Protein AF-0000000080700180 (afdb_homodimer)

InterPro domains:
  IPR001387 Cro/C1-type, helix-turn-helix domain [PF01381] (8-61)
  IPR001387 Cro/C1-type, helix-turn-helix domain [PS50943] (8-61)
  IPR001387 Cro/C1-type, helix-turn-helix domain [SM00530] (6-61)
  IPR001387 Cro/C1-type, helix-turn-helix domain [cd00093] (8-61)
  IPR010057 HTH-type transcriptional regulator Rgg, C-terminal domain [PF21259] (109-266)
  IPR010057 HTH-type transcriptional regulator Rgg, C-terminal domain [TIGR01716] (71-282)
  IPR010982 Lambda repressor-like, DNA-binding domain superfamily [G3DSA:1.10.260.40] (1-70)
  IPR010982 Lambda repressor-like, DNA-binding domain superfamily [SSF47413] (1-62)
  IPR053163 HTH-type transcriptional regulator Rgg-like [PTHR37038] (2-281)

Foldseek 3Di:
DQLLLLLVVLCVVLVHDLCRQCVVVPADSVRSVCSNVSNDDDDPVSVQSSVVVSVDGVVVSCVVPDDDDDPVVVLVVQLVVCLVVVPLVSLVVSLVVLVVVCVVPVDCVSVLVNLLSVLSSCVRPVDDDDLVSLVVLLVVLVPDPDDDPSSLSSCLSRLVSHDPVSNVVVLVVLLVCLVVDDPPPVSNVSSLVSLLVVLVVCVVVPNLVVSVVSLVSVVVSDDPPNVVSVLSSQLSVLSSCLSVPVPVSSLVSNVVSLVVCVVPPVVVSVVSVVVSVVSVVVRD/DQLLLLLVVLCVVLVHDLCRQCVVVPADSVRSVCSNVSNDDDDPVSVQSSVVVSVDGVVVSCVVPDDDDDPVVVLVVQLVVCLVVVPLVSLVVSLVVLVVVCVVPVDCVSVLVNLLSVLSSCVRPVDDDDLVSLVVLLVVLVPDPDDDPSSLSSCLSRLVSHDPVSNVVVLVVLLVCLVVDDPPDVSNVSSLVSLLVVLVVCVVVPNLVVSVVSLVSVVVSDDPPNVVSVLSSQLSVLSSCLSVPVNVSSLVSNVVSLVVCVVPPVVVSVVSVVVSVVSVVVRD

Radius of gyration: 26.49 Å; Cα contacts (8 Å, |Δi|>4): 625; chains: 2; bounding box: 71×75×51 Å

Secondary structure (DSSP, 8-state):
--HHHHHHHHHHHTT--HHHHSTTSSS-HHHHHHHHTTSS--BHHHHHHHHHTTTS-HHHHHHHH-----HHHHHHHHHHHHHHTT-HHHHHHHHHHHHHHHHHH--HHHHHHHHHHHHHHHHHH-----HHHHHHHHHHHHH-SS--HHHHHHHHHHGGGS-HHHHHHHHHHHHHHGGGSPTT-HHHHHHHHHHHHHHHHHHHTT-HHHHHHHHHHHGGG--TT-HHHHHHHHHHHHHHHHHTT-HHHHHHHHHHHHHHHHHH-HHHHHHHHHHHHHHHHHH-/--HHHHHHHHHHHTT--HHHHSTTSSS-HHHHHHHHTTSS--BHHHHHHHHHTTTS-HHHHHHHH-----HHHHHHHHHHHHHHTT-HHHHHHHHHHHHHHHHHH--HHHHHHHHHHHHHHHHHH-----HHHHHHHHHHHHH-SS--HHHHHHHHHHGGGS-HHHHHHHHHHHHHHGGGSPTT-HHHHHHHHHHHHHHHHHHHTT-HHHHHHHHHHHGGG--TT-HHHHHHHHHHHHHHHHHTT-HHHHHHHHHHHHHHHHHH-HHHHHHHHHHHHHHHHHH-

Solvent-accessible surface area (backbone atoms only — not comparable to full-atom values): 30725 Å² total; per-residue (Å²): 130,60,66,28,43,53,49,43,52,55,39,49,68,52,65,46,51,69,69,71,70,32,69,83,60,84,45,51,64,67,57,48,54,36,18,33,70,64,74,46,79,49,40,40,70,58,48,45,51,53,38,42,73,72,65,42,47,57,26,59,52,34,58,68,60,59,83,71,81,49,69,62,54,58,54,49,50,51,50,51,52,25,58,78,67,62,34,59,66,56,43,51,51,51,23,48,50,24,44,49,48,17,71,75,67,65,41,51,59,29,43,48,50,17,52,33,38,46,34,49,45,21,75,75,74,66,57,85,73,60,66,66,58,50,48,49,51,51,49,49,57,70,66,44,88,70,76,54,70,64,54,52,50,49,44,67,52,30,47,84,66,42,55,68,70,57,38,52,54,51,51,52,50,51,61,68,45,52,82,74,49,57,87,59,41,58,64,53,56,53,51,52,50,44,54,52,52,48,34,56,57,35,48,76,72,66,38,49,67,61,35,50,52,51,49,64,63,47,57,81,72,54,57,89,64,40,44,43,60,52,36,53,47,39,26,50,52,8,51,44,28,35,78,72,66,41,44,70,64,8,51,51,34,29,50,56,30,33,54,52,26,50,75,74,34,51,71,60,17,52,55,50,48,53,55,50,50,54,50,47,67,71,68,102,128,60,67,30,42,52,48,41,51,53,38,46,66,51,61,45,51,69,69,70,69,31,69,84,60,85,45,50,66,66,57,49,52,35,18,33,70,64,72,46,81,49,40,40,70,58,48,45,52,53,39,42,72,71,63,41,46,57,28,58,53,35,58,69,62,60,84,70,81,48,70,64,54,57,55,50,51,52,50,51,53,25,58,78,68,62,36,60,66,57,42,52,50,51,22,49,51,24,42,49,48,17,72,74,67,66,41,52,60,29,44,50,50,17,50,34,40,46,34,49,46,23,75,75,74,66,56,84,72,60,66,68,58,49,48,49,52,52,49,49,56,70,66,43,91,69,76,53,70,63,55,51,51,50,44,64,53,29,47,85,65,39,55,68,70,57,38,51,53,51,50,52,49,50,62,67,46,52,80,75,50,59,87,60,41,54,64,52,55,52,50,53,51,45,53,51,51,48,36,56,57,35,48,77,72,65,38,50,69,62,34,52,53,52,48,64,64,48,56,81,73,54,58,90,63,40,44,42,60,53,37,52,47,39,28,50,53,8,52,46,29,35,77,72,67,40,45,71,64,7,53,49,35,30,50,55,30,34,54,53,27,50,74,73,35,50,71,60,17,52,54,51,48,54,53,48,50,54,50,47,67,72,68,103

Structure (mmCIF, N/CA/C/O backbone):
data_AF-0000000080700180-model_v1
#
loop_
_entity.id
_entity.type
_entity.pdbx_description
1 polymer 'DNA-binding helix-turn-helix protein'
#
loop_
_atom_site.group_PDB
_atom_site.id
_atom_site.type_symbol
_atom_site.label_atom_id
_atom_site.label_alt_id
_atom_site.label_comp_id
_atom_site.label_asym_id
_atom_site.label_entity_id
_atom_site.label_seq_id
_atom_site.pdbx_PDB_ins_code
_atom_site.Cartn_x
_atom_site.Cartn_y
_atom_site.Cartn_z
_atom_site.occupancy
_atom_site.B_iso_or_equiv
_atom_site.auth_seq_id
_atom_site.auth_comp_id
_atom_site.auth_asym_id
_atom_site.auth_atom_id
_atom_site.pdbx_PDB_model_num
ATOM 1 N N . MET A 1 1 ? 12.891 -19.922 3.186 1 69.81 1 MET A N 1
ATOM 2 C CA . MET A 1 1 ? 11.711 -19.859 2.322 1 69.81 1 MET A CA 1
ATOM 3 C C . MET A 1 1 ? 11.758 -20.938 1.244 1 69.81 1 MET A C 1
ATOM 5 O O . MET A 1 1 ? 12.789 -21.109 0.588 1 69.81 1 MET A O 1
ATOM 9 N N . ASN A 1 2 ? 10.695 -21.766 1.225 1 87.31 2 ASN A N 1
ATOM 10 C CA . ASN A 1 2 ? 10.633 -22.719 0.119 1 87.31 2 ASN A CA 1
ATOM 11 C C . ASN A 1 2 ? 9.539 -22.344 -0.875 1 87.31 2 ASN A C 1
ATOM 13 O O . ASN A 1 2 ? 8.352 -22.578 -0.613 1 87.31 2 ASN A O 1
ATOM 17 N N . ILE A 1 3 ? 9.961 -21.859 -2.025 1 92.56 3 ILE A N 1
ATOM 18 C CA . ILE A 1 3 ? 9.062 -21.297 -3.033 1 92.56 3 ILE A CA 1
ATOM 19 C C . ILE A 1 3 ? 8.188 -22.406 -3.613 1 92.56 3 ILE A C 1
ATOM 21 O O . ILE A 1 3 ? 6.992 -22.219 -3.836 1 92.56 3 ILE A O 1
ATOM 25 N N . GLY A 1 4 ? 8.789 -23.547 -3.736 1 94.25 4 GLY A N 1
ATOM 26 C CA . GLY A 1 4 ? 8.047 -24.672 -4.27 1 94.25 4 GLY A CA 1
ATOM 27 C C . GLY A 1 4 ? 6.922 -25.141 -3.355 1 94.25 4 GLY A C 1
ATOM 28 O O . GLY A 1 4 ? 5.805 -25.391 -3.816 1 94.25 4 GLY A O 1
ATOM 29 N N . ILE A 1 5 ? 7.195 -25.172 -2.154 1 92.94 5 ILE A N 1
ATOM 30 C CA . ILE A 1 5 ? 6.203 -25.594 -1.168 1 92.94 5 ILE A CA 1
ATOM 31 C C . ILE A 1 5 ? 5.074 -24.562 -1.099 1 92.94 5 ILE A C 1
ATOM 33 O O . ILE A 1 5 ? 3.898 -24.922 -1.043 1 92.94 5 ILE A O 1
ATOM 37 N N . SER A 1 6 ? 5.445 -23.344 -1.168 1 91.62 6 SER A N 1
ATOM 38 C CA . SER A 1 6 ? 4.438 -22.297 -1.134 1 91.62 6 SER A CA 1
ATOM 39 C C . SER A 1 6 ? 3.545 -22.344 -2.369 1 91.62 6 SER A C 1
ATOM 41 O O . SER A 1 6 ? 2.33 -22.156 -2.271 1 91.62 6 SER A O 1
ATOM 43 N N . TYR A 1 7 ? 4.148 -22.578 -3.457 1 94 7 TYR A N 1
ATOM 44 C CA . TYR A 1 7 ? 3.359 -22.719 -4.676 1 94 7 TYR A CA 1
ATOM 45 C C . TYR A 1 7 ? 2.396 -23.891 -4.574 1 94 7 TYR A C 1
ATOM 47 O O . TYR A 1 7 ? 1.223 -23.781 -4.934 1 94 7 TYR A O 1
ATOM 55 N N . ARG A 1 8 ? 2.926 -24.969 -4.105 1 94.06 8 ARG A N 1
ATOM 56 C CA . ARG A 1 8 ? 2.104 -26.156 -3.926 1 94.06 8 ARG A CA 1
ATOM 57 C C . ARG A 1 8 ? 0.886 -25.859 -3.057 1 94.06 8 ARG A C 1
ATOM 59 O O . ARG A 1 8 ? -0.239 -26.219 -3.41 1 94.06 8 ARG A O 1
ATOM 66 N N . ASP A 1 9 ? 1.157 -25.266 -1.974 1 91.19 9 ASP A N 1
ATOM 67 C CA . ASP A 1 9 ? 0.079 -24.969 -1.034 1 91.19 9 ASP A CA 1
ATOM 68 C C . ASP A 1 9 ? -0.994 -24.094 -1.684 1 91.19 9 ASP A C 1
ATOM 70 O O . ASP A 1 9 ? -2.188 -24.391 -1.573 1 91.19 9 ASP A O 1
ATOM 74 N N . LEU A 1 10 ? -0.593 -23.125 -2.381 1 89.56 10 LEU A N 1
ATOM 75 C CA . LEU A 1 10 ? -1.541 -22.234 -3.057 1 89.56 10 LEU A CA 1
ATOM 76 C C . LEU A 1 10 ? -2.311 -22.984 -4.137 1 89.56 10 LEU A C 1
ATOM 78 O O . LEU A 1 10 ? -3.525 -22.828 -4.27 1 89.56 10 LEU A O 1
ATOM 82 N N . ARG A 1 11 ? -1.55 -23.75 -4.852 1 91.06 11 ARG A N 1
ATOM 83 C CA . ARG A 1 11 ? -2.191 -24.531 -5.902 1 91.06 11 ARG A CA 1
ATOM 84 C C . ARG A 1 11 ? -3.254 -25.469 -5.324 1 91.06 11 ARG A C 1
ATOM 86 O O . ARG A 1 11 ? -4.387 -25.5 -5.812 1 91.06 11 ARG A O 1
ATOM 93 N N . ARG A 1 12 ? -2.904 -26.125 -4.25 1 91.69 12 ARG A N 1
ATOM 94 C CA . ARG A 1 12 ? -3.793 -27.109 -3.625 1 91.69 12 ARG A CA 1
ATOM 95 C C . ARG A 1 12 ? -5.004 -26.422 -2.996 1 91.69 12 ARG A C 1
ATOM 97 O O . ARG A 1 12 ? -6.121 -26.922 -3.076 1 91.69 12 ARG A O 1
ATOM 104 N N . GLU A 1 13 ? -4.77 -25.391 -2.406 1 87.06 13 GLU A N 1
ATOM 105 C CA . GLU A 1 13 ? -5.848 -24.625 -1.778 1 87.06 13 GLU A CA 1
ATOM 106 C C . GLU A 1 13 ? -6.859 -24.156 -2.814 1 87.06 13 GLU A C 1
ATOM 108 O O . GLU A 1 13 ? -8.039 -23.984 -2.504 1 87.06 13 GLU A O 1
ATOM 113 N N . ARG A 1 14 ? -6.402 -24.047 -4.012 1 85.31 14 ARG A N 1
ATOM 114 C CA . ARG A 1 14 ? -7.273 -23.594 -5.098 1 85.31 14 ARG A CA 1
ATOM 115 C C . ARG A 1 14 ? -7.871 -24.781 -5.844 1 85.31 14 ARG A C 1
ATOM 117 O O . ARG A 1 14 ? -8.492 -24.625 -6.895 1 85.31 14 ARG A O 1
ATOM 124 N N . GLY A 1 15 ? -7.543 -25.906 -5.273 1 85.38 15 GLY A N 1
ATOM 125 C CA . GLY A 1 15 ? -8.156 -27.125 -5.781 1 85.38 15 GLY A CA 1
ATOM 126 C C . GLY A 1 15 ? -7.539 -27.609 -7.086 1 85.38 15 GLY A C 1
ATOM 127 O O . GLY A 1 15 ? -8.141 -28.406 -7.805 1 85.38 15 GLY A O 1
ATOM 128 N N . LEU A 1 16 ? -6.43 -27.125 -7.391 1 88.12 16 LEU A N 1
ATOM 129 C CA . LEU A 1 16 ? -5.797 -27.5 -8.648 1 88.12 16 LEU A CA 1
ATOM 130 C C . LEU A 1 16 ? -4.816 -28.656 -8.445 1 88.12 16 LEU A C 1
ATOM 132 O O . LEU A 1 16 ? -4.062 -28.672 -7.469 1 88.12 16 LEU A O 1
ATOM 136 N N . THR A 1 17 ? -4.895 -29.547 -9.359 1 89.56 17 THR A N 1
ATOM 137 C CA . THR A 1 17 ? -3.949 -30.656 -9.352 1 89.56 17 THR A CA 1
ATOM 138 C C . THR A 1 17 ? -2.701 -30.312 -10.156 1 89.56 17 THR A C 1
ATOM 140 O O . THR A 1 17 ? -2.66 -29.281 -10.836 1 89.56 17 THR A O 1
ATOM 143 N N . LEU A 1 18 ? -1.76 -31.156 -10.047 1 92.69 18 LEU A N 1
ATOM 144 C CA . LEU A 1 18 ? -0.563 -30.969 -10.859 1 92.69 18 LEU A CA 1
ATOM 145 C C . LEU A 1 18 ? -0.902 -31.031 -12.352 1 92.69 18 LEU A C 1
ATOM 147 O O . LEU A 1 18 ? -0.356 -30.266 -13.148 1 92.69 18 LEU A O 1
ATOM 151 N N . MET A 1 19 ? -1.814 -31.875 -12.656 1 87.56 19 M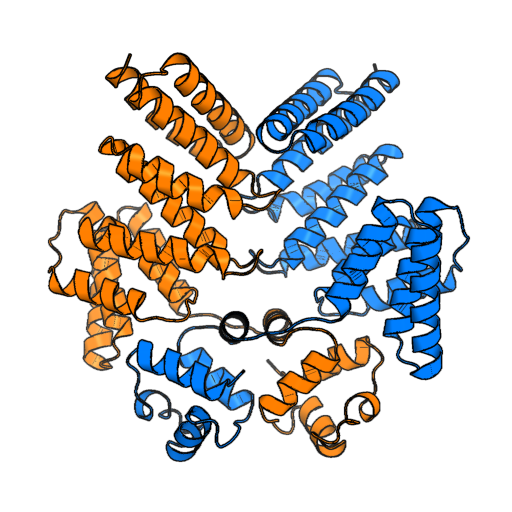ET A N 1
ATOM 152 C CA . MET A 1 19 ? -2.219 -32.062 -14.047 1 87.56 19 MET A CA 1
ATOM 153 C C . MET A 1 19 ? -2.934 -30.812 -14.578 1 87.56 19 MET A C 1
ATOM 155 O O . MET A 1 19 ? -2.764 -30.453 -15.742 1 87.56 19 MET A O 1
ATOM 159 N N . ASP A 1 20 ? -3.57 -30.172 -13.727 1 86.31 20 ASP A N 1
ATOM 160 C CA . ASP A 1 20 ? -4.332 -28.984 -14.117 1 86.31 20 ASP A CA 1
ATOM 161 C C . ASP A 1 20 ? -3.4 -27.844 -14.531 1 86.31 20 ASP A C 1
ATOM 163 O O . ASP A 1 20 ? -3.766 -27 -15.352 1 86.31 20 ASP A O 1
ATOM 167 N N . VAL A 1 21 ? -2.234 -27.828 -13.984 1 87.94 21 VAL A N 1
ATOM 168 C CA . VAL A 1 21 ? -1.404 -26.641 -14.188 1 87.94 21 VAL A CA 1
ATOM 169 C C . VAL A 1 21 ? -0.274 -26.969 -15.164 1 87.94 21 VAL A C 1
ATOM 171 O O . VAL A 1 21 ? 0.457 -26.062 -15.586 1 87.94 21 VAL A O 1
ATOM 174 N N . THR A 1 22 ? -0.042 -28.172 -15.555 1 86.38 22 THR A N 1
ATOM 175 C CA . THR A 1 22 ? 1.031 -28.547 -16.469 1 86.38 22 THR A CA 1
ATOM 176 C C . THR A 1 22 ? 0.491 -28.734 -17.891 1 86.38 22 THR A C 1
ATOM 178 O O . THR A 1 22 ? 1.201 -29.234 -18.766 1 86.38 22 THR A O 1
ATOM 181 N N . THR A 1 23 ? -0.595 -28.297 -18.094 1 74.5 23 THR A N 1
ATOM 182 C CA . THR A 1 23 ? -1.28 -28.578 -19.344 1 74.5 23 THR A CA 1
ATOM 183 C C . THR A 1 23 ? -0.613 -27.828 -20.5 1 74.5 23 THR A C 1
ATOM 185 O O . THR A 1 23 ? -0.704 -28.234 -21.656 1 74.5 23 THR A O 1
ATOM 188 N N . THR A 1 24 ? -0.007 -26.734 -20.156 1 69.31 24 THR A N 1
ATOM 189 C CA . THR A 1 24 ? 0.601 -25.922 -21.203 1 69.31 24 THR A CA 1
ATOM 190 C C . THR A 1 24 ? 1.871 -26.578 -21.734 1 69.31 24 THR A C 1
ATOM 192 O O . THR A 1 24 ? 2.369 -26.219 -22.797 1 69.31 24 THR A O 1
ATOM 195 N N . GLY A 1 25 ? 2.381 -27.578 -20.984 1 76.19 25 GLY A N 1
ATOM 196 C CA . GLY A 1 25 ? 3.545 -28.328 -21.438 1 76.19 25 GLY A CA 1
ATOM 197 C C . GLY A 1 25 ? 4.855 -27.641 -21.125 1 76.19 25 GLY A C 1
ATOM 198 O O . GLY A 1 25 ? 5.93 -28.172 -21.406 1 76.19 25 GLY A O 1
ATOM 199 N N . GLU A 1 26 ? 4.816 -26.516 -20.578 1 81.75 26 GLU A N 1
ATOM 200 C CA . GLU A 1 26 ? 6.051 -25.797 -20.281 1 81.75 26 GLU A CA 1
ATOM 201 C C . GLU A 1 26 ? 6.852 -26.484 -19.188 1 81.75 26 GLU A C 1
ATOM 203 O O . GLU A 1 26 ? 8.086 -26.469 -19.203 1 81.75 26 GLU A O 1
ATOM 208 N N . VAL A 1 27 ? 6.191 -27.031 -18.281 1 90.88 27 VAL A N 1
ATOM 209 C CA . VAL A 1 27 ? 6.797 -27.781 -17.188 1 90.88 27 VAL A CA 1
ATOM 210 C C . VAL A 1 27 ? 6.156 -29.172 -17.094 1 90.88 27 VAL A C 1
ATOM 212 O O . VAL A 1 27 ? 4.934 -29.297 -17.172 1 90.88 27 VAL A O 1
ATOM 215 N N . SER A 1 28 ? 6.984 -30.125 -17 1 92.12 28 SER A N 1
ATOM 216 C CA . SER A 1 28 ? 6.453 -31.484 -16.906 1 92.12 28 SER A CA 1
ATOM 217 C C . SER A 1 28 ? 5.898 -31.766 -15.516 1 92.12 28 SER A C 1
ATOM 219 O O . SER A 1 28 ? 6.238 -31.062 -14.555 1 92.12 28 SER A O 1
ATOM 221 N N . TYR A 1 29 ? 5.059 -32.781 -15.516 1 92.69 29 TYR A N 1
ATOM 222 C CA . TYR A 1 29 ? 4.504 -33.25 -14.25 1 92.69 29 TYR A CA 1
ATOM 223 C C . TYR A 1 29 ? 5.613 -33.562 -13.258 1 92.69 29 TYR A C 1
ATOM 225 O O . TYR A 1 29 ? 5.574 -33.094 -12.109 1 92.69 29 TYR A O 1
ATOM 233 N N . SER A 1 30 ? 6.543 -34.219 -13.703 1 94.31 30 SER A N 1
ATOM 234 C CA . SER A 1 30 ? 7.633 -34.656 -12.844 1 94.31 30 SER A CA 1
ATOM 235 C C . SER A 1 30 ? 8.453 -33.469 -12.336 1 94.31 30 SER A C 1
ATOM 237 O O . SER A 1 30 ? 8.789 -33.406 -11.148 1 94.31 30 SER A O 1
ATOM 239 N N . GLN A 1 31 ? 8.727 -32.625 -13.164 1 94.38 31 GLN A N 1
ATOM 240 C CA . GLN A 1 31 ? 9.5 -31.438 -12.789 1 94.38 31 GLN A CA 1
ATOM 241 C C . GLN A 1 31 ? 8.766 -30.594 -11.75 1 94.38 31 GLN A C 1
ATOM 243 O O . GLN A 1 31 ? 9.352 -30.172 -10.758 1 94.38 31 GLN A O 1
ATOM 248 N N . LEU A 1 32 ? 7.566 -30.406 -11.977 1 95.44 32 LEU A N 1
ATOM 249 C CA . LEU A 1 32 ? 6.77 -29.594 -11.07 1 95.44 32 LEU A CA 1
ATOM 250 C C . LEU A 1 32 ? 6.625 -30.281 -9.711 1 95.44 32 LEU A C 1
ATOM 252 O O . LEU A 1 32 ? 6.715 -29.641 -8.672 1 95.44 32 LEU A O 1
ATOM 256 N N . SER A 1 33 ? 6.359 -31.531 -9.781 1 95.94 33 SER A N 1
ATOM 257 C CA . SER A 1 33 ? 6.234 -32.281 -8.547 1 95.94 33 SER A CA 1
ATOM 258 C C . SER A 1 33 ? 7.504 -32.219 -7.707 1 95.94 33 SER A C 1
ATOM 260 O O . SER A 1 33 ? 7.441 -31.938 -6.504 1 95.94 33 SER A O 1
ATOM 262 N N . LYS A 1 34 ? 8.625 -32.344 -8.336 1 96 34 LYS A N 1
ATOM 263 C CA . LYS A 1 34 ? 9.898 -32.25 -7.633 1 96 34 LYS A CA 1
ATOM 264 C C . LYS A 1 34 ? 10.133 -30.828 -7.098 1 96 34 LYS A C 1
ATOM 266 O O . LYS A 1 34 ? 10.625 -30.656 -5.98 1 96 34 LYS A O 1
ATOM 271 N N . PHE A 1 35 ? 9.758 -29.891 -7.879 1 95.69 35 PHE A N 1
ATOM 272 C CA . PHE A 1 35 ? 9.875 -28.5 -7.457 1 95.69 35 PHE A CA 1
ATOM 273 C C . PHE A 1 35 ? 9.016 -28.234 -6.227 1 95.69 35 PHE A C 1
ATOM 275 O O . PHE A 1 35 ? 9.484 -27.641 -5.25 1 95.69 35 PHE A O 1
ATOM 282 N N . GLU A 1 36 ? 7.828 -28.75 -6.242 1 96.25 36 GLU A N 1
ATOM 283 C CA . GLU A 1 36 ? 6.879 -28.5 -5.16 1 96.25 36 GLU A CA 1
ATOM 284 C C . GLU A 1 36 ? 7.316 -29.188 -3.875 1 96.25 36 GLU A C 1
ATOM 286 O O . GLU A 1 36 ? 6.875 -28.812 -2.783 1 96.25 36 GLU A O 1
ATOM 291 N N . ARG A 1 37 ? 8.156 -30.141 -4.027 1 94.94 37 ARG A N 1
ATOM 292 C CA . ARG A 1 37 ? 8.664 -30.859 -2.855 1 94.94 37 ARG A CA 1
ATOM 293 C C . ARG A 1 37 ? 9.984 -30.266 -2.381 1 94.94 37 ARG A C 1
ATOM 295 O O . ARG A 1 37 ? 10.57 -30.75 -1.412 1 94.94 37 ARG A O 1
ATOM 302 N N . GLY A 1 38 ? 10.43 -29.297 -3.043 1 92.06 38 GLY A N 1
ATOM 303 C CA . GLY A 1 38 ? 11.656 -28.625 -2.66 1 92.06 38 GLY A CA 1
ATOM 304 C C . GLY A 1 38 ? 12.906 -29.359 -3.107 1 92.06 38 GLY A C 1
ATOM 305 O O . GLY A 1 38 ? 14.008 -29.078 -2.637 1 92.06 38 GLY A O 1
ATOM 306 N N . GLU A 1 39 ? 12.836 -30.25 -4.113 1 92.38 39 GLU A N 1
ATOM 307 C CA . GLU A 1 39 ? 13.961 -31.078 -4.523 1 92.38 39 GLU A CA 1
ATOM 308 C C . GLU A 1 39 ? 14.75 -30.422 -5.652 1 92.38 39 GLU A C 1
ATOM 310 O O . GLU A 1 39 ? 15.961 -30.625 -5.758 1 92.38 39 GLU A O 1
ATOM 315 N N . THR A 1 40 ? 14.039 -29.781 -6.504 1 91.69 40 THR A N 1
ATOM 316 C CA . THR A 1 40 ? 14.695 -29.109 -7.629 1 91.69 40 THR A CA 1
ATOM 317 C C . THR A 1 40 ? 14.211 -27.672 -7.758 1 91.69 40 THR A C 1
ATOM 319 O O . THR A 1 40 ? 13.297 -27.25 -7.047 1 91.69 40 THR A O 1
ATOM 322 N N . SER A 1 41 ? 14.922 -27 -8.562 1 91.5 41 SER A N 1
ATOM 323 C CA . SER A 1 41 ? 14.5 -25.641 -8.875 1 91.5 41 SER A CA 1
ATOM 324 C C . SER A 1 41 ? 13.875 -25.562 -10.266 1 91.5 41 SER A C 1
ATOM 326 O O . SER A 1 41 ? 13.828 -26.562 -10.984 1 91.5 41 SER A O 1
ATOM 328 N N . ILE A 1 42 ? 13.227 -24.484 -10.492 1 93.5 42 ILE A N 1
ATOM 329 C CA . ILE A 1 42 ? 12.57 -24.234 -11.766 1 93.5 42 ILE A CA 1
ATOM 330 C C . ILE A 1 42 ? 13 -22.891 -12.32 1 93.5 42 ILE A C 1
ATOM 332 O O . ILE A 1 42 ? 13.469 -22.016 -11.578 1 93.5 42 ILE A O 1
ATOM 336 N N . THR A 1 43 ? 12.93 -22.797 -13.57 1 93.06 43 THR A N 1
ATOM 337 C CA . THR A 1 43 ? 13.312 -21.516 -14.164 1 93.06 43 THR A CA 1
ATOM 338 C C . THR A 1 43 ? 12.289 -20.438 -13.828 1 93.06 43 THR A C 1
ATOM 340 O O . THR A 1 43 ? 11.109 -20.734 -13.609 1 93.06 43 THR A O 1
ATOM 343 N N . ILE A 1 44 ? 12.727 -19.266 -13.852 1 93.88 44 ILE A N 1
ATOM 344 C CA . ILE A 1 44 ? 11.883 -18.141 -13.461 1 93.88 44 ILE A CA 1
ATOM 345 C C . ILE A 1 44 ? 10.734 -17.984 -14.461 1 93.88 44 ILE A C 1
ATOM 347 O O . ILE A 1 44 ? 9.594 -17.719 -14.062 1 93.88 44 ILE A O 1
ATOM 351 N N . HIS A 1 45 ? 10.961 -18.172 -15.656 1 90.69 45 HIS A N 1
ATOM 352 C CA . HIS A 1 45 ? 9.922 -18.016 -16.656 1 90.69 45 HIS A CA 1
ATOM 353 C C . HIS A 1 45 ? 8.789 -19 -16.438 1 90.69 45 HIS A C 1
ATOM 355 O O . HIS A 1 45 ? 7.609 -18.641 -16.516 1 90.69 45 HIS A O 1
ATOM 361 N N . HIS A 1 46 ? 9.172 -20.172 -16.109 1 92.25 46 HIS A N 1
ATOM 362 C CA . HIS A 1 46 ? 8.18 -21.203 -15.891 1 92.25 46 HIS A CA 1
ATOM 363 C C . HIS A 1 46 ? 7.363 -20.922 -14.633 1 92.25 46 HIS A C 1
ATOM 365 O O . HIS A 1 46 ? 6.137 -21.062 -14.641 1 92.25 46 HIS A O 1
ATOM 371 N N . LEU A 1 47 ? 8.023 -20.469 -13.664 1 93.56 47 LEU A N 1
ATOM 372 C CA . LEU A 1 47 ? 7.32 -20.25 -12.406 1 93.56 47 LEU A CA 1
ATOM 373 C C . LEU A 1 47 ? 6.371 -19.062 -12.516 1 93.56 47 LEU A C 1
ATOM 375 O O . LEU A 1 47 ? 5.262 -19.094 -11.969 1 93.56 47 LEU A O 1
ATOM 379 N N . VAL A 1 48 ? 6.809 -18.062 -13.18 1 92.62 48 VAL A N 1
ATOM 380 C CA . VAL A 1 48 ? 5.953 -16.906 -13.375 1 92.62 48 VAL A CA 1
ATOM 381 C C . VAL A 1 48 ? 4.664 -17.328 -14.078 1 92.62 48 VAL A C 1
ATOM 383 O O . VAL A 1 48 ? 3.566 -16.953 -13.656 1 92.62 48 VAL A O 1
ATOM 386 N N . ASN A 1 49 ? 4.781 -18.156 -15.023 1 90 49 ASN A N 1
ATOM 387 C CA . ASN A 1 49 ? 3.609 -18.625 -15.75 1 90 49 ASN A CA 1
ATOM 388 C C . ASN A 1 49 ? 2.701 -19.469 -14.867 1 90 49 ASN A C 1
ATOM 390 O O . ASN A 1 49 ? 1.478 -19.344 -14.914 1 90 49 ASN A O 1
ATOM 394 N N . LEU A 1 50 ? 3.344 -20.281 -14.133 1 92.19 50 LEU A N 1
ATOM 395 C CA . LEU A 1 50 ? 2.584 -21.141 -13.227 1 92.19 50 LEU A CA 1
ATOM 396 C C . LEU A 1 50 ? 1.792 -20.312 -12.227 1 92.19 50 LEU A C 1
ATOM 398 O O . LEU A 1 50 ? 0.622 -20.594 -11.961 1 92.19 50 LEU A O 1
ATOM 402 N N . VAL A 1 51 ? 2.416 -19.297 -11.727 1 91.69 51 VAL A N 1
ATOM 403 C CA . VAL A 1 51 ? 1.782 -18.438 -10.734 1 91.69 51 VAL A CA 1
ATOM 404 C C . VAL A 1 51 ? 0.667 -17.625 -11.391 1 91.69 51 VAL A C 1
ATOM 406 O O . VAL A 1 51 ? -0.421 -17.484 -10.828 1 91.69 51 VAL A O 1
ATOM 409 N N . HIS A 1 52 ? 0.959 -17.156 -12.562 1 87.81 52 HIS A N 1
ATOM 410 C CA . HIS A 1 52 ? -0.059 -16.438 -13.312 1 87.81 52 HIS A CA 1
ATOM 411 C C . HIS A 1 52 ? -1.292 -17.297 -13.547 1 87.81 52 HIS A C 1
ATOM 413 O O . HIS A 1 52 ? -2.42 -16.797 -13.508 1 87.81 52 HIS A O 1
ATOM 419 N N . ASN A 1 53 ? -1.083 -18.531 -13.68 1 84.31 53 ASN A N 1
ATOM 420 C CA . ASN A 1 53 ? -2.18 -19.469 -13.922 1 84.31 53 ASN A CA 1
ATOM 421 C C . ASN A 1 53 ? -3.045 -19.641 -12.68 1 84.31 53 ASN A C 1
ATOM 423 O O . ASN A 1 53 ? -4.16 -20.172 -12.758 1 84.31 53 ASN A O 1
ATOM 427 N N . LEU A 1 54 ? -2.502 -19.25 -11.586 1 85.75 54 LEU A N 1
ATOM 428 C CA . LEU A 1 54 ? -3.289 -19.266 -10.359 1 85.75 54 LEU A CA 1
ATOM 429 C C . LEU A 1 54 ? -4.125 -18 -10.227 1 85.75 54 LEU A C 1
ATOM 431 O O . LEU A 1 54 ? -4.879 -17.844 -9.266 1 85.75 54 LEU A O 1
ATOM 435 N N . GLY A 1 55 ? -3.914 -17.109 -11.078 1 81.69 55 GLY A N 1
ATOM 436 C CA . GLY A 1 55 ? -4.723 -15.906 -11.109 1 81.69 55 GLY A CA 1
ATOM 437 C C . GLY A 1 55 ? -4.137 -14.773 -10.289 1 81.69 55 GLY A C 1
ATOM 438 O O . GLY A 1 55 ? -4.844 -13.844 -9.914 1 81.69 55 GLY A O 1
ATOM 439 N N . ILE A 1 56 ? -2.865 -14.844 -9.969 1 86.5 56 ILE A N 1
ATOM 440 C CA . ILE A 1 56 ? -2.225 -13.789 -9.188 1 86.5 56 ILE A CA 1
ATOM 441 C C . ILE A 1 56 ? -0.916 -13.375 -9.859 1 86.5 56 ILE A C 1
ATOM 443 O O . ILE A 1 56 ? -0.365 -14.125 -10.672 1 86.5 56 ILE A O 1
ATOM 447 N N . SER A 1 57 ? -0.502 -12.203 -9.539 1 89.88 57 SER A N 1
ATOM 448 C CA . SER A 1 57 ? 0.787 -11.758 -10.062 1 89.88 57 SER A CA 1
ATOM 449 C C . SER A 1 57 ? 1.941 -12.406 -9.305 1 89.88 57 SER A C 1
ATOM 451 O O . SER A 1 57 ? 1.764 -12.891 -8.188 1 89.88 57 SER A O 1
ATOM 453 N N . PHE A 1 58 ? 3.016 -12.484 -9.961 1 92.5 58 PHE A N 1
ATOM 454 C CA . PHE A 1 58 ? 4.184 -13.031 -9.273 1 92.5 58 PHE A CA 1
ATOM 455 C C . PHE A 1 58 ? 4.609 -12.117 -8.125 1 92.5 58 PHE A C 1
ATOM 457 O O . PHE A 1 58 ? 5.062 -12.594 -7.082 1 92.5 58 PHE A O 1
ATOM 464 N N . ALA A 1 59 ? 4.43 -10.844 -8.258 1 91.31 59 ALA A N 1
ATOM 465 C CA . ALA A 1 59 ? 4.711 -9.898 -7.184 1 91.31 59 ALA A CA 1
ATOM 466 C C . ALA A 1 59 ? 3.85 -10.188 -5.957 1 91.31 59 ALA A C 1
ATOM 468 O O . ALA A 1 59 ? 4.348 -10.211 -4.832 1 91.31 59 ALA A O 1
ATOM 469 N N . GLU A 1 60 ? 2.686 -10.422 -6.25 1 89.44 60 GLU A N 1
ATOM 470 C CA . GLU A 1 60 ? 1.77 -10.75 -5.164 1 89.44 60 GLU A CA 1
ATOM 471 C C . GLU A 1 60 ? 2.17 -12.055 -4.477 1 89.44 60 GLU A C 1
ATOM 473 O O . GLU A 1 60 ? 2.121 -12.156 -3.25 1 89.44 60 GLU A O 1
ATOM 478 N N . PHE A 1 61 ? 2.506 -12.969 -5.266 1 91.44 61 PHE A N 1
ATOM 479 C CA . PHE A 1 61 ? 2.953 -14.258 -4.746 1 91.44 61 PHE A CA 1
ATOM 480 C C . PHE A 1 61 ? 4.176 -14.086 -3.854 1 91.44 61 PHE A C 1
ATOM 482 O O . PHE A 1 61 ? 4.195 -14.578 -2.721 1 91.44 61 PHE A O 1
ATOM 489 N N . MET A 1 62 ? 5.105 -13.359 -4.316 1 92.31 62 MET A N 1
ATOM 490 C CA . MET A 1 62 ? 6.352 -13.195 -3.572 1 92.31 62 MET A CA 1
ATOM 491 C C . MET A 1 62 ? 6.129 -12.336 -2.332 1 92.31 62 MET A C 1
ATOM 493 O O . MET A 1 62 ? 6.77 -12.547 -1.301 1 92.31 62 MET A O 1
ATOM 497 N N . THR A 1 63 ? 5.289 -11.43 -2.424 1 88.62 63 THR A N 1
ATOM 498 C CA . THR A 1 63 ? 4.961 -10.617 -1.256 1 88.62 63 THR A CA 1
ATOM 499 C C . THR A 1 63 ? 4.414 -11.492 -0.129 1 88.62 63 THR A C 1
ATOM 501 O O . THR A 1 63 ? 4.699 -11.25 1.046 1 88.62 63 THR A O 1
ATOM 504 N N . ALA A 1 64 ? 3.773 -12.477 -0.497 1 84.81 64 ALA A N 1
ATOM 505 C CA . ALA A 1 64 ? 3.094 -13.336 0.473 1 84.81 64 ALA A CA 1
ATOM 506 C C . ALA A 1 64 ? 4.078 -14.281 1.148 1 84.81 64 ALA A C 1
ATOM 508 O O . ALA A 1 64 ? 3.877 -14.688 2.299 1 84.81 64 ALA A O 1
ATOM 509 N N . ILE A 1 65 ? 5.16 -14.531 0.498 1 86.94 65 ILE A N 1
ATOM 510 C CA . ILE A 1 65 ? 5.906 -15.664 1.035 1 86.94 65 ILE A CA 1
ATOM 511 C C . ILE A 1 65 ? 7.328 -15.227 1.377 1 86.94 65 ILE A C 1
ATOM 513 O O . ILE A 1 65 ? 8.039 -15.922 2.111 1 86.94 65 ILE A O 1
ATOM 517 N N . GLU A 1 66 ? 7.762 -14.102 0.755 1 88.25 66 GLU A N 1
ATOM 518 C CA . GLU A 1 66 ? 9.164 -13.727 0.894 1 88.25 66 GLU A CA 1
ATOM 519 C C . GLU A 1 66 ? 9.453 -13.156 2.279 1 88.25 66 GLU A C 1
ATOM 521 O O . GLU A 1 66 ? 8.656 -12.375 2.812 1 88.25 66 GLU A O 1
ATOM 526 N N . GLU A 1 67 ? 10.445 -13.688 2.762 1 79.06 67 GLU A N 1
ATOM 527 C CA . GLU A 1 67 ? 11.023 -13.094 3.965 1 79.06 67 GLU A CA 1
ATOM 528 C C . GLU A 1 67 ? 12.336 -12.383 3.654 1 79.06 67 GLU A C 1
ATOM 530 O O . GLU A 1 67 ? 13.383 -13.031 3.523 1 79.06 67 GLU A O 1
ATOM 535 N N . PHE A 1 68 ? 12.203 -11.203 3.395 1 80.56 68 PHE A N 1
ATOM 536 C CA . PHE A 1 68 ? 13.398 -10.438 3.057 1 80.56 68 PHE A CA 1
ATOM 537 C C . PHE A 1 68 ? 13.633 -9.328 4.074 1 80.56 68 PHE A C 1
ATOM 539 O O . PHE A 1 68 ? 12.773 -8.469 4.277 1 80.56 68 PHE A O 1
ATOM 546 N N . ASN A 1 69 ? 14.695 -9.539 4.758 1 77.25 69 ASN A N 1
ATOM 547 C CA . ASN A 1 69 ? 15.172 -8.461 5.621 1 77.25 69 ASN A CA 1
ATOM 548 C C . ASN A 1 69 ? 16.25 -7.637 4.941 1 77.25 69 ASN A C 1
ATOM 550 O O . ASN A 1 69 ? 17.406 -8.086 4.828 1 77.25 69 ASN A O 1
ATOM 554 N N . ASN A 1 70 ? 15.859 -6.512 4.469 1 77.62 70 ASN A N 1
ATOM 555 C CA . ASN A 1 70 ? 16.797 -5.629 3.773 1 77.62 70 ASN A CA 1
ATOM 556 C C . ASN A 1 70 ? 17.797 -5.012 4.738 1 77.62 70 ASN A C 1
ATOM 558 O O . ASN A 1 70 ? 17.438 -4.215 5.602 1 77.62 70 ASN A O 1
ATOM 562 N N . PRO A 1 71 ? 19 -5.387 4.648 1 75.81 71 PRO A N 1
ATOM 563 C CA . PRO A 1 71 ? 20 -4.762 5.523 1 75.81 71 PRO A CA 1
ATOM 564 C C . PRO A 1 71 ? 19.969 -3.234 5.457 1 75.81 71 PRO A C 1
ATOM 566 O O . PRO A 1 71 ? 20.359 -2.564 6.418 1 75.81 71 PRO A O 1
ATOM 569 N N . TYR A 1 72 ? 19.531 -2.762 4.414 1 81.88 72 TYR A N 1
ATOM 570 C CA . TYR A 1 72 ? 19.438 -1.317 4.234 1 81.88 72 TYR A CA 1
ATOM 571 C C . TYR A 1 72 ? 18.438 -0.711 5.203 1 81.88 72 TYR A C 1
ATOM 573 O O . TYR A 1 72 ? 18.562 0.448 5.605 1 81.88 72 TYR A O 1
ATOM 581 N N . THR A 1 73 ? 17.516 -1.601 5.586 1 82.56 73 THR A N 1
ATOM 582 C CA . THR A 1 73 ? 16.484 -1.122 6.504 1 82.56 73 THR A CA 1
ATOM 583 C C . THR A 1 73 ? 17.109 -0.709 7.836 1 82.56 73 THR A C 1
ATOM 585 O O . THR A 1 73 ? 16.766 0.34 8.383 1 82.56 73 THR A O 1
ATOM 588 N N . PHE A 1 74 ? 18.031 -1.467 8.273 1 81.81 74 PHE A N 1
ATOM 589 C CA . PHE A 1 74 ? 18.688 -1.167 9.531 1 81.81 74 PHE A CA 1
ATOM 590 C C . PHE A 1 74 ? 19.516 0.111 9.422 1 81.81 74 PHE A C 1
ATOM 592 O O . PHE A 1 74 ? 19.516 0.936 10.336 1 81.81 74 PHE A O 1
ATOM 599 N N . TYR A 1 75 ? 20.125 0.254 8.344 1 87.5 75 TYR A N 1
ATOM 600 C CA . TYR A 1 75 ? 20.922 1.448 8.078 1 87.5 75 TYR A CA 1
ATOM 601 C C . TYR A 1 75 ? 20.047 2.699 8.102 1 87.5 75 TYR A C 1
ATOM 603 O O . TYR A 1 75 ? 20.391 3.68 8.773 1 87.5 75 TYR A O 1
ATOM 611 N N . ILE A 1 76 ? 18.922 2.604 7.559 1 90.25 76 ILE A N 1
ATOM 612 C CA . ILE A 1 76 ? 18.031 3.754 7.465 1 90.25 76 ILE A CA 1
ATOM 613 C C . ILE A 1 76 ? 17.438 4.059 8.836 1 90.25 76 ILE A C 1
ATOM 615 O O . ILE A 1 76 ? 17.297 5.223 9.219 1 90.25 76 ILE A O 1
ATOM 619 N N . GLU A 1 77 ? 17.172 3.012 9.492 1 89.81 77 GLU A N 1
ATOM 620 C CA . GLU A 1 77 ? 16.641 3.205 10.844 1 89.81 77 GLU A CA 1
ATOM 621 C C . GLU A 1 77 ? 17.656 3.908 11.734 1 89.81 77 GLU A C 1
ATOM 623 O O . GLU A 1 77 ? 17.297 4.773 12.531 1 89.81 77 GLU A O 1
ATOM 628 N N . GLU A 1 78 ? 18.828 3.539 11.602 1 91.94 78 GLU A N 1
ATOM 629 C CA . GLU A 1 78 ? 19.891 4.168 12.375 1 91.94 78 GLU A CA 1
ATOM 630 C C . GLU A 1 78 ? 20.047 5.645 12.008 1 91.94 78 GLU A C 1
ATOM 632 O O . GLU A 1 78 ? 20.203 6.492 12.891 1 91.94 78 GLU A O 1
ATOM 637 N N . ILE A 1 79 ? 20 5.922 10.789 1 94.44 79 ILE A N 1
ATOM 638 C CA . ILE A 1 79 ? 20.094 7.293 10.305 1 94.44 79 ILE A CA 1
ATOM 639 C C . ILE A 1 79 ? 18.938 8.125 10.836 1 94.44 79 ILE A C 1
ATOM 641 O O . ILE A 1 79 ? 19.125 9.219 11.359 1 94.44 79 ILE A O 1
ATOM 645 N N . ASP A 1 80 ? 17.766 7.516 10.734 1 92.69 80 ASP A N 1
ATOM 646 C CA . ASP A 1 80 ? 16.562 8.203 11.195 1 92.69 80 ASP A CA 1
ATOM 647 C C . ASP A 1 80 ? 16.656 8.531 12.68 1 92.69 80 ASP A C 1
ATOM 649 O O . ASP A 1 80 ? 16.375 9.664 13.094 1 92.69 80 ASP A O 1
ATOM 653 N N . ARG A 1 81 ? 17.078 7.578 13.359 1 94.12 81 ARG A N 1
ATOM 654 C CA . ARG A 1 81 ? 17.203 7.754 14.805 1 94.12 81 ARG A CA 1
ATOM 655 C C . ARG A 1 81 ? 18.234 8.836 15.133 1 94.12 81 ARG A C 1
ATOM 657 O O . ARG A 1 81 ? 17.969 9.727 15.945 1 94.12 81 ARG A O 1
ATOM 664 N N . ALA A 1 82 ? 19.328 8.766 14.602 1 95.06 82 ALA A N 1
ATOM 665 C CA . ALA A 1 82 ? 20.406 9.727 14.844 1 95.06 82 ALA A CA 1
ATOM 666 C C . ALA A 1 82 ? 19.984 11.133 14.43 1 95.06 82 ALA A C 1
ATOM 668 O O . ALA A 1 82 ? 20.234 12.102 15.156 1 95.06 82 ALA A O 1
ATOM 669 N N . TYR A 1 83 ? 19.328 11.266 13.328 1 94.5 83 TYR A N 1
ATOM 670 C CA . TYR A 1 83 ? 18.922 12.57 12.805 1 94.5 83 TYR A CA 1
ATOM 671 C C . TYR A 1 83 ? 17.875 13.211 13.711 1 94.5 83 TYR A C 1
ATOM 673 O O . TYR A 1 83 ? 18 14.391 14.055 1 94.5 83 TYR A O 1
ATOM 681 N N . LYS A 1 84 ? 16.922 12.453 14.141 1 91.62 84 LYS A N 1
ATOM 682 C CA . LYS A 1 84 ? 15.844 12.953 14.992 1 91.62 84 LYS A CA 1
ATOM 683 C C . LYS A 1 84 ? 16.391 13.43 16.344 1 91.62 84 LYS A C 1
ATOM 685 O O . LYS A 1 84 ? 15.875 14.383 16.922 1 91.62 84 LYS A O 1
ATOM 690 N N . LYS A 1 85 ? 17.453 12.836 16.75 1 94.62 85 LYS A N 1
ATOM 691 C CA . LYS A 1 85 ? 18.062 13.18 18.047 1 94.62 85 LYS A CA 1
ATOM 692 C C . LYS A 1 85 ? 19.109 14.273 17.875 1 94.62 85 LYS A C 1
ATOM 694 O O . LYS A 1 85 ? 19.672 14.75 18.859 1 94.62 85 LYS A O 1
ATOM 699 N N . GLY A 1 86 ? 19.344 14.508 16.656 1 94.06 86 GLY A N 1
ATOM 700 C CA . GLY A 1 86 ? 20.406 15.469 16.406 1 94.06 86 GLY A CA 1
ATOM 701 C C . GLY A 1 86 ? 21.781 14.953 16.797 1 94.06 86 GLY A C 1
ATOM 702 O O . GLY A 1 86 ? 22.625 15.727 17.266 1 94.06 86 GLY A O 1
ATOM 703 N N . ASP A 1 87 ? 21.938 13.695 16.734 1 95.5 87 ASP A N 1
ATOM 704 C CA . ASP A 1 87 ? 23.188 13.047 17.125 1 95.5 87 ASP A CA 1
ATOM 705 C C . ASP A 1 87 ? 24.219 13.141 16.016 1 95.5 87 ASP A C 1
ATOM 707 O O . ASP A 1 87 ? 24.406 12.195 15.25 1 95.5 87 ASP A O 1
ATOM 711 N N . ILE A 1 88 ? 24.953 14.125 16.062 1 95.06 88 ILE A N 1
ATOM 712 C CA . ILE A 1 88 ? 25.922 14.469 15.023 1 95.06 88 ILE A CA 1
ATOM 713 C C . ILE A 1 88 ? 27.031 13.414 14.969 1 95.06 88 ILE A C 1
ATOM 715 O O . ILE A 1 88 ? 27.453 13 13.891 1 95.06 88 ILE A O 1
ATOM 719 N N . ASP A 1 89 ? 27.453 12.969 16.078 1 95.94 89 ASP A N 1
ATOM 720 C CA . ASP A 1 89 ? 28.516 11.977 16.156 1 95.94 89 ASP A CA 1
ATOM 721 C C . ASP A 1 89 ? 28.094 10.664 15.5 1 95.94 89 ASP A C 1
ATOM 723 O O . ASP A 1 89 ? 28.859 10.07 14.742 1 95.94 89 ASP A O 1
ATOM 727 N N . ALA A 1 90 ? 26.953 10.336 15.828 1 96.19 90 ALA A N 1
ATOM 728 C CA . ALA A 1 90 ? 26.453 9.086 15.258 1 96.19 90 ALA A CA 1
ATOM 729 C C . ALA A 1 90 ? 26.344 9.18 13.742 1 96.19 90 ALA A C 1
ATOM 731 O O . ALA A 1 90 ? 26.75 8.258 13.023 1 96.19 90 ALA A O 1
ATOM 732 N N . LEU A 1 91 ? 25.797 10.242 13.227 1 95.69 91 LEU A N 1
ATOM 733 C CA . LEU A 1 91 ? 25.656 10.438 11.789 1 95.69 91 LEU A CA 1
ATOM 734 C C . LEU A 1 91 ? 27.031 10.453 11.109 1 95.69 91 LEU A C 1
ATOM 736 O O . LEU A 1 91 ? 27.203 9.867 10.039 1 95.69 91 LEU A O 1
ATOM 740 N N . SER A 1 92 ? 27.922 11.102 11.75 1 95.19 92 SER A N 1
ATOM 741 C CA . SER A 1 92 ? 29.281 11.156 11.211 1 95.19 92 SER A CA 1
ATOM 742 C C . SER A 1 92 ? 29.906 9.773 11.141 1 95.19 92 SER A C 1
ATOM 744 O O . SER A 1 92 ? 30.562 9.43 10.156 1 95.19 92 SER A O 1
ATOM 746 N N . ALA A 1 93 ? 29.703 9.062 12.172 1 96.62 93 ALA A N 1
ATOM 747 C CA . ALA A 1 93 ? 30.234 7.699 12.211 1 96.62 93 ALA A CA 1
ATOM 748 C C . ALA A 1 93 ? 29.609 6.84 11.109 1 96.62 93 ALA A C 1
ATOM 750 O O . ALA A 1 93 ? 30.312 6.051 10.469 1 96.62 93 ALA A O 1
ATOM 751 N N . ILE A 1 94 ? 28.344 7.004 10.922 1 96.19 94 ILE A N 1
ATOM 752 C CA . ILE A 1 94 ? 27.641 6.254 9.883 1 96.19 94 ILE A CA 1
ATOM 753 C C . ILE A 1 94 ? 28.203 6.625 8.508 1 96.19 94 ILE A C 1
ATOM 755 O O . ILE A 1 94 ? 28.484 5.75 7.691 1 96.19 94 ILE A O 1
ATOM 759 N N . ALA A 1 95 ? 28.375 7.898 8.266 1 95.38 95 ALA A N 1
ATOM 760 C CA . ALA A 1 95 ? 28.922 8.367 6.996 1 95.38 95 ALA A CA 1
ATOM 761 C C . ALA A 1 95 ? 30.312 7.781 6.75 1 95.38 95 ALA A C 1
ATOM 763 O O . ALA A 1 95 ? 30.609 7.316 5.645 1 95.38 95 ALA A O 1
ATOM 764 N N . GLN A 1 96 ? 31.078 7.77 7.781 1 96.12 96 GLN A N 1
ATOM 765 C CA . GLN A 1 96 ? 32.438 7.254 7.676 1 96.12 96 GLN A CA 1
ATOM 766 C C . GLN A 1 96 ? 32.438 5.758 7.383 1 96.12 96 GLN A C 1
ATOM 768 O O . GLN A 1 96 ? 33.25 5.273 6.582 1 96.12 96 GLN A O 1
ATOM 773 N N . THR A 1 97 ? 31.594 5.113 8.031 1 95.94 97 THR A N 1
ATOM 774 C CA . THR A 1 97 ? 31.469 3.68 7.797 1 95.94 97 THR A CA 1
ATOM 775 C C . THR A 1 97 ? 31.125 3.395 6.336 1 95.94 97 THR A C 1
ATOM 777 O O . THR A 1 97 ? 31.719 2.506 5.719 1 95.94 97 THR A O 1
ATOM 780 N N . GLN A 1 98 ? 30.219 4.141 5.789 1 95.06 98 GLN A N 1
ATOM 781 C CA . GLN A 1 98 ? 29.828 3.963 4.395 1 95.06 98 GLN A CA 1
ATOM 782 C C . GLN A 1 98 ? 30.969 4.316 3.451 1 95.06 98 GLN A C 1
ATOM 784 O O . GLN A 1 98 ? 31.188 3.641 2.443 1 95.06 98 GLN A O 1
ATOM 789 N N . GLU A 1 99 ? 31.672 5.301 3.785 1 95.56 99 GLU A N 1
ATOM 790 C CA . GLU A 1 99 ? 32.844 5.672 2.994 1 95.56 99 GLU A CA 1
ATOM 791 C C . GLU A 1 99 ? 33.906 4.566 3.012 1 95.56 99 GLU A C 1
ATOM 793 O O . GLU A 1 99 ? 34.469 4.246 1.977 1 95.56 99 GLU A O 1
ATOM 798 N N . ASN A 1 100 ? 34.062 4.043 4.223 1 96.94 100 ASN A N 1
ATOM 799 C CA . ASN A 1 100 ? 35 2.951 4.355 1 96.94 100 ASN A CA 1
ATOM 800 C C . ASN A 1 100 ? 34.594 1.737 3.531 1 96.94 100 ASN A C 1
ATOM 802 O O . ASN A 1 100 ? 35.438 1.109 2.877 1 96.94 100 ASN A O 1
ATOM 806 N N . LEU A 1 101 ? 33.375 1.451 3.572 1 92.31 101 LEU A N 1
ATOM 807 C CA . LEU A 1 101 ? 32.875 0.333 2.793 1 92.31 101 LEU A CA 1
ATOM 808 C C . LEU A 1 101 ? 33.062 0.576 1.299 1 92.31 101 LEU A C 1
ATOM 810 O O . LEU A 1 101 ? 33.406 -0.344 0.557 1 92.31 101 LEU A O 1
ATOM 814 N N . TYR A 1 102 ? 32.812 1.775 0.887 1 92.62 102 TYR A N 1
ATOM 815 C CA . TYR A 1 102 ? 33.062 2.111 -0.511 1 92.62 102 TYR A CA 1
ATOM 816 C C . TYR A 1 102 ? 34.531 1.909 -0.868 1 92.62 102 TYR A C 1
ATOM 818 O O . TYR A 1 102 ? 34.844 1.323 -1.906 1 92.62 102 TYR A O 1
ATOM 826 N N . GLY A 1 103 ? 35.375 2.344 -0.037 1 93.5 103 GLY A N 1
ATOM 827 C CA . GLY A 1 103 ? 36.781 2.178 -0.259 1 93.5 103 GLY A CA 1
ATOM 828 C C . GLY A 1 103 ? 37.219 0.725 -0.345 1 93.5 103 GLY A C 1
ATOM 829 O O . GLY A 1 103 ? 38.062 0.369 -1.161 1 93.5 103 GLY A O 1
ATOM 830 N N . GLU A 1 104 ? 36.594 -0.098 0.418 1 92.62 104 GLU A N 1
ATOM 831 C CA . GLU A 1 104 ? 36.969 -1.508 0.515 1 92.62 104 GLU A CA 1
ATOM 832 C C . GLU A 1 104 ? 36.375 -2.314 -0.631 1 92.62 104 GLU A C 1
ATOM 834 O O . GLU A 1 104 ? 37 -3.229 -1.158 1 92.62 104 GLU A O 1
ATOM 839 N N . THR A 1 105 ? 35.156 -1.916 -1.042 1 85.44 105 THR A N 1
ATOM 840 C CA . THR A 1 105 ? 34.406 -2.787 -1.957 1 85.44 105 THR A CA 1
ATOM 841 C C . THR A 1 105 ? 34.312 -2.156 -3.344 1 85.44 105 THR A C 1
ATOM 843 O O . THR A 1 105 ? 34.031 -2.842 -4.324 1 85.44 105 THR A O 1
ATOM 846 N N . ASN A 1 106 ? 34.406 -0.842 -3.375 1 88.25 106 ASN A N 1
ATOM 847 C CA . ASN A 1 106 ? 34.25 -0.04 -4.582 1 88.25 106 ASN A CA 1
ATOM 848 C C . ASN A 1 106 ? 32.812 -0.105 -5.113 1 88.25 106 ASN A C 1
ATOM 850 O O . ASN A 1 106 ? 32.594 0.094 -6.305 1 88.25 106 ASN A O 1
ATOM 854 N N . GLN A 1 107 ? 31.953 -0.464 -4.277 1 84.81 107 GLN A N 1
ATOM 855 C CA . GLN A 1 107 ? 30.531 -0.439 -4.637 1 84.81 107 GLN A CA 1
ATOM 856 C C . GLN A 1 107 ? 29.953 0.961 -4.473 1 84.81 107 GLN A C 1
ATOM 858 O O . GLN A 1 107 ? 29.906 1.491 -3.361 1 84.81 107 GLN A O 1
ATOM 863 N N . ILE A 1 108 ? 29.391 1.435 -5.504 1 89.12 108 ILE A N 1
ATOM 864 C CA . ILE A 1 108 ? 29.047 2.85 -5.598 1 89.12 108 ILE A CA 1
ATOM 865 C C . ILE A 1 108 ? 27.891 3.158 -4.66 1 89.12 108 ILE A C 1
ATOM 867 O O . ILE A 1 108 ? 27.719 4.297 -4.219 1 89.12 108 ILE A O 1
ATOM 871 N N . LEU A 1 109 ? 27.078 2.199 -4.297 1 88.12 109 LEU A N 1
ATOM 872 C CA . LEU A 1 109 ? 25.938 2.414 -3.414 1 88.12 109 LEU A CA 1
ATOM 873 C C . LEU A 1 109 ? 26.391 2.939 -2.057 1 88.12 109 LEU A C 1
ATOM 875 O O . LEU A 1 109 ? 25.703 3.762 -1.443 1 88.12 109 LEU A O 1
ATOM 879 N N . PHE A 1 110 ? 27.562 2.463 -1.641 1 90.69 110 PHE A N 1
ATOM 880 C CA . PHE A 1 110 ? 28.094 2.93 -0.366 1 90.69 110 PHE A CA 1
ATOM 881 C C . PHE A 1 110 ? 28.484 4.402 -0.447 1 90.69 110 PHE A C 1
ATOM 883 O O . PHE A 1 110 ? 28.359 5.133 0.539 1 90.69 110 PHE A O 1
ATOM 890 N N . LYS A 1 111 ? 28.891 4.777 -1.586 1 93.62 111 LYS A N 1
ATOM 891 C CA . LYS A 1 111 ? 29.203 6.188 -1.796 1 93.62 111 LYS A CA 1
ATOM 892 C C . LYS A 1 111 ? 27.938 7.039 -1.735 1 93.62 111 LYS A C 1
ATOM 894 O O . LYS A 1 111 ? 27.906 8.086 -1.083 1 93.62 111 LYS A O 1
ATOM 899 N N . TYR A 1 112 ? 26.875 6.586 -2.404 1 93.56 112 TYR A N 1
ATOM 900 C CA . TYR A 1 112 ? 25.609 7.293 -2.336 1 93.56 112 TYR A CA 1
ATOM 901 C C . TYR A 1 112 ? 25.109 7.398 -0.896 1 93.56 112 TYR A C 1
ATOM 903 O O . TYR A 1 112 ? 24.656 8.461 -0.464 1 93.56 112 TYR A O 1
ATOM 911 N N . ASN A 1 113 ? 25.266 6.289 -0.186 1 93.56 113 ASN A N 1
ATOM 912 C CA . ASN A 1 113 ? 24.875 6.273 1.218 1 93.56 113 ASN A CA 1
ATOM 913 C C . ASN A 1 113 ? 25.656 7.297 2.033 1 93.56 113 ASN A C 1
ATOM 915 O O . ASN A 1 113 ? 25.078 8.008 2.863 1 93.56 113 ASN A O 1
ATOM 919 N N . ALA A 1 114 ? 26.875 7.34 1.772 1 94.81 114 ALA A N 1
ATOM 920 C CA . ALA A 1 114 ? 27.734 8.289 2.475 1 94.81 114 ALA A CA 1
ATOM 921 C C . ALA A 1 114 ? 27.312 9.727 2.174 1 94.81 114 ALA A C 1
ATOM 923 O O . ALA A 1 114 ? 27.188 10.547 3.088 1 94.81 114 ALA A O 1
ATOM 924 N N . ILE A 1 115 ? 27.125 10 0.928 1 95.88 115 ILE A N 1
ATOM 925 C CA . ILE A 1 115 ? 26.734 11.344 0.512 1 95.88 115 ILE A CA 1
ATOM 926 C C . ILE A 1 115 ? 25.406 11.719 1.15 1 95.88 115 ILE A C 1
ATOM 928 O O . ILE A 1 115 ? 25.25 12.812 1.696 1 95.88 115 ILE A O 1
ATOM 932 N N . MET A 1 116 ? 24.438 10.797 1.103 1 95.75 116 MET A N 1
ATOM 933 C CA . MET A 1 116 ? 23.125 11.023 1.7 1 95.75 116 MET A CA 1
ATOM 934 C C . MET A 1 116 ? 23.25 11.367 3.18 1 95.75 116 MET A C 1
ATOM 936 O O . MET A 1 116 ? 22.656 12.344 3.65 1 95.75 116 MET A O 1
ATOM 940 N N . THR A 1 117 ? 24.047 10.594 3.859 1 94.94 117 THR A N 1
ATOM 941 C CA . THR A 1 117 ? 24.234 10.812 5.289 1 94.94 117 THR A CA 1
ATOM 942 C C . THR A 1 117 ? 24.922 12.148 5.551 1 94.94 117 THR A C 1
ATOM 944 O O . THR A 1 117 ? 24.547 12.875 6.477 1 94.94 117 THR A O 1
ATOM 947 N N . LYS A 1 118 ? 25.828 12.523 4.754 1 94.56 118 LYS A N 1
ATOM 948 C CA . LYS A 1 118 ? 26.516 13.797 4.887 1 94.56 118 LYS A CA 1
ATOM 949 C C . LYS A 1 118 ? 25.578 14.969 4.629 1 94.56 118 LYS A C 1
ATOM 951 O O . LYS A 1 118 ? 25.719 16.031 5.246 1 94.56 118 LYS A O 1
ATOM 956 N N . LEU A 1 119 ? 24.734 14.758 3.729 1 94.25 119 LEU A N 1
ATOM 957 C CA . LEU A 1 119 ? 23.734 15.797 3.457 1 94.25 119 LEU A CA 1
ATOM 958 C C . LEU A 1 119 ? 22.828 16.016 4.668 1 94.25 119 LEU A C 1
ATOM 960 O O . LEU A 1 119 ? 22.469 17.156 4.984 1 94.25 119 LEU A O 1
ATOM 964 N N . LEU A 1 120 ? 22.484 14.938 5.328 1 93.38 120 LEU A N 1
ATOM 965 C CA . LEU A 1 120 ? 21.703 15.039 6.551 1 93.38 120 LEU A CA 1
ATOM 966 C C . LEU A 1 120 ? 22.5 15.734 7.652 1 93.38 120 LEU A C 1
ATOM 968 O O . LEU A 1 120 ? 21.953 16.547 8.406 1 93.38 120 LEU A O 1
ATOM 972 N N . LEU A 1 121 ? 23.766 15.438 7.684 1 91.88 121 LEU A N 1
ATOM 973 C CA . LEU A 1 121 ? 24.672 16.109 8.625 1 91.88 121 LEU A CA 1
ATOM 974 C C . LEU A 1 121 ? 24.719 17.609 8.352 1 91.88 121 LEU A C 1
ATOM 976 O O . LEU A 1 121 ? 24.75 18.406 9.289 1 91.88 121 LEU A O 1
ATOM 980 N N . ASN A 1 122 ? 24.781 17.906 7.125 1 91.94 122 ASN A N 1
ATOM 981 C CA . ASN A 1 122 ? 24.828 19.312 6.719 1 91.94 122 ASN A CA 1
ATOM 982 C C . ASN A 1 122 ? 23.594 20.078 7.18 1 91.94 122 ASN A C 1
ATOM 984 O O . ASN A 1 122 ? 23.672 21.25 7.547 1 91.94 122 ASN A O 1
ATOM 988 N N . ASP A 1 123 ? 22.484 19.406 7.16 1 88.19 123 ASP A N 1
ATOM 989 C CA . ASP A 1 123 ? 21.234 20 7.621 1 88.19 123 ASP A CA 1
ATOM 990 C C . ASP A 1 123 ? 21.328 20.391 9.094 1 88.19 123 ASP A C 1
ATOM 992 O O . ASP A 1 123 ? 20.719 21.391 9.516 1 88.19 123 ASP A O 1
ATOM 996 N N . LEU A 1 124 ? 22.172 19.672 9.852 1 89.94 124 LEU A N 1
ATOM 997 C CA . LEU A 1 124 ? 22.25 19.891 11.289 1 89.94 124 LEU A CA 1
ATOM 998 C C . LEU A 1 124 ? 23.453 20.766 11.641 1 89.94 124 LEU A C 1
ATOM 1000 O O . LEU A 1 124 ? 23.484 21.391 12.703 1 89.94 124 LEU A O 1
ATOM 1004 N N . THR A 1 125 ? 24.625 20.844 11.07 1 87.81 125 THR A N 1
ATOM 1005 C CA . THR A 1 125 ? 25.875 21.5 11.445 1 87.81 125 THR A CA 1
ATOM 1006 C C . THR A 1 125 ? 26.281 22.531 10.406 1 87.81 125 THR A C 1
ATOM 1008 O O . THR A 1 125 ? 27.094 23.422 10.68 1 87.81 125 THR A O 1
ATOM 1011 N N . GLU A 1 126 ? 26.031 22.562 9.172 1 81.69 126 GLU A N 1
ATOM 1012 C CA . GLU A 1 126 ? 26.406 23.406 8.039 1 81.69 126 GLU A CA 1
ATOM 1013 C C . GLU A 1 126 ? 27.688 22.906 7.379 1 81.69 126 GLU A C 1
ATOM 1015 O O . GLU A 1 126 ? 28.484 23.703 6.879 1 81.69 126 GLU A O 1
ATOM 1020 N N . VAL A 1 127 ? 27.906 21.641 7.492 1 82.06 127 VAL A N 1
ATOM 1021 C CA . VAL A 1 127 ? 29.047 21.062 6.785 1 82.06 127 VAL A CA 1
ATOM 1022 C C . VAL A 1 127 ? 28.844 21.188 5.277 1 82.06 127 VAL A C 1
ATOM 1024 O O . VAL A 1 127 ? 27.734 20.984 4.777 1 82.06 127 VAL A O 1
ATOM 1027 N N . GLU A 1 128 ? 29.938 21.594 4.656 1 82.75 128 GLU A N 1
ATOM 1028 C CA . GLU A 1 128 ? 29.828 21.781 3.211 1 82.75 128 GLU A CA 1
ATOM 1029 C C . GLU A 1 128 ? 29.906 20.453 2.479 1 82.75 128 GLU A C 1
ATOM 1031 O O . GLU A 1 128 ? 30.75 19.609 2.801 1 82.75 128 GLU A O 1
ATOM 1036 N N . ILE A 1 129 ? 29.094 20.281 1.517 1 90.5 129 ILE A N 1
ATOM 1037 C CA . ILE A 1 129 ? 29.078 19.109 0.649 1 90.5 129 ILE A CA 1
ATOM 1038 C C . ILE A 1 129 ? 29.516 19.516 -0.762 1 90.5 129 ILE A C 1
ATOM 1040 O O . ILE A 1 129 ? 28.953 20.438 -1.345 1 90.5 129 ILE A O 1
ATOM 1044 N N . PRO A 1 130 ? 30.516 18.828 -1.29 1 93.44 130 PRO A N 1
ATOM 1045 C CA . PRO A 1 130 ? 30.953 19.156 -2.648 1 93.44 130 PRO A CA 1
ATOM 1046 C C . PRO A 1 130 ? 29.828 19.062 -3.672 1 93.44 130 PRO A C 1
ATOM 1048 O O . PRO A 1 130 ? 28.984 18.156 -3.6 1 93.44 130 PRO A O 1
ATOM 1051 N N . GLU A 1 131 ? 29.844 19.969 -4.578 1 94.56 131 GLU A N 1
ATOM 1052 C CA . GLU A 1 131 ? 28.844 19.984 -5.637 1 94.56 131 GLU A CA 1
ATOM 1053 C C . GLU A 1 131 ? 28.875 18.703 -6.469 1 94.56 131 GLU A C 1
ATOM 1055 O O . GLU A 1 131 ? 27.844 18.234 -6.934 1 94.56 131 GLU A O 1
ATOM 1060 N N . ALA A 1 132 ? 30.047 18.219 -6.598 1 95.38 132 ALA A N 1
ATOM 1061 C CA . ALA A 1 132 ? 30.203 16.984 -7.355 1 95.38 132 ALA A CA 1
ATOM 1062 C C . ALA A 1 132 ? 29.422 15.844 -6.723 1 95.38 132 ALA A C 1
ATOM 1064 O O . ALA A 1 132 ? 28.859 15.008 -7.43 1 95.38 132 ALA A O 1
ATOM 1065 N N . ASP A 1 133 ? 29.375 15.812 -5.438 1 96.12 133 ASP A N 1
ATOM 1066 C CA . ASP A 1 133 ? 28.625 14.789 -4.715 1 96.12 133 ASP A CA 1
ATOM 1067 C C . ASP A 1 133 ? 27.125 14.969 -4.906 1 96.12 133 ASP A C 1
ATOM 1069 O O . ASP A 1 133 ? 26.391 13.992 -5.09 1 96.12 133 ASP A O 1
ATOM 1073 N N . LYS A 1 134 ? 26.672 16.188 -4.906 1 96.06 134 LYS A N 1
ATOM 1074 C CA . LYS A 1 134 ? 25.266 16.484 -5.137 1 96.06 134 LYS A CA 1
ATOM 1075 C C . LYS A 1 134 ? 24.828 16.047 -6.535 1 96.06 134 LYS A C 1
ATOM 1077 O O . LYS A 1 134 ? 23.766 15.445 -6.699 1 96.06 134 LYS A O 1
ATOM 1082 N N . HIS A 1 135 ? 25.688 16.297 -7.445 1 96.31 135 HIS A N 1
ATOM 1083 C CA . HIS A 1 135 ? 25.391 15.914 -8.82 1 96.31 135 HIS A CA 1
ATOM 1084 C C . HIS A 1 135 ? 25.391 14.398 -8.977 1 96.31 135 HIS A C 1
ATOM 1086 O O . HIS A 1 135 ? 24.594 13.852 -9.734 1 96.31 135 HIS A O 1
ATOM 1092 N N . LEU A 1 136 ? 26.297 13.812 -8.25 1 95 136 LEU A N 1
ATOM 1093 C CA . LEU A 1 136 ? 26.438 12.359 -8.352 1 95 136 LEU A CA 1
ATOM 1094 C C . LEU A 1 136 ? 25.141 11.664 -7.941 1 95 136 LEU A C 1
ATOM 1096 O O . LEU A 1 136 ? 24.656 10.781 -8.648 1 95 136 LEU A O 1
ATOM 1100 N N . ILE A 1 137 ? 24.562 12.039 -6.871 1 93.81 137 ILE A N 1
ATOM 1101 C CA . ILE A 1 137 ? 23.344 11.422 -6.371 1 93.81 137 ILE A CA 1
ATOM 1102 C C . ILE A 1 137 ? 22.172 11.742 -7.312 1 93.81 137 ILE A C 1
ATOM 1104 O O . ILE A 1 137 ? 21.375 10.867 -7.625 1 93.81 137 ILE A O 1
ATOM 1108 N N . SER A 1 138 ? 22.094 12.969 -7.773 1 94.88 138 SER A N 1
ATOM 1109 C CA . SER A 1 138 ? 21.031 13.375 -8.688 1 94.88 138 SER A CA 1
ATOM 1110 C C . SER A 1 138 ? 21.109 12.594 -10 1 94.88 138 SER A C 1
ATOM 1112 O O . SER A 1 138 ? 20.078 12.125 -10.5 1 94.88 138 SER A O 1
ATOM 1114 N N . GLU A 1 139 ? 22.312 12.484 -10.43 1 94.31 139 GLU A N 1
ATOM 1115 C CA . GLU A 1 139 ? 22.516 11.758 -11.68 1 94.31 139 GLU A CA 1
ATOM 1116 C C . GLU A 1 139 ? 22.094 10.297 -11.539 1 94.31 139 GLU A C 1
ATOM 1118 O O . GLU A 1 139 ? 21.469 9.742 -12.445 1 94.31 139 GLU A O 1
ATOM 1123 N N . TYR A 1 140 ? 22.469 9.719 -10.453 1 93.38 140 TYR A N 1
ATOM 1124 C CA . TYR A 1 140 ? 22.078 8.336 -10.195 1 93.38 140 TYR A CA 1
ATOM 1125 C C . TYR A 1 140 ? 20.562 8.188 -10.227 1 93.38 140 TYR A C 1
ATOM 1127 O O . TYR A 1 140 ? 20.031 7.324 -10.938 1 93.38 140 TYR A O 1
ATOM 1135 N N . ILE A 1 141 ? 19.891 9.031 -9.516 1 93.38 141 ILE A N 1
ATOM 1136 C CA . ILE A 1 141 ? 18.438 8.938 -9.383 1 93.38 141 ILE A CA 1
ATOM 1137 C C . ILE A 1 141 ? 17.781 9.164 -10.742 1 93.38 141 ILE A C 1
ATOM 1139 O O . ILE A 1 141 ? 16.875 8.422 -11.125 1 93.38 141 ILE A O 1
ATOM 1143 N N . LEU A 1 142 ? 18.281 10.102 -11.508 1 92.75 142 LEU A N 1
ATOM 1144 C CA . LEU A 1 142 ? 17.688 10.477 -12.781 1 92.75 142 LEU A CA 1
ATOM 1145 C C . LEU A 1 142 ? 17.938 9.391 -13.828 1 92.75 142 LEU A C 1
ATOM 1147 O O . LEU A 1 142 ? 17.141 9.25 -14.766 1 92.75 142 LEU A O 1
ATOM 1151 N N . LYS A 1 143 ? 18.938 8.672 -13.633 1 90.19 143 LYS A N 1
ATOM 1152 C CA . LYS A 1 143 ? 19.281 7.625 -14.594 1 90.19 143 LYS A CA 1
ATOM 1153 C C . LYS A 1 143 ? 18.438 6.375 -14.367 1 90.19 143 LYS A C 1
ATOM 1155 O O . LYS A 1 143 ? 18.328 5.531 -15.258 1 90.19 143 LYS A O 1
ATOM 1160 N N . CYS A 1 144 ? 17.953 6.285 -13.211 1 87.19 144 CYS A N 1
ATOM 1161 C CA . CYS A 1 144 ? 17.172 5.094 -12.875 1 87.19 144 CYS A CA 1
ATOM 1162 C C . CYS A 1 144 ? 15.828 5.094 -13.602 1 87.19 144 CYS A C 1
ATOM 1164 O O . CYS A 1 144 ? 15.016 5.996 -13.406 1 87.19 144 CYS A O 1
ATOM 1166 N N . SER A 1 145 ? 15.586 4.09 -14.406 1 81.69 145 SER A N 1
ATOM 1167 C CA . SER A 1 145 ? 14.32 3.953 -15.117 1 81.69 145 SER A CA 1
ATOM 1168 C C . SER A 1 145 ? 13.219 3.455 -14.188 1 81.69 145 SER A C 1
ATOM 1170 O O . SER A 1 145 ? 12.055 3.85 -14.336 1 81.69 145 SER A O 1
ATOM 1172 N N . VAL A 1 146 ? 13.648 2.602 -13.281 1 82.44 146 VAL A N 1
ATOM 1173 C CA . VAL A 1 146 ? 12.711 2.053 -12.305 1 82.44 146 VAL A CA 1
ATOM 1174 C C . VAL A 1 146 ? 13.156 2.414 -10.891 1 82.44 146 VAL A C 1
ATOM 1176 O O . VAL A 1 146 ? 14.344 2.355 -10.578 1 82.44 146 VAL A O 1
ATOM 1179 N N . TRP A 1 147 ? 12.172 2.834 -10.195 1 87 147 TRP A N 1
ATOM 1180 C CA . TRP A 1 147 ? 12.477 3.17 -8.812 1 87 147 TRP A CA 1
ATOM 1181 C C . TRP A 1 147 ? 12.078 2.035 -7.875 1 87 147 TRP A C 1
ATOM 1183 O O . TRP A 1 147 ? 11 1.45 -8.023 1 87 147 TRP A O 1
ATOM 1193 N N . THR A 1 148 ? 12.977 1.718 -7.035 1 87.88 148 THR A N 1
ATOM 1194 C CA . THR A 1 148 ? 12.688 0.885 -5.871 1 87.88 148 THR A CA 1
ATOM 1195 C C . THR A 1 148 ? 12.688 1.721 -4.594 1 87.88 148 THR A C 1
ATOM 1197 O O . THR A 1 148 ? 12.812 2.945 -4.648 1 87.88 148 THR A O 1
ATOM 1200 N N . SER A 1 149 ? 12.523 1.092 -3.508 1 88.62 149 SER A N 1
ATOM 1201 C CA . SER A 1 149 ? 12.508 1.804 -2.232 1 88.62 149 SER A CA 1
ATOM 1202 C C . SER A 1 149 ? 13.812 2.545 -1.992 1 88.62 149 SER A C 1
ATOM 1204 O O . SER A 1 149 ? 13.82 3.623 -1.392 1 88.62 149 SER A O 1
ATOM 1206 N N . TYR A 1 150 ? 14.844 2.051 -2.508 1 88.88 150 TYR A N 1
ATOM 1207 C CA . TYR A 1 150 ? 16.156 2.65 -2.283 1 88.88 150 TYR A CA 1
ATOM 1208 C C . TYR A 1 150 ? 16.219 4.055 -2.875 1 88.88 150 TYR A C 1
ATOM 1210 O O . TYR A 1 150 ? 16.609 5.004 -2.195 1 88.88 150 TYR A O 1
ATOM 1218 N N . GLU A 1 151 ? 15.867 4.176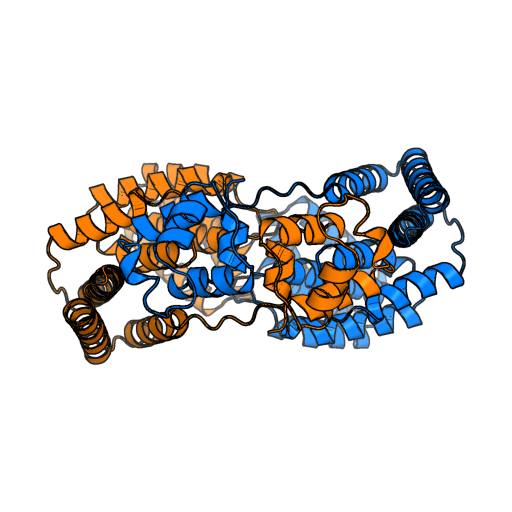 -4.129 1 91.25 151 GLU A N 1
ATOM 1219 C CA . GLU A 1 151 ? 15.945 5.473 -4.801 1 91.25 151 GLU A CA 1
ATOM 1220 C C . GLU A 1 151 ? 15.055 6.504 -4.109 1 91.25 151 GLU A C 1
ATOM 1222 O O . GLU A 1 151 ? 15.453 7.66 -3.947 1 91.25 151 GLU A O 1
ATOM 1227 N N . VAL A 1 152 ? 13.938 6.031 -3.66 1 92.94 152 VAL A N 1
ATOM 1228 C CA . VAL A 1 152 ? 12.984 6.953 -3.055 1 92.94 152 VAL A CA 1
ATOM 1229 C C . VAL A 1 152 ? 13.492 7.391 -1.682 1 92.94 152 VAL A C 1
ATOM 1231 O O . VAL A 1 152 ? 13.383 8.57 -1.322 1 92.94 152 VAL A O 1
ATOM 1234 N N . ILE A 1 153 ? 14.023 6.473 -0.976 1 92.06 153 ILE A N 1
ATOM 1235 C CA . ILE A 1 153 ? 14.602 6.797 0.325 1 92.06 153 ILE A CA 1
ATOM 1236 C C . ILE A 1 153 ? 15.781 7.754 0.146 1 92.06 153 ILE A C 1
ATOM 1238 O O . ILE A 1 153 ? 15.898 8.742 0.875 1 92.06 153 ILE A O 1
ATOM 1242 N N . LEU A 1 154 ? 16.594 7.422 -0.812 1 92.94 154 LEU A N 1
ATOM 1243 C CA . LEU A 1 154 ? 17.734 8.281 -1.131 1 92.94 154 LEU A CA 1
ATOM 1244 C C . LEU A 1 154 ? 17.266 9.695 -1.47 1 92.94 154 LEU A C 1
ATOM 1246 O O . LEU A 1 154 ? 17.797 10.672 -0.943 1 92.94 154 LEU A O 1
ATOM 1250 N N . LEU A 1 155 ? 16.297 9.734 -2.268 1 94.69 155 LEU A N 1
ATOM 1251 C CA . LEU A 1 155 ? 15.711 11 -2.688 1 94.69 155 LEU A CA 1
ATOM 1252 C C . LEU A 1 155 ? 15.164 11.773 -1.491 1 94.69 155 LEU A C 1
ATOM 1254 O O . LEU A 1 155 ? 15.484 12.945 -1.303 1 94.69 155 LEU A O 1
ATOM 1258 N N . GLY A 1 156 ? 14.438 11.148 -0.708 1 93.62 156 GLY A N 1
ATOM 1259 C CA . GLY A 1 156 ? 13.805 11.789 0.434 1 93.62 156 GLY A CA 1
ATOM 1260 C C . GLY A 1 156 ? 14.805 12.352 1.431 1 93.62 156 GLY A C 1
ATOM 1261 O O . GLY A 1 156 ? 14.539 13.367 2.08 1 93.62 156 GLY A O 1
ATOM 1262 N N . ASN A 1 157 ? 15.906 11.758 1.477 1 92.69 157 ASN A N 1
ATOM 1263 C CA . ASN A 1 157 ? 16.891 12.141 2.488 1 92.69 157 ASN A CA 1
ATOM 1264 C C . ASN A 1 157 ? 17.969 13.047 1.907 1 92.69 157 ASN A C 1
ATOM 1266 O O . ASN A 1 157 ? 18.797 13.586 2.645 1 92.69 157 ASN A O 1
ATOM 1270 N N . SER A 1 158 ? 17.969 13.227 0.626 1 94.56 158 SER A N 1
ATOM 1271 C CA . SER A 1 158 ? 19.031 14.016 0.022 1 94.56 158 SER A CA 1
ATOM 1272 C C . SER A 1 158 ? 18.5 15.305 -0.587 1 94.56 158 SER A C 1
ATOM 1274 O O . SER A 1 158 ? 19.234 16.281 -0.739 1 94.56 158 SER A O 1
ATOM 1276 N N . LEU A 1 159 ? 17.266 15.328 -0.905 1 94.69 159 LEU A N 1
ATOM 1277 C CA . LEU A 1 159 ? 16.703 16.375 -1.74 1 94.69 159 LEU A CA 1
ATOM 1278 C C . LEU A 1 159 ? 16.922 17.75 -1.122 1 94.69 159 LEU A C 1
ATOM 1280 O O . LEU A 1 159 ? 17.344 18.688 -1.811 1 94.69 159 LEU A O 1
ATOM 1284 N N . ARG A 1 160 ? 16.734 17.906 0.088 1 90.19 160 ARG A N 1
ATOM 1285 C CA . ARG A 1 160 ? 16.812 19.188 0.775 1 90.19 160 ARG A CA 1
ATOM 1286 C C . ARG A 1 160 ? 18.219 19.781 0.691 1 90.19 160 ARG A C 1
ATOM 1288 O O . ARG A 1 160 ? 18.391 21 0.668 1 90.19 160 ARG A O 1
ATOM 1295 N N . GLY A 1 161 ? 19.156 18.906 0.647 1 91.31 161 GLY A N 1
ATOM 1296 C CA . GLY A 1 161 ? 20.547 19.359 0.638 1 91.31 161 GLY A CA 1
ATOM 1297 C C . GLY A 1 161 ? 21.078 19.641 -0.756 1 91.31 161 GLY A C 1
ATOM 1298 O O . GLY A 1 161 ? 22.203 20.109 -0.917 1 91.31 161 GLY A O 1
ATOM 1299 N N . LEU A 1 162 ? 20.297 19.469 -1.745 1 94.56 162 LEU A N 1
ATOM 1300 C CA . LEU A 1 162 ? 20.703 19.703 -3.125 1 94.56 162 LEU A CA 1
ATOM 1301 C C . LEU A 1 162 ? 20.453 21.141 -3.533 1 94.56 162 LEU A C 1
ATOM 1303 O O . LEU A 1 162 ? 19.797 21.891 -2.807 1 94.56 162 LEU A O 1
ATOM 1307 N N . THR A 1 163 ? 21.109 21.578 -4.672 1 93.31 163 THR A N 1
ATOM 1308 C CA . THR A 1 163 ? 20.875 22.906 -5.211 1 93.31 163 THR A CA 1
ATOM 1309 C C . THR A 1 163 ? 19.453 23.031 -5.734 1 93.31 163 THR A C 1
ATOM 1311 O O . THR A 1 163 ? 18.812 22.031 -6.047 1 93.31 163 THR A O 1
ATOM 1314 N N . LYS A 1 164 ? 18.969 24.156 -5.895 1 94.19 164 LYS A N 1
ATOM 1315 C CA . LYS A 1 164 ? 17.609 24.406 -6.367 1 94.19 164 LYS A CA 1
ATOM 1316 C C . LYS A 1 164 ? 17.391 23.812 -7.758 1 94.19 164 LYS A C 1
ATOM 1318 O O . LYS A 1 164 ? 16.359 23.203 -8.023 1 94.19 164 LYS A O 1
ATOM 1323 N N . SER A 1 165 ? 18.359 24 -8.57 1 95.75 165 SER A N 1
ATOM 1324 C CA . SER A 1 165 ? 18.25 23.484 -9.93 1 95.75 165 SER A CA 1
ATOM 1325 C C . SER A 1 165 ? 18.109 21.969 -9.93 1 95.75 165 SER A C 1
ATOM 1327 O O . SER A 1 165 ? 17.297 21.406 -10.664 1 95.75 165 SER A O 1
ATOM 1329 N N . LEU A 1 166 ? 18.891 21.312 -9.102 1 96.5 166 LEU A N 1
ATOM 1330 C CA . LEU A 1 166 ? 18.828 19.859 -9 1 96.5 166 LEU A CA 1
ATOM 1331 C C . LEU A 1 166 ? 17.5 19.422 -8.391 1 96.5 166 LEU A C 1
ATOM 1333 O O . LEU A 1 166 ? 16.906 18.438 -8.836 1 96.5 166 LEU A O 1
ATOM 1337 N N . GLN A 1 167 ? 17.047 20.141 -7.406 1 96.81 167 GLN A N 1
ATOM 1338 C CA . GLN A 1 167 ? 15.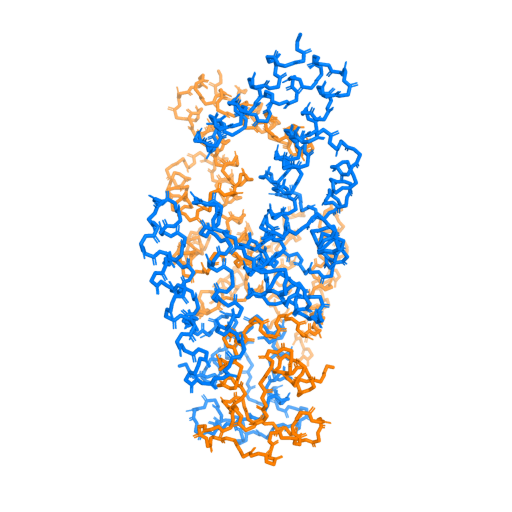75 19.844 -6.805 1 96.81 167 GLN A CA 1
ATOM 1339 C C . GLN A 1 167 ? 14.633 19.906 -7.844 1 96.81 167 GLN A C 1
ATOM 1341 O O . GLN A 1 167 ? 13.789 19.016 -7.91 1 96.81 167 GLN A O 1
ATOM 1346 N N . ASP A 1 168 ? 14.703 20.953 -8.625 1 96.94 168 ASP A N 1
ATOM 1347 C CA . ASP A 1 168 ? 13.656 21.172 -9.609 1 96.94 168 ASP A CA 1
ATOM 1348 C C . ASP A 1 168 ? 13.586 20.016 -10.609 1 96.94 168 ASP A C 1
ATOM 1350 O O . ASP A 1 168 ? 12.5 19.547 -10.953 1 96.94 168 ASP A O 1
ATOM 1354 N N . VAL A 1 169 ? 14.727 19.547 -11.023 1 97.12 169 VAL A N 1
ATOM 1355 C CA . VAL A 1 169 ? 14.789 18.469 -11.992 1 97.12 169 VAL A CA 1
ATOM 1356 C C . VAL A 1 169 ? 14.266 17.172 -11.359 1 97.12 169 VAL A C 1
ATOM 1358 O O . VAL A 1 169 ? 13.516 16.422 -11.992 1 97.12 169 VAL A O 1
ATOM 1361 N N . LEU A 1 170 ? 14.617 16.938 -10.148 1 97.44 170 LEU A N 1
ATOM 1362 C CA . LEU A 1 170 ? 14.188 15.734 -9.453 1 97.44 170 LEU A CA 1
ATOM 1363 C C . LEU A 1 170 ? 12.695 15.781 -9.141 1 97.44 170 LEU A C 1
ATOM 1365 O O . LEU A 1 170 ? 12.008 14.758 -9.211 1 97.44 170 LEU A O 1
ATOM 1369 N N . VAL A 1 171 ? 12.172 16.938 -8.797 1 97.81 171 VAL A N 1
ATOM 1370 C CA . VAL A 1 171 ? 10.742 17.109 -8.578 1 97.81 171 VAL A CA 1
ATOM 1371 C C . VAL A 1 171 ? 9.977 16.797 -9.867 1 97.81 171 VAL A C 1
ATOM 1373 O O . VAL A 1 171 ? 8.984 16.078 -9.844 1 97.81 171 VAL A O 1
ATOM 1376 N N . ALA A 1 172 ? 10.5 17.359 -10.938 1 97.19 172 ALA A N 1
ATOM 1377 C CA . ALA A 1 172 ? 9.883 17.078 -12.234 1 97.19 172 ALA A CA 1
ATOM 1378 C C . ALA A 1 172 ? 9.875 15.586 -12.531 1 97.19 172 ALA A C 1
ATOM 1380 O O . ALA A 1 172 ? 8.883 15.055 -13.039 1 97.19 172 ALA A O 1
ATOM 1381 N N . ASP A 1 173 ? 10.938 14.945 -12.203 1 96.69 173 ASP A N 1
ATOM 1382 C CA . ASP A 1 173 ? 11.047 13.508 -12.422 1 96.69 173 ASP A CA 1
ATOM 1383 C C . ASP A 1 173 ? 10.039 12.75 -11.555 1 96.69 173 ASP A C 1
ATOM 1385 O O . ASP A 1 173 ? 9.391 11.812 -12.031 1 96.69 173 ASP A O 1
ATOM 1389 N N . MET A 1 174 ? 9.891 13.125 -10.328 1 96.94 174 MET A N 1
ATOM 1390 C CA . MET A 1 174 ? 8.914 12.523 -9.422 1 96.94 174 MET A CA 1
ATOM 1391 C C . MET A 1 174 ? 7.5 12.68 -9.969 1 96.94 174 MET A C 1
ATOM 1393 O O . MET A 1 174 ? 6.734 11.711 -9.992 1 96.94 174 MET A O 1
ATOM 1397 N N . ILE A 1 175 ? 7.199 13.844 -10.398 1 97.31 175 ILE A N 1
ATOM 1398 C CA . ILE A 1 175 ? 5.867 14.156 -10.906 1 97.31 175 ILE A CA 1
ATOM 1399 C C . ILE A 1 175 ? 5.582 13.312 -12.148 1 97.31 175 ILE A C 1
ATOM 1401 O O . ILE A 1 175 ? 4.477 12.781 -12.305 1 97.31 175 ILE A O 1
ATOM 1405 N N . ALA A 1 176 ? 6.543 13.102 -12.961 1 95.5 176 ALA A N 1
ATOM 1406 C CA . ALA A 1 176 ? 6.391 12.32 -14.188 1 95.5 176 ALA A CA 1
ATOM 1407 C C . ALA A 1 176 ? 6.16 10.844 -13.875 1 95.5 176 ALA A C 1
ATOM 1409 O O . ALA A 1 176 ? 5.422 10.164 -14.586 1 95.5 176 ALA A O 1
ATOM 1410 N N . LYS A 1 177 ? 6.699 10.359 -12.836 1 93.06 177 LYS A N 1
ATOM 1411 C CA . LYS A 1 177 ? 6.648 8.938 -12.516 1 93.06 177 LYS A CA 1
ATOM 1412 C C . LYS A 1 177 ? 5.422 8.609 -11.672 1 93.06 177 LYS A C 1
ATOM 1414 O O . LYS A 1 177 ? 4.984 7.453 -11.625 1 93.06 177 LYS A O 1
ATOM 1419 N N . LEU A 1 178 ? 4.898 9.57 -11.047 1 94.25 178 LEU A N 1
ATOM 1420 C CA . LEU A 1 178 ? 3.816 9.391 -10.086 1 94.25 178 LEU A CA 1
ATOM 1421 C C . LEU A 1 178 ? 2.65 8.633 -10.727 1 94.25 178 LEU A C 1
ATOM 1423 O O . LEU A 1 178 ? 2.178 7.637 -10.172 1 94.25 178 LEU A O 1
ATOM 1427 N N . PRO A 1 179 ? 2.207 8.977 -11.938 1 93.44 179 PRO A N 1
ATOM 1428 C CA . PRO A 1 179 ? 1.064 8.281 -12.539 1 93.44 179 PRO A CA 1
ATOM 1429 C C . PRO A 1 179 ? 1.392 6.852 -12.953 1 93.44 179 PRO A C 1
ATOM 1431 O O . PRO A 1 179 ? 0.483 6.043 -13.172 1 93.44 179 PRO A O 1
ATOM 1434 N N . THR A 1 180 ? 2.689 6.473 -13.055 1 88.94 180 THR A N 1
ATOM 1435 C CA . THR A 1 180 ? 3.092 5.152 -13.516 1 88.94 180 THR A CA 1
ATOM 1436 C C . THR A 1 180 ? 3.133 4.16 -12.352 1 88.94 180 THR A C 1
ATOM 1438 O O . THR A 1 180 ? 3.193 2.949 -12.57 1 88.94 180 THR A O 1
ATOM 1441 N N . ILE A 1 181 ? 3.059 4.688 -11.203 1 89.62 181 ILE A N 1
ATOM 1442 C CA . ILE A 1 181 ? 3.107 3.836 -10.016 1 89.62 181 ILE A CA 1
ATOM 1443 C C . ILE A 1 181 ? 1.696 3.383 -9.648 1 89.62 181 ILE A C 1
ATOM 1445 O O . ILE A 1 181 ? 0.787 4.207 -9.523 1 89.62 181 ILE A O 1
ATOM 1449 N N . GLN A 1 182 ? 1.621 2.119 -9.422 1 83 182 GLN A N 1
ATOM 1450 C CA . GLN A 1 182 ? 0.318 1.529 -9.133 1 83 182 GLN A CA 1
ATOM 1451 C C . GLN A 1 182 ? -0.234 2.039 -7.805 1 83 182 GLN A C 1
ATOM 1453 O O . GLN A 1 182 ? 0.52 2.242 -6.852 1 83 182 GLN A O 1
ATOM 1458 N N . GLU A 1 183 ? -1.575 2.145 -7.812 1 83.69 183 GLU A N 1
ATOM 1459 C CA . GLU A 1 183 ? -2.227 2.508 -6.559 1 83.69 183 GLU A CA 1
ATOM 1460 C C . GLU A 1 183 ? -1.96 1.463 -5.477 1 83.69 183 GLU A C 1
ATOM 1462 O O . GLU A 1 183 ? -1.986 0.261 -5.746 1 83.69 183 GLU A O 1
ATOM 1467 N N . GLY A 1 184 ? -1.689 1.945 -4.328 1 81.88 184 GLY A N 1
ATOM 1468 C CA . GLY A 1 184 ? -1.413 1.032 -3.23 1 81.88 184 GLY A CA 1
ATOM 1469 C C . GLY A 1 184 ? 0.063 0.727 -3.066 1 81.88 184 GLY A C 1
ATOM 1470 O O . GLY A 1 184 ? 0.478 0.174 -2.045 1 81.88 184 GLY A O 1
ATOM 1471 N N . ASN A 1 185 ? 0.809 1.025 -4.09 1 87.12 185 ASN A N 1
ATOM 1472 C CA . ASN A 1 185 ? 2.254 0.881 -3.953 1 87.12 185 ASN A CA 1
ATOM 1473 C C . ASN A 1 185 ? 2.816 1.835 -2.902 1 87.12 185 ASN A C 1
ATOM 1475 O O . ASN A 1 185 ? 2.602 3.045 -2.979 1 87.12 185 ASN A O 1
ATOM 1479 N N . PRO A 1 186 ? 3.562 1.312 -1.994 1 87.56 186 PRO A N 1
ATOM 1480 C CA . PRO A 1 186 ? 4.109 2.16 -0.933 1 87.56 186 PRO A CA 1
ATOM 1481 C C . PRO A 1 186 ? 5.031 3.254 -1.468 1 87.56 186 PRO A C 1
ATOM 1483 O O . PRO A 1 186 ? 5.176 4.309 -0.841 1 87.56 186 PRO A O 1
ATOM 1486 N N . LEU A 1 187 ? 5.625 3.021 -2.568 1 91.12 187 LEU A N 1
ATOM 1487 C CA . LEU A 1 187 ? 6.504 4.027 -3.16 1 91.12 187 LEU A CA 1
ATOM 1488 C C . LEU A 1 187 ? 5.738 5.316 -3.445 1 91.12 187 LEU A C 1
ATOM 1490 O O . LEU A 1 187 ? 6.289 6.41 -3.311 1 91.12 187 LEU A O 1
ATOM 1494 N N . LYS A 1 188 ? 4.516 5.137 -3.867 1 93.56 188 LYS A N 1
ATOM 1495 C CA . LYS A 1 188 ? 3.693 6.297 -4.191 1 93.56 188 LYS A CA 1
ATOM 1496 C C . LYS A 1 188 ? 3.479 7.18 -2.967 1 93.56 188 LYS A C 1
ATOM 1498 O O . LYS A 1 188 ? 3.543 8.406 -3.059 1 93.56 188 LYS A O 1
ATOM 1503 N N . VAL A 1 189 ? 3.332 6.586 -1.817 1 93.5 189 VAL A N 1
ATOM 1504 C CA . VAL A 1 189 ? 3.133 7.289 -0.556 1 93.5 189 VAL A CA 1
ATOM 1505 C C . VAL A 1 189 ? 4.379 8.102 -0.215 1 93.5 189 VAL A C 1
ATOM 1507 O O . VAL A 1 189 ? 4.281 9.273 0.161 1 93.5 189 VAL A O 1
ATOM 1510 N N . HIS A 1 190 ? 5.469 7.527 -0.413 1 94.06 190 HIS A N 1
ATOM 1511 C CA . HIS A 1 190 ? 6.723 8.203 -0.103 1 94.06 190 HIS A CA 1
ATOM 1512 C C . HIS A 1 190 ? 6.965 9.375 -1.044 1 94.06 190 HIS A C 1
ATOM 1514 O O . HIS A 1 190 ? 7.352 10.461 -0.603 1 94.06 190 HIS A O 1
ATOM 1520 N N . ILE A 1 191 ? 6.695 9.125 -2.262 1 96.75 191 ILE A N 1
ATOM 1521 C CA . ILE A 1 191 ? 6.91 10.18 -3.254 1 96.75 191 ILE A CA 1
ATOM 1522 C C . ILE A 1 191 ? 5.98 11.352 -2.971 1 96.75 191 ILE A C 1
ATOM 1524 O O . ILE A 1 191 ? 6.406 12.508 -2.996 1 96.75 191 ILE A O 1
ATOM 1528 N N . LEU A 1 192 ? 4.734 11.031 -2.678 1 97.38 192 LEU A N 1
ATOM 1529 C CA . LEU A 1 192 ? 3.77 12.07 -2.326 1 97.38 192 LEU A CA 1
ATOM 1530 C C . LEU A 1 192 ? 4.242 12.852 -1.108 1 97.38 192 LEU A C 1
ATOM 1532 O O . LEU A 1 192 ? 4.152 14.086 -1.085 1 97.38 192 LEU A O 1
ATOM 1536 N N . SER A 1 193 ? 4.777 12.195 -0.16 1 96.5 193 SER A N 1
ATOM 1537 C CA . SER A 1 193 ? 5.285 12.836 1.046 1 96.5 193 SER A CA 1
ATOM 1538 C C . SER A 1 193 ? 6.445 13.773 0.726 1 96.5 193 SER A C 1
ATOM 1540 O O . SER A 1 193 ? 6.508 14.891 1.236 1 96.5 193 SER A O 1
ATOM 1542 N N . ILE A 1 194 ? 7.324 13.305 -0.118 1 97.19 194 ILE A N 1
ATOM 1543 C CA . ILE A 1 194 ? 8.477 14.117 -0.5 1 97.19 194 ILE A CA 1
ATOM 1544 C C . ILE A 1 194 ? 8 15.375 -1.225 1 97.19 194 ILE A C 1
ATOM 1546 O O . ILE A 1 194 ? 8.43 16.484 -0.901 1 97.19 194 ILE A O 1
ATOM 1550 N N . LEU A 1 195 ? 7.086 15.219 -2.15 1 98.06 195 LEU A N 1
ATOM 1551 C CA . LEU A 1 195 ? 6.59 16.344 -2.941 1 98.06 195 LEU A CA 1
ATOM 1552 C C . LEU A 1 195 ? 5.887 17.359 -2.053 1 98.06 195 LEU A C 1
ATOM 1554 O O . LEU A 1 195 ? 6.062 18.562 -2.23 1 98.06 195 LEU A O 1
ATOM 1558 N N . ILE A 1 196 ? 5.18 16.922 -1.119 1 97.56 196 ILE A N 1
ATOM 1559 C CA . ILE A 1 196 ? 4.473 17.797 -0.202 1 97.56 196 ILE A CA 1
ATOM 1560 C C . ILE A 1 196 ? 5.477 18.562 0.666 1 97.56 196 ILE A C 1
ATOM 1562 O O . ILE A 1 196 ? 5.324 19.766 0.901 1 97.56 196 ILE A O 1
ATOM 1566 N N . ASN A 1 197 ? 6.48 17.891 1.094 1 94.75 197 ASN A N 1
ATOM 1567 C CA . ASN A 1 197 ? 7.523 18.562 1.866 1 94.75 197 ASN A CA 1
ATOM 1568 C C . ASN A 1 197 ? 8.227 19.641 1.049 1 94.75 197 ASN A C 1
ATOM 1570 O O . ASN A 1 197 ? 8.578 20.688 1.58 1 94.75 197 ASN A O 1
ATOM 1574 N N . VAL A 1 198 ? 8.414 19.328 -0.196 1 96.88 198 VAL A N 1
ATOM 1575 C CA . VAL A 1 198 ? 8.992 20.328 -1.096 1 96.88 198 VAL A CA 1
ATOM 1576 C C . VAL A 1 198 ? 8.094 21.562 -1.151 1 96.88 198 VAL A C 1
ATOM 1578 O O . VAL A 1 198 ? 8.586 22.688 -1.139 1 96.88 198 VAL A O 1
ATOM 1581 N N . CYS A 1 199 ? 6.809 21.391 -1.218 1 97.81 199 CYS A N 1
ATOM 1582 C CA . CYS A 1 199 ? 5.867 22.5 -1.244 1 97.81 199 CYS A CA 1
ATOM 1583 C C . CYS A 1 199 ? 6.031 23.391 -0.014 1 97.81 199 CYS A C 1
ATOM 1585 O O . CYS A 1 199 ? 6.047 24.609 -0.125 1 97.81 199 CYS A O 1
ATOM 1587 N N . PHE A 1 200 ? 6.211 22.797 1.125 1 95.94 200 PHE A N 1
ATOM 1588 C CA . PHE A 1 200 ? 6.395 23.562 2.352 1 95.94 200 PHE A CA 1
ATOM 1589 C C . PHE A 1 200 ? 7.68 24.391 2.285 1 95.94 200 PHE A C 1
ATOM 1591 O O . PHE A 1 200 ? 7.695 25.562 2.684 1 95.94 200 PHE A O 1
ATOM 1598 N N . ASP A 1 201 ? 8.664 23.766 1.764 1 94.38 201 ASP A N 1
ATOM 1599 C CA . ASP A 1 201 ? 9.938 24.469 1.624 1 94.38 201 ASP A CA 1
ATOM 1600 C C . ASP A 1 201 ? 9.82 25.641 0.658 1 94.38 201 ASP A C 1
ATOM 1602 O O . ASP A 1 201 ? 10.336 26.719 0.929 1 94.38 201 ASP A O 1
ATOM 1606 N N . ARG A 1 202 ? 9.148 25.391 -0.439 1 95.94 202 ARG A N 1
ATOM 1607 C CA . ARG A 1 202 ? 8.984 26.422 -1.451 1 95.94 202 ARG A CA 1
ATOM 1608 C C . ARG A 1 202 ? 8.133 27.578 -0.921 1 95.94 202 ARG A C 1
ATOM 1610 O O . ARG A 1 202 ? 8.328 28.734 -1.307 1 95.94 202 ARG A O 1
ATOM 1617 N N . LEU A 1 203 ? 7.234 27.312 -0.089 1 95.12 203 LEU A N 1
ATOM 1618 C CA . LEU A 1 203 ? 6.363 28.328 0.472 1 95.12 203 LEU A CA 1
ATOM 1619 C C . LEU A 1 203 ? 7.141 29.266 1.396 1 95.12 203 LEU A C 1
ATOM 1621 O O . LEU A 1 203 ? 6.832 30.453 1.493 1 95.12 203 LEU A O 1
ATOM 1625 N N . ARG A 1 204 ? 8.102 28.734 2.014 1 89.69 204 ARG A N 1
ATOM 1626 C CA . ARG A 1 204 ? 8.93 29.547 2.887 1 89.69 204 ARG A CA 1
ATOM 1627 C C . ARG A 1 204 ? 9.688 30.609 2.086 1 89.69 204 ARG A C 1
ATOM 1629 O O . ARG A 1 204 ? 10.031 31.672 2.613 1 89.69 204 ARG A O 1
ATOM 1636 N N . SER A 1 205 ? 9.891 30.344 0.81 1 90.44 205 SER A N 1
ATOM 1637 C CA . SER A 1 205 ? 10.523 31.312 -0.088 1 90.44 205 SER A CA 1
ATOM 1638 C C . SER A 1 205 ? 9.484 32.031 -0.948 1 90.44 205 SER A C 1
ATOM 1640 O O . SER A 1 205 ? 9.828 32.625 -1.964 1 90.44 205 SER A O 1
ATOM 1642 N N . GLU A 1 206 ? 8.219 31.781 -0.642 1 90.25 206 GLU A N 1
ATOM 1643 C CA . GLU A 1 206 ? 7.07 32.438 -1.243 1 90.25 206 GLU A CA 1
ATOM 1644 C C . GLU A 1 206 ? 6.949 32.094 -2.727 1 90.25 206 GLU A C 1
ATOM 1646 O O . GLU A 1 206 ? 6.574 32.969 -3.535 1 90.25 206 GLU A O 1
ATOM 1651 N N . GLU A 1 207 ? 7.355 30.938 -3.08 1 93.56 207 GLU A N 1
ATOM 1652 C CA . GLU A 1 207 ? 7.215 30.453 -4.445 1 93.56 207 GLU A CA 1
ATOM 1653 C C . GLU A 1 207 ? 5.879 29.734 -4.645 1 93.56 207 GLU A C 1
ATOM 1655 O O . GLU A 1 207 ? 5.844 28.547 -4.945 1 93.56 207 GLU A O 1
ATOM 1660 N N . THR A 1 208 ? 4.812 30.484 -4.641 1 96.62 208 THR A N 1
ATOM 1661 C CA . THR A 1 208 ? 3.463 29.938 -4.621 1 96.62 208 THR A CA 1
ATOM 1662 C C . THR A 1 208 ? 3.117 29.297 -5.969 1 96.62 208 THR A C 1
ATOM 1664 O O . THR A 1 208 ? 2.381 28.312 -6.031 1 96.62 208 THR A O 1
ATOM 1667 N N . ASP A 1 209 ? 3.676 29.812 -7.035 1 96.88 209 ASP A N 1
ATOM 1668 C CA . ASP A 1 209 ? 3.396 29.25 -8.352 1 96.88 209 ASP A CA 1
ATOM 1669 C C . ASP A 1 209 ? 3.885 27.812 -8.453 1 96.88 209 ASP A C 1
ATOM 1671 O O . ASP A 1 209 ? 3.156 26.938 -8.93 1 96.88 209 ASP A O 1
ATOM 1675 N N . GLU A 1 210 ? 5.066 27.562 -8.023 1 96.44 210 GLU A N 1
ATOM 1676 C CA . GLU A 1 210 ? 5.633 26.203 -8.039 1 96.44 210 GLU A CA 1
ATOM 1677 C C . GLU A 1 210 ? 4.824 25.266 -7.164 1 96.44 210 GLU A C 1
ATOM 1679 O O . GLU A 1 210 ? 4.594 24.109 -7.535 1 96.44 210 GLU A O 1
ATOM 1684 N N . VAL A 1 211 ? 4.426 25.75 -6.059 1 98.12 211 VAL A N 1
ATOM 1685 C CA . VAL A 1 211 ? 3.631 24.953 -5.133 1 98.12 211 VAL A CA 1
ATOM 1686 C C . VAL A 1 211 ? 2.303 24.578 -5.781 1 98.12 211 VAL A C 1
ATOM 1688 O O . VAL A 1 211 ? 1.887 23.406 -5.73 1 98.12 211 VAL A O 1
ATOM 1691 N N . ASN A 1 212 ? 1.702 25.547 -6.391 1 98.19 212 ASN A N 1
ATOM 1692 C CA . ASN A 1 212 ? 0.45 25.297 -7.094 1 98.19 212 ASN A CA 1
ATOM 1693 C C . ASN A 1 212 ? 0.625 24.234 -8.18 1 98.19 212 ASN A C 1
ATOM 1695 O O . ASN A 1 212 ? -0.226 23.359 -8.344 1 98.19 212 ASN A O 1
ATOM 1699 N N . ASP A 1 213 ? 1.722 24.312 -8.875 1 97.94 213 ASP A N 1
ATOM 1700 C CA . ASP A 1 213 ? 2.004 23.344 -9.93 1 97.94 213 ASP A CA 1
ATOM 1701 C C . ASP A 1 213 ? 2.141 21.938 -9.352 1 97.94 213 ASP A C 1
ATOM 1703 O O . ASP A 1 213 ? 1.576 20.984 -9.891 1 97.94 213 ASP A O 1
ATOM 1707 N N . ILE A 1 214 ? 2.873 21.828 -8.289 1 98.31 214 ILE A N 1
ATOM 1708 C CA . ILE A 1 214 ? 3.096 20.531 -7.664 1 98.31 214 ILE A CA 1
ATOM 1709 C C . ILE A 1 214 ? 1.772 19.969 -7.137 1 98.31 214 ILE A C 1
ATOM 1711 O O . ILE A 1 214 ? 1.445 18.812 -7.363 1 98.31 214 ILE A O 1
ATOM 1715 N N . MET A 1 215 ? 0.988 20.797 -6.473 1 98.31 215 MET A N 1
ATOM 1716 C CA . MET A 1 215 ? -0.293 20.359 -5.926 1 98.31 215 MET A CA 1
ATOM 1717 C C . MET A 1 215 ? -1.231 19.906 -7.039 1 98.31 215 MET A C 1
ATOM 1719 O O . MET A 1 215 ? -1.947 18.906 -6.887 1 98.31 215 MET A O 1
ATOM 1723 N N . ALA A 1 216 ? -1.222 20.625 -8.125 1 97.88 216 ALA A N 1
ATOM 1724 C CA . ALA A 1 216 ? -2.066 20.281 -9.266 1 97.88 216 ALA A CA 1
ATOM 1725 C C . ALA A 1 216 ? -1.69 18.906 -9.828 1 97.88 216 ALA A C 1
ATOM 1727 O O . ALA A 1 216 ? -2.553 18.172 -10.32 1 97.88 216 ALA A O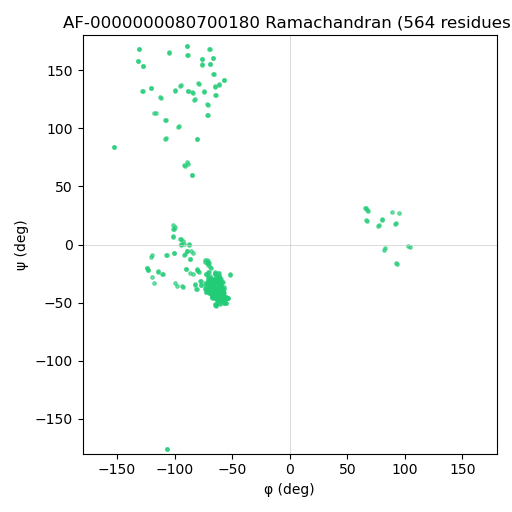 1
ATOM 1728 N N . ALA A 1 217 ? -0.42 18.578 -9.742 1 97.56 217 ALA A N 1
ATOM 1729 C CA . ALA A 1 217 ? 0.069 17.297 -10.242 1 97.56 217 ALA A CA 1
ATOM 1730 C C . ALA A 1 217 ? -0.265 16.156 -9.273 1 97.56 217 ALA A C 1
ATOM 1732 O O . ALA A 1 217 ? -0.519 15.031 -9.695 1 97.56 217 ALA A O 1
ATOM 1733 N N . ILE A 1 218 ? -0.305 16.469 -7.996 1 97.5 218 ILE A N 1
ATOM 1734 C CA . ILE A 1 218 ? -0.494 15.484 -6.934 1 97.5 218 ILE A CA 1
ATOM 1735 C C . ILE A 1 218 ? -1.976 15.133 -6.812 1 97.5 218 ILE A C 1
ATOM 1737 O O . ILE A 1 218 ? -2.332 13.969 -6.617 1 97.5 218 ILE A O 1
ATOM 1741 N N . GLN A 1 219 ? -2.797 16.078 -6.965 1 96.94 219 GLN A N 1
ATOM 1742 C CA . GLN A 1 219 ? -4.207 15.992 -6.605 1 96.94 219 GLN A CA 1
ATOM 1743 C C . GLN A 1 219 ? -4.891 14.844 -7.348 1 96.94 219 GLN A C 1
ATOM 1745 O O . GLN A 1 219 ? -5.566 14.016 -6.734 1 96.94 219 GLN A O 1
ATOM 1750 N N . PRO A 1 220 ? -4.656 14.711 -8.656 1 95.75 220 PRO A N 1
ATOM 1751 C CA . PRO A 1 220 ? -5.352 13.641 -9.383 1 95.75 220 PRO A CA 1
ATOM 1752 C C . PRO A 1 220 ? -4.832 12.25 -9.023 1 95.75 220 PRO A C 1
ATOM 1754 O O . PRO A 1 220 ? -5.461 11.25 -9.359 1 95.75 220 PRO A O 1
ATOM 1757 N N . GLN A 1 221 ? -3.662 12.172 -8.352 1 95.5 221 GLN A N 1
ATOM 1758 C CA . GLN A 1 221 ? -3.043 10.891 -8.031 1 95.5 221 GLN A CA 1
ATOM 1759 C C . GLN A 1 221 ? -3.529 10.359 -6.684 1 95.5 221 GLN A C 1
ATOM 1761 O O . GLN A 1 221 ? -3.219 9.234 -6.305 1 95.5 221 GLN A O 1
ATOM 1766 N N . LEU A 1 222 ? -4.293 11.117 -5.992 1 95.62 222 LEU A N 1
ATOM 1767 C CA . LEU A 1 222 ? -4.75 10.727 -4.664 1 95.62 222 LEU A CA 1
ATOM 1768 C C . LEU A 1 222 ? -5.984 9.836 -4.758 1 95.62 222 LEU A C 1
ATOM 1770 O O . LEU A 1 222 ? -6.926 10.141 -5.488 1 95.62 222 LEU A O 1
ATOM 1774 N N . SER A 1 223 ? -5.891 8.742 -4.043 1 91.56 223 SER A N 1
ATOM 1775 C CA . SER A 1 223 ? -7.059 7.871 -3.93 1 91.56 223 SER A CA 1
ATOM 1776 C C . SER A 1 223 ? -8.156 8.523 -3.098 1 91.56 223 SER A C 1
ATOM 1778 O O . SER A 1 223 ? -7.914 9.508 -2.402 1 91.56 223 SER A O 1
ATOM 1780 N N . THR A 1 224 ? -9.312 7.938 -3.127 1 89.69 224 THR A N 1
ATOM 1781 C CA . THR A 1 224 ? -10.477 8.477 -2.42 1 89.69 224 THR A CA 1
ATOM 1782 C C . THR A 1 224 ? -10.242 8.453 -0.911 1 89.69 224 THR A C 1
ATOM 1784 O O . THR A 1 224 ? -10.664 9.367 -0.199 1 89.69 224 THR A O 1
ATOM 1787 N N . ASN A 1 225 ? -9.453 7.52 -0.483 1 92.88 225 ASN A N 1
ATOM 1788 C CA . ASN A 1 225 ? -9.281 7.344 0.956 1 92.88 225 ASN A CA 1
ATOM 1789 C C . ASN A 1 225 ? -7.973 7.961 1.442 1 92.88 225 ASN A C 1
ATOM 1791 O O . ASN A 1 225 ? -7.547 7.711 2.57 1 92.88 225 ASN A O 1
ATOM 1795 N N . ALA A 1 226 ? -7.34 8.766 0.611 1 95.69 226 ALA A N 1
ATOM 1796 C CA . ALA A 1 226 ? -6.055 9.344 0.988 1 95.69 226 ALA A CA 1
ATOM 1797 C C . ALA A 1 226 ? -6.242 10.617 1.803 1 95.69 226 ALA A C 1
ATOM 1799 O O . ALA A 1 226 ? -5.66 11.656 1.486 1 95.69 226 ALA A O 1
ATOM 1800 N N . TYR A 1 227 ? -6.887 10.547 2.92 1 97.69 227 TYR A N 1
ATOM 1801 C CA . TYR A 1 227 ? -7.301 11.695 3.713 1 97.69 227 TYR A CA 1
ATOM 1802 C C . TYR A 1 227 ? -6.094 12.406 4.312 1 97.69 227 TYR A C 1
ATOM 1804 O O . TYR A 1 227 ? -6.105 13.625 4.48 1 97.69 227 TYR A O 1
ATOM 1812 N N . TYR A 1 228 ? -5.07 11.695 4.598 1 97.56 228 TYR A N 1
ATOM 1813 C CA . TYR A 1 228 ? -3.854 12.305 5.121 1 97.56 228 TYR A CA 1
ATOM 1814 C C . TYR A 1 228 ? -3.277 13.312 4.133 1 97.56 228 TYR A C 1
ATOM 1816 O O . TYR A 1 228 ? -3.047 14.469 4.484 1 97.56 228 TYR A O 1
ATOM 1824 N N . PHE A 1 229 ? -3.133 12.891 2.959 1 97.75 229 PHE A N 1
ATOM 1825 C CA . PHE A 1 229 ? -2.541 13.75 1.938 1 97.75 229 PHE A CA 1
ATOM 1826 C C . PHE A 1 229 ? -3.504 14.859 1.535 1 97.75 229 PHE A C 1
ATOM 1828 O O . PHE A 1 229 ? -3.084 15.992 1.293 1 97.75 229 PHE A O 1
ATOM 1835 N N . LYS A 1 230 ? -4.781 14.516 1.447 1 98.12 230 LYS A N 1
ATOM 1836 C CA . LYS A 1 230 ? -5.773 15.531 1.128 1 98.12 230 LYS A CA 1
ATOM 1837 C C . LYS A 1 230 ? -5.777 16.641 2.174 1 98.12 230 LYS A C 1
ATOM 1839 O O . LYS A 1 230 ? -5.906 17.828 1.834 1 98.12 230 LYS A O 1
ATOM 1844 N N . ASN A 1 231 ? -5.602 16.25 3.414 1 98.44 231 ASN A N 1
ATOM 1845 C CA . ASN A 1 231 ? -5.562 17.219 4.496 1 98.44 231 ASN A CA 1
ATOM 1846 C C . ASN A 1 231 ? -4.305 18.078 4.426 1 98.44 231 ASN A C 1
ATOM 1848 O O . ASN A 1 231 ? -4.359 19.297 4.676 1 98.44 231 ASN A O 1
ATOM 1852 N N . ARG A 1 232 ? -3.209 17.484 4.082 1 98.06 232 ARG A N 1
ATOM 1853 C CA . ARG A 1 232 ? -1.97 18.234 3.91 1 98.06 232 ARG A CA 1
ATOM 1854 C C . ARG A 1 232 ? -2.092 19.234 2.766 1 98.06 232 ARG A C 1
ATOM 1856 O O . ARG A 1 232 ? -1.604 20.359 2.865 1 98.06 232 ARG A O 1
ATOM 1863 N N . LEU A 1 233 ? -2.742 18.812 1.73 1 98.44 233 LEU A N 1
ATOM 1864 C CA . LEU A 1 233 ? -2.961 19.719 0.6 1 98.44 233 LEU A CA 1
ATOM 1865 C C . LEU A 1 233 ? -3.877 20.875 0.99 1 98.44 233 LEU A C 1
ATOM 1867 O O . LEU A 1 233 ? -3.672 22 0.555 1 98.44 233 LEU A O 1
ATOM 1871 N N . LEU A 1 234 ? -4.891 20.547 1.775 1 98.56 234 LEU A N 1
ATOM 1872 C CA . LEU A 1 234 ? -5.797 21.594 2.252 1 98.56 234 LEU A CA 1
ATOM 1873 C C . LEU A 1 234 ? -5.031 22.656 3.027 1 98.56 234 LEU A C 1
ATOM 1875 O O . LEU A 1 234 ? -5.246 23.859 2.82 1 98.56 234 LEU A O 1
ATOM 1879 N N . PHE A 1 235 ? -4.176 22.266 3.832 1 98.69 235 PHE A N 1
ATOM 1880 C CA . PHE A 1 235 ? -3.354 23.188 4.609 1 98.69 235 PHE A CA 1
ATOM 1881 C C . PHE A 1 235 ? -2.467 24.016 3.695 1 98.69 235 PHE A C 1
ATOM 1883 O O . PHE A 1 235 ? -2.395 25.25 3.842 1 98.69 235 PHE A O 1
ATOM 1890 N N . LEU A 1 236 ? -1.847 23.328 2.756 1 98.5 236 LEU A N 1
ATOM 1891 C CA . LEU A 1 236 ? -0.974 24.031 1.816 1 98.5 236 LEU A CA 1
ATOM 1892 C C . LEU A 1 236 ? -1.757 25.047 1.006 1 98.5 236 LEU A C 1
ATOM 1894 O O . LEU A 1 236 ? -1.28 26.172 0.784 1 98.5 236 LEU A O 1
ATOM 1898 N N . LYS A 1 237 ? -2.938 24.703 0.565 1 98.44 237 LYS A N 1
ATOM 1899 C CA . LYS A 1 237 ? -3.797 25.641 -0.158 1 98.44 237 LYS A CA 1
ATOM 1900 C C . LYS A 1 237 ? -4.117 26.859 0.693 1 98.44 237 LYS A C 1
ATOM 1902 O O . LYS A 1 237 ? -4.188 27.984 0.179 1 98.44 237 LYS A O 1
ATOM 1907 N N . GLY A 1 238 ? -4.32 26.594 1.961 1 98.62 238 GLY A N 1
ATOM 1908 C CA . GLY A 1 238 ? -4.555 27.688 2.881 1 98.62 238 GLY A CA 1
ATOM 1909 C C . GLY A 1 238 ? -3.385 28.656 2.975 1 98.62 238 GLY A C 1
ATOM 1910 O O . GLY A 1 238 ? -3.564 29.859 2.887 1 98.62 238 GLY A O 1
ATOM 1911 N N . ILE A 1 239 ? -2.213 28.141 3.096 1 98.31 239 ILE A N 1
ATOM 1912 C CA . ILE A 1 239 ? -1.024 28.984 3.201 1 98.31 239 ILE A CA 1
ATOM 1913 C C . ILE A 1 239 ? -0.825 29.766 1.901 1 98.31 239 ILE A C 1
ATOM 1915 O O . ILE A 1 239 ? -0.504 30.953 1.927 1 98.31 239 ILE A O 1
ATOM 19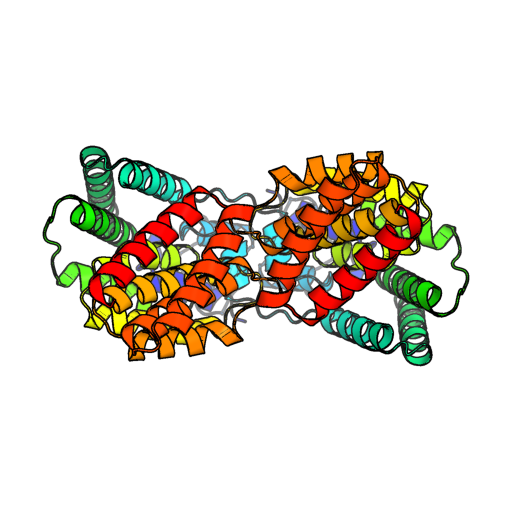19 N N . VAL A 1 240 ? -0.974 29.062 0.785 1 98.25 240 VAL A N 1
ATOM 1920 C CA . VAL A 1 240 ? -0.855 29.734 -0.508 1 98.25 240 VAL A CA 1
ATOM 1921 C C . VAL A 1 240 ? -1.833 30.906 -0.576 1 98.25 240 VAL A C 1
ATOM 1923 O O . VAL A 1 240 ? -1.467 32 -1.003 1 98.25 240 VAL A O 1
ATOM 1926 N N . ALA A 1 241 ? -3.039 30.688 -0.157 1 98.12 241 ALA A N 1
ATOM 1927 C CA . ALA A 1 241 ? -4.055 31.75 -0.16 1 98.12 241 ALA A CA 1
ATOM 1928 C C . ALA A 1 241 ? -3.623 32.938 0.707 1 98.12 241 ALA A C 1
ATOM 1930 O O . ALA A 1 241 ? -3.789 34.094 0.317 1 98.12 241 ALA A O 1
ATOM 1931 N N . ILE A 1 242 ? -3.072 32.625 1.841 1 97.69 242 ILE A N 1
ATOM 1932 C CA . ILE A 1 242 ? -2.59 33.688 2.73 1 97.69 242 ILE A CA 1
ATOM 1933 C C . ILE A 1 242 ? -1.515 34.5 2.023 1 97.69 242 ILE A C 1
ATOM 1935 O O . ILE A 1 242 ? -1.593 35.719 1.979 1 97.69 242 ILE A O 1
ATOM 1939 N N . VAL A 1 243 ? -0.548 33.875 1.39 1 96.94 243 VAL A N 1
ATOM 1940 C CA . VAL A 1 243 ? 0.582 34.5 0.729 1 96.94 243 VAL A CA 1
ATOM 1941 C C . VAL A 1 243 ? 0.089 35.312 -0.474 1 96.94 243 VAL A C 1
ATOM 1943 O O . VAL A 1 243 ? 0.625 36.375 -0.779 1 96.94 243 VAL A O 1
ATOM 1946 N N . GLU A 1 244 ? -0.976 34.844 -1.044 1 96.38 244 GLU A N 1
ATOM 1947 C CA . GLU A 1 244 ? -1.493 35.5 -2.248 1 96.38 244 GLU A CA 1
ATOM 1948 C C . GLU A 1 244 ? -2.535 36.531 -1.904 1 96.38 244 GLU A C 1
ATOM 1950 O O . GLU A 1 244 ? -3.191 37.094 -2.793 1 96.38 244 GLU A O 1
ATOM 1955 N N . GLY A 1 245 ? -2.789 36.75 -0.626 1 95.69 245 GLY A N 1
ATOM 1956 C CA . GLY A 1 245 ? -3.584 37.906 -0.214 1 95.69 245 GLY A CA 1
ATOM 1957 C C . GLY A 1 245 ? -5.012 37.531 0.144 1 95.69 245 GLY A C 1
ATOM 1958 O O . GLY A 1 245 ? -5.824 38.406 0.449 1 95.69 245 GLY A O 1
ATOM 1959 N N . GLN A 1 246 ? -5.375 36.312 0.032 1 97.44 246 GLN A N 1
ATOM 1960 C CA . GLN A 1 246 ? -6.676 35.844 0.498 1 97.44 246 GLN A CA 1
ATOM 1961 C C . GLN A 1 246 ? -6.594 35.344 1.938 1 97.44 246 GLN A C 1
ATOM 1963 O O . GLN A 1 246 ? -6.844 34.156 2.209 1 97.44 246 GLN A O 1
ATOM 1968 N N . PHE A 1 247 ? -6.379 36.219 2.803 1 97.5 247 PHE A N 1
ATOM 1969 C CA . PHE A 1 247 ? -5.926 35.938 4.16 1 97.5 247 PHE A CA 1
ATOM 1970 C C . PHE A 1 247 ? -6.98 35.156 4.93 1 97.5 247 PHE A C 1
ATOM 1972 O O . PHE A 1 247 ? -6.703 34.062 5.441 1 97.5 247 PHE A O 1
ATOM 1979 N N . ASP A 1 248 ? -8.25 35.625 4.969 1 97.69 248 ASP A N 1
ATOM 1980 C CA . ASP A 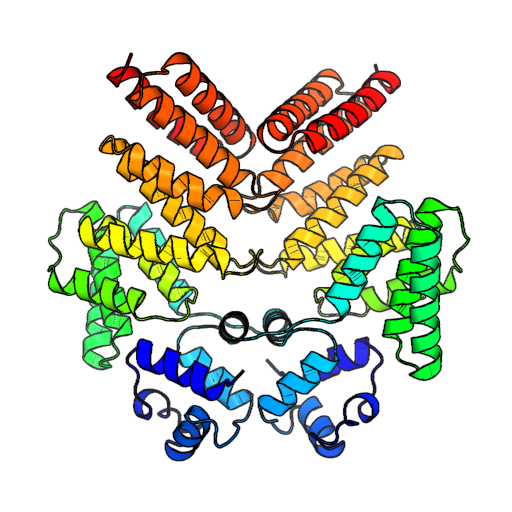1 248 ? -9.297 35 5.762 1 97.69 248 ASP A CA 1
ATOM 1981 C C . ASP A 1 248 ? -9.617 33.594 5.246 1 97.69 248 ASP A C 1
ATOM 1983 O O . ASP A 1 248 ? -9.789 32.656 6.035 1 97.69 248 ASP A O 1
ATOM 1987 N N . ASP A 1 249 ? -9.664 33.531 3.939 1 98 249 ASP A N 1
ATOM 1988 C CA . ASP A 1 249 ? -9.914 32.25 3.332 1 98 249 ASP A CA 1
ATOM 1989 C C . ASP A 1 249 ? -8.781 31.266 3.645 1 98 249 ASP A C 1
ATOM 1991 O O . ASP A 1 249 ? -9.039 30.094 3.953 1 98 249 ASP A O 1
ATOM 1995 N N . GLY A 1 250 ? -7.555 31.766 3.516 1 98.44 250 GLY A N 1
ATOM 1996 C CA . GLY A 1 250 ? -6.387 30.953 3.803 1 98.44 250 GLY A CA 1
ATOM 1997 C C . GLY A 1 250 ? -6.344 30.453 5.234 1 98.44 250 GLY A C 1
ATOM 1998 O O . GLY A 1 250 ? -6.117 29.266 5.477 1 98.44 250 GLY A O 1
ATOM 1999 N N . VAL A 1 251 ? -6.613 31.312 6.156 1 98.44 251 VAL A N 1
ATOM 2000 C CA . VAL A 1 251 ? -6.598 30.969 7.574 1 98.44 251 VAL A CA 1
ATOM 2001 C C . VAL A 1 251 ? -7.688 29.922 7.855 1 98.44 251 VAL A C 1
ATOM 2003 O O . VAL A 1 251 ? -7.457 28.969 8.594 1 98.44 251 VAL A O 1
ATOM 2006 N N . SER A 1 252 ? -8.82 30.172 7.254 1 98.56 252 SER A N 1
ATOM 2007 C CA . SER A 1 252 ? -9.93 29.234 7.438 1 98.56 252 SER A CA 1
ATOM 2008 C C . SER A 1 252 ? -9.562 27.828 6.973 1 98.56 252 SER A C 1
ATOM 2010 O O . SER A 1 252 ? -9.812 26.859 7.68 1 98.56 252 SER A O 1
ATOM 2012 N N . LYS A 1 253 ? -8.945 27.734 5.824 1 98.5 253 LYS A N 1
ATOM 2013 C CA . LYS A 1 253 ? -8.516 26.438 5.289 1 98.5 253 LYS A CA 1
ATOM 2014 C C . LYS A 1 253 ? -7.484 25.781 6.199 1 98.5 253 LYS A C 1
ATOM 2016 O O . LYS A 1 253 ? -7.574 24.578 6.48 1 98.5 253 LYS A O 1
ATOM 2021 N N . CYS A 1 254 ? -6.535 26.5 6.594 1 98.75 254 CYS A N 1
ATOM 2022 C CA . CYS A 1 254 ? -5.504 25.984 7.48 1 98.75 254 CYS A CA 1
ATOM 2023 C C . CYS A 1 254 ? -6.105 25.484 8.789 1 98.75 254 CYS A C 1
ATOM 2025 O O . CYS A 1 254 ? -5.75 24.406 9.266 1 98.75 254 CYS A O 1
ATOM 2027 N N . GLN A 1 255 ? -7.035 26.203 9.32 1 98.62 255 GLN A N 1
ATOM 2028 C CA . GLN A 1 255 ? -7.648 25.828 10.586 1 98.62 255 GLN A CA 1
ATOM 2029 C C . GLN A 1 255 ? -8.469 24.547 10.438 1 98.62 255 GLN A C 1
ATOM 2031 O O . GLN A 1 255 ? -8.477 23.703 11.328 1 98.62 255 GLN A O 1
ATOM 2036 N N . LYS A 1 256 ? -9.18 24.484 9.312 1 98.56 256 LYS A N 1
ATOM 2037 C CA . LYS A 1 256 ? -9.914 23.25 9.047 1 98.56 256 LYS A CA 1
ATOM 2038 C C . LYS A 1 256 ? -8.977 22.047 9.008 1 98.56 256 LYS A C 1
ATOM 2040 O O . LYS A 1 256 ? -9.266 21 9.602 1 98.56 256 LYS A O 1
ATOM 2045 N N . ALA A 1 257 ? -7.883 22.172 8.352 1 98.62 257 ALA A N 1
ATOM 2046 C CA . ALA A 1 257 ? -6.891 21.109 8.266 1 98.62 257 ALA A CA 1
ATOM 2047 C C . ALA A 1 257 ? -6.332 20.766 9.648 1 98.62 257 ALA A C 1
ATOM 2049 O O . ALA A 1 257 ? -6.176 19.594 9.984 1 98.62 257 ALA A O 1
ATOM 2050 N N . ILE A 1 258 ? -6.031 21.766 10.43 1 98.69 258 ILE A N 1
ATOM 2051 C CA . ILE A 1 258 ? -5.453 21.594 11.758 1 98.69 258 ILE A CA 1
ATOM 2052 C C . ILE A 1 258 ? -6.445 20.859 12.656 1 98.69 258 ILE A C 1
ATOM 2054 O O . ILE A 1 258 ? -6.059 20 13.453 1 98.69 258 ILE A O 1
ATOM 2058 N N . GLN A 1 259 ? -7.699 21.203 12.531 1 98.12 259 GLN A N 1
ATOM 2059 C CA . GLN A 1 259 ? -8.727 20.516 13.305 1 98.12 259 GLN A CA 1
ATOM 2060 C C . GLN A 1 259 ? -8.727 19.016 13 1 98.12 259 GLN A C 1
ATOM 2062 O O . GLN A 1 259 ? -8.922 18.203 13.906 1 98.12 259 GLN A O 1
ATOM 2067 N N . VAL A 1 260 ? -8.531 18.641 11.773 1 98.5 260 VAL A N 1
ATOM 2068 C CA . VAL A 1 260 ? -8.453 17.234 11.391 1 98.5 260 VAL A CA 1
ATOM 2069 C C . VAL A 1 260 ? -7.223 16.594 12.023 1 98.5 260 VAL A C 1
ATOM 2071 O O . VAL A 1 260 ? -7.301 15.5 12.578 1 98.5 260 VAL A 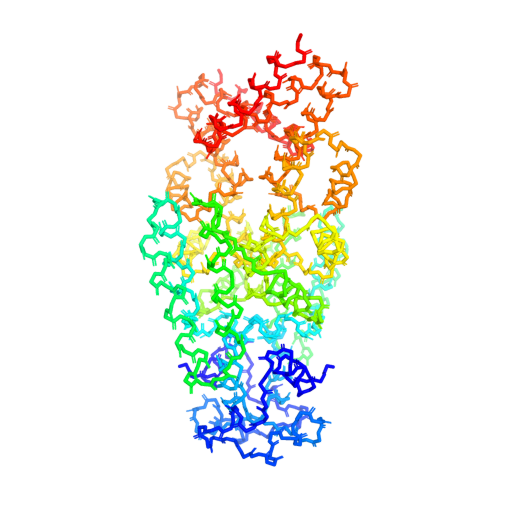O 1
ATOM 2074 N N . PHE A 1 261 ? -6.078 17.281 11.945 1 98 261 PHE A N 1
ATOM 2075 C CA . PHE A 1 261 ? -4.867 16.781 12.586 1 98 261 PHE A CA 1
ATOM 2076 C C . PHE A 1 261 ? -5.094 16.562 14.078 1 98 261 PHE A C 1
ATOM 2078 O O . PHE A 1 261 ? -4.57 15.617 14.664 1 98 261 PHE A O 1
ATOM 2085 N N . GLU A 1 262 ? -5.832 17.422 14.695 1 97.56 262 GLU A N 1
ATOM 2086 C CA . GLU A 1 262 ? -6.098 17.328 16.125 1 97.56 262 GLU A CA 1
ATOM 2087 C C . GLU A 1 262 ? -6.84 16.031 16.469 1 97.56 262 GLU A C 1
ATOM 2089 O O . GLU A 1 262 ? -6.633 15.461 17.547 1 97.56 262 GLU A O 1
ATOM 2094 N N . LEU A 1 263 ? -7.68 15.633 15.562 1 97.25 263 LEU A N 1
ATOM 2095 C CA . LEU A 1 263 ? -8.477 14.43 15.789 1 97.25 263 LEU A CA 1
ATOM 2096 C C . LEU A 1 263 ? -7.598 13.18 15.727 1 97.25 263 LEU A C 1
ATOM 2098 O O . LEU A 1 263 ? -7.824 12.219 16.469 1 97.25 263 LEU A O 1
ATOM 2102 N N . PHE A 1 264 ? -6.57 13.195 14.875 1 96.81 264 PHE A N 1
ATOM 2103 C CA . PHE A 1 264 ? -5.938 11.922 14.539 1 96.81 264 PHE A CA 1
ATOM 2104 C C . PHE A 1 264 ? -4.449 11.961 14.867 1 96.81 264 PHE A C 1
ATOM 2106 O O . PHE A 1 264 ? -3.803 10.914 14.945 1 96.81 264 PHE A O 1
ATOM 2113 N N . ASP A 1 265 ? -3.891 13.141 14.938 1 95.56 265 ASP A N 1
ATOM 2114 C CA . ASP A 1 265 ? -2.449 13.32 15.078 1 95.56 265 ASP A CA 1
ATOM 2115 C C . ASP A 1 265 ? -2.125 14.641 15.781 1 95.56 265 ASP A C 1
ATOM 2117 O O . ASP A 1 265 ? -1.743 15.617 15.141 1 95.56 265 ASP A O 1
ATOM 2121 N N . GLU A 1 266 ? -2.137 14.68 17.078 1 94.75 266 GLU A N 1
ATOM 2122 C CA . GLU A 1 266 ? -2.021 15.898 17.875 1 94.75 266 GLU A CA 1
ATOM 2123 C C . GLU A 1 266 ? -0.661 16.562 17.672 1 94.75 266 GLU A C 1
ATOM 2125 O O . GLU A 1 266 ? -0.577 17.766 17.484 1 94.75 266 GLU A O 1
ATOM 2130 N N . PRO A 1 267 ? 0.324 15.781 17.672 1 93.06 267 PRO A N 1
ATOM 2131 C CA . PRO A 1 267 ? 1.62 16.422 17.422 1 93.06 267 PRO A CA 1
ATOM 2132 C C . PRO A 1 267 ? 1.686 17.125 16.062 1 93.06 267 PRO A C 1
ATOM 2134 O O . PRO A 1 267 ? 2.234 18.219 15.961 1 93.06 267 PRO A O 1
ATOM 2137 N N . PHE A 1 268 ? 1.152 16.562 15.133 1 94.5 268 PHE A N 1
ATOM 2138 C CA . PHE A 1 268 ? 1.146 17.156 13.797 1 94.5 268 PHE A CA 1
ATOM 2139 C C . PHE A 1 268 ? 0.277 18.406 13.773 1 94.5 268 PHE A C 1
ATOM 2141 O O . PHE A 1 268 ? 0.581 19.359 13.055 1 94.5 268 PHE A O 1
ATOM 2148 N N . ALA A 1 269 ? -0.82 18.391 14.547 1 97.38 269 ALA A N 1
ATOM 2149 C CA . ALA A 1 269 ? -1.671 19.578 14.672 1 97.38 269 ALA A CA 1
ATOM 2150 C C . ALA A 1 269 ? -0.887 20.75 15.227 1 97.38 269 ALA A C 1
ATOM 2152 O O . ALA A 1 269 ? -0.968 21.875 14.703 1 97.38 269 ALA A O 1
ATOM 2153 N N . LYS A 1 270 ? -0.137 20.484 16.203 1 97.25 270 LYS A N 1
ATOM 2154 C CA . LYS A 1 270 ? 0.656 21.531 16.844 1 97.25 270 LYS A CA 1
ATOM 2155 C C . LYS A 1 270 ? 1.688 22.109 15.867 1 97.25 270 LYS A C 1
ATOM 2157 O O . LYS A 1 270 ? 1.86 23.312 15.773 1 97.25 270 LYS A O 1
ATOM 2162 N N . MET A 1 271 ? 2.34 21.219 15.156 1 95.44 271 MET A N 1
ATOM 2163 C CA . MET A 1 271 ? 3.34 21.641 14.172 1 95.44 271 MET A CA 1
ATOM 2164 C C . MET A 1 271 ? 2.721 22.547 13.117 1 95.44 271 MET A C 1
ATOM 2166 O O . MET A 1 271 ? 3.293 23.594 12.781 1 95.44 271 MET A O 1
ATOM 2170 N N . HIS A 1 272 ? 1.574 22.203 12.664 1 97.38 272 HIS A N 1
ATOM 2171 C CA . HIS A 1 272 ? 0.914 22.984 11.625 1 97.38 272 HIS A CA 1
ATOM 2172 C C . HIS A 1 272 ? 0.366 24.281 12.188 1 97.38 272 HIS A C 1
ATOM 2174 O O . HIS A 1 272 ? 0.354 25.312 11.492 1 97.38 272 HIS A O 1
ATOM 2180 N N . GLN A 1 273 ? -0.045 24.234 13.398 1 98.12 273 GLN A N 1
ATOM 2181 C CA . GLN A 1 273 ? -0.479 25.469 14.047 1 98.12 273 GLN A CA 1
ATOM 2182 C C . GLN A 1 273 ? 0.672 26.469 14.164 1 98.12 273 GLN A C 1
ATOM 2184 O O . GLN A 1 273 ? 0.503 27.656 13.883 1 98.12 273 GLN A O 1
ATOM 2189 N N . ASP A 1 274 ? 1.803 25.938 14.547 1 97.19 274 ASP A N 1
ATOM 2190 C CA . ASP A 1 274 ? 2.99 26.781 14.641 1 97.19 274 ASP A CA 1
ATOM 2191 C C . ASP A 1 274 ? 3.326 27.406 13.281 1 97.19 274 ASP A C 1
ATOM 2193 O O . ASP A 1 274 ? 3.668 28.594 13.203 1 97.19 274 ASP A O 1
ATOM 2197 N N . GLU A 1 275 ? 3.264 26.625 12.297 1 96.31 275 GLU A N 1
ATOM 2198 C CA . GLU A 1 275 ? 3.516 27.094 10.938 1 96.31 275 GLU A CA 1
ATOM 2199 C C . GLU A 1 275 ? 2.508 28.172 10.539 1 96.31 275 GLU A C 1
ATOM 2201 O O . GLU A 1 275 ? 2.885 29.219 10 1 96.31 275 GLU A O 1
ATOM 2206 N N . LEU A 1 276 ? 1.248 27.922 10.789 1 97.81 276 LEU A N 1
ATOM 2207 C CA . LEU A 1 276 ? 0.212 28.891 10.477 1 97.81 276 LEU A CA 1
ATOM 2208 C C . LEU A 1 276 ? 0.448 30.203 11.227 1 97.81 276 LEU A C 1
ATOM 2210 O O . LEU A 1 276 ? 0.328 31.281 10.656 1 97.81 276 LEU A O 1
ATOM 2214 N N . ASP A 1 277 ? 0.793 30.094 12.484 1 97.69 277 ASP A N 1
ATOM 2215 C CA . ASP A 1 277 ? 1.027 31.281 13.32 1 97.69 277 ASP A CA 1
ATOM 2216 C C . ASP A 1 277 ? 2.139 32.156 12.734 1 97.69 277 ASP A C 1
ATOM 2218 O O . ASP A 1 277 ? 2.061 33.375 12.789 1 97.69 277 ASP A O 1
ATOM 2222 N N . THR A 1 278 ? 3.115 31.562 12.195 1 96 278 THR A N 1
ATOM 2223 C CA . THR A 1 278 ? 4.215 32.281 11.57 1 96 278 THR A CA 1
ATOM 2224 C C . THR A 1 278 ? 3.717 33.094 10.367 1 96 278 THR A C 1
ATOM 2226 O O . THR A 1 278 ? 4.078 34.25 10.195 1 96 278 THR A O 1
ATOM 2229 N N . TYR A 1 279 ? 2.887 32.469 9.586 1 95.81 279 TYR A N 1
ATOM 2230 C CA . TYR A 1 279 ? 2.363 33.156 8.414 1 95.81 279 TYR A CA 1
ATOM 2231 C C . TYR A 1 279 ? 1.386 34.281 8.805 1 95.81 279 TYR A C 1
ATOM 2233 O O . TYR A 1 279 ? 1.361 35.344 8.195 1 95.81 279 TYR A O 1
ATOM 2241 N N . VAL A 1 280 ? 0.621 34 9.836 1 96.5 280 VAL A N 1
ATOM 2242 C CA . VAL A 1 280 ? -0.333 35 10.305 1 96.5 280 VAL A CA 1
ATOM 2243 C C . VAL A 1 280 ? 0.417 36.25 10.812 1 96.5 280 VAL A C 1
ATOM 2245 O O . VAL A 1 280 ? 0.023 37.375 10.531 1 96.5 280 VAL A O 1
ATOM 2248 N N . LYS A 1 281 ? 1.478 36.031 11.477 1 95.56 281 LYS A N 1
ATOM 2249 C CA . LYS A 1 281 ? 2.293 37.125 11.992 1 95.56 281 LYS A CA 1
ATOM 2250 C C . LYS A 1 281 ? 2.908 37.938 10.859 1 95.56 281 LYS A C 1
ATOM 2252 O O . LYS A 1 281 ? 2.99 39.156 10.938 1 95.56 281 LYS A O 1
ATOM 2257 N N . ASN A 1 282 ? 3.244 37.281 9.805 1 94 282 ASN A N 1
ATOM 2258 C CA . ASN A 1 282 ? 3.969 37.938 8.711 1 94 282 ASN A CA 1
ATOM 2259 C C . ASN A 1 282 ? 3.016 38.594 7.727 1 94 282 ASN A C 1
ATOM 2261 O O . ASN A 1 282 ? 3.406 39.531 7.016 1 94 282 ASN A O 1
ATOM 2265 N N . TYR A 1 283 ? 1.787 38.156 7.613 1 91.31 283 TYR A N 1
ATOM 2266 C CA . TYR A 1 283 ? 0.924 38.625 6.531 1 91.31 283 TYR A CA 1
ATOM 2267 C C . TYR A 1 283 ? -0.318 39.312 7.078 1 91.31 283 TYR A C 1
ATOM 2269 O O . TYR A 1 283 ? -1.067 39.938 6.324 1 91.31 283 TYR A O 1
ATOM 2277 N N . ALA A 1 284 ? -0.507 39.219 8.312 1 83.69 284 ALA A N 1
ATOM 2278 C CA . ALA A 1 284 ? -1.62 39.969 8.883 1 83.69 284 ALA A CA 1
ATOM 2279 C C . ALA A 1 284 ? -1.318 41.469 8.891 1 83.69 284 ALA A C 1
ATOM 2281 O O . ALA A 1 284 ? -0.159 41.875 9 1 83.69 284 ALA A O 1
ATOM 2282 N N . MET B 1 1 ? 7.598 -9 -21.062 1 70.12 1 MET B N 1
ATOM 2283 C CA . MET B 1 1 ? 8.492 -8.648 -19.969 1 70.12 1 MET B CA 1
ATOM 2284 C C . MET B 1 1 ? 9.773 -9.484 -20.031 1 70.12 1 MET B C 1
ATOM 2286 O O . MET B 1 1 ? 9.711 -10.703 -20.188 1 70.12 1 MET B O 1
ATOM 2290 N N . ASN B 1 2 ? 10.906 -8.766 -20.094 1 87.38 2 ASN B N 1
ATOM 2291 C CA . ASN B 1 2 ? 12.148 -9.523 -20.016 1 87.38 2 ASN B CA 1
ATOM 2292 C C . ASN B 1 2 ? 12.844 -9.312 -18.672 1 87.38 2 ASN B C 1
ATOM 2294 O O . ASN B 1 2 ? 13.461 -8.273 -18.438 1 87.38 2 ASN B O 1
ATOM 2298 N N . ILE B 1 3 ? 12.797 -10.328 -17.828 1 92.56 3 ILE B N 1
ATOM 2299 C CA . ILE B 1 3 ? 13.266 -10.266 -16.453 1 92.56 3 ILE B CA 1
ATOM 2300 C C . ILE B 1 3 ? 14.781 -10.078 -16.422 1 92.56 3 ILE B C 1
ATOM 2302 O O . ILE B 1 3 ? 15.305 -9.305 -15.617 1 92.56 3 ILE B O 1
ATOM 2306 N N . GLY B 1 4 ? 15.406 -10.703 -17.375 1 94.31 4 GLY B N 1
ATOM 2307 C CA . GLY B 1 4 ? 16.859 -10.578 -17.453 1 94.31 4 GLY B CA 1
ATOM 2308 C C . GLY B 1 4 ? 17.312 -9.172 -17.781 1 94.31 4 GLY B C 1
ATOM 2309 O O . GLY B 1 4 ? 18.25 -8.656 -17.156 1 94.31 4 GLY B O 1
ATOM 2310 N N . ILE B 1 5 ? 16.672 -8.594 -18.656 1 93 5 ILE B N 1
ATOM 2311 C CA . ILE B 1 5 ? 17.016 -7.242 -19.078 1 93 5 ILE B CA 1
ATOM 2312 C C . ILE B 1 5 ? 16.734 -6.262 -17.938 1 93 5 ILE B C 1
ATOM 2314 O O . ILE B 1 5 ? 17.547 -5.367 -17.672 1 93 5 ILE B O 1
ATOM 2318 N N . SER B 1 6 ? 15.672 -6.488 -17.281 1 91.69 6 SER B N 1
ATOM 2319 C CA . SER B 1 6 ? 15.344 -5.621 -16.141 1 91.69 6 SER B CA 1
ATOM 2320 C C . SER B 1 6 ? 16.359 -5.754 -15.023 1 91.69 6 SER B C 1
ATOM 2322 O O . SER B 1 6 ? 16.75 -4.762 -14.406 1 91.69 6 SER B O 1
ATOM 2324 N N . TYR B 1 7 ? 16.75 -6.938 -14.805 1 94.06 7 TYR B N 1
ATOM 2325 C CA . TYR B 1 7 ? 17.781 -7.148 -13.797 1 94.06 7 TYR B CA 1
ATOM 2326 C C . TYR B 1 7 ? 19.078 -6.449 -14.188 1 94.06 7 TYR B C 1
ATOM 2328 O O . TYR B 1 7 ? 19.703 -5.793 -13.352 1 94.06 7 TYR B O 1
ATOM 2336 N N . ARG B 1 8 ? 19.422 -6.625 -15.406 1 94.12 8 ARG B N 1
ATOM 2337 C CA . ARG B 1 8 ? 20.625 -5.984 -15.914 1 94.12 8 ARG B CA 1
ATOM 2338 C C . ARG B 1 8 ? 20.594 -4.477 -15.695 1 94.12 8 ARG B C 1
ATOM 2340 O O . ARG B 1 8 ? 21.547 -3.889 -15.203 1 94.12 8 ARG B O 1
ATOM 2347 N N . ASP B 1 9 ? 19.516 -3.938 -16.094 1 91.19 9 ASP B N 1
ATOM 2348 C CA . ASP B 1 9 ? 19.375 -2.488 -15.977 1 91.19 9 ASP B CA 1
ATOM 2349 C C . ASP B 1 9 ? 19.516 -2.031 -14.531 1 91.19 9 ASP B C 1
ATOM 2351 O O . ASP B 1 9 ? 20.25 -1.082 -14.242 1 91.19 9 ASP B O 1
ATOM 2355 N N . LEU B 1 10 ? 18.906 -2.709 -13.648 1 89.62 10 LEU B N 1
ATOM 2356 C CA . LEU B 1 10 ? 19 -2.363 -12.234 1 89.62 10 LEU B CA 1
ATOM 2357 C C . LEU B 1 10 ? 20.438 -2.545 -11.727 1 89.62 10 LEU B C 1
ATOM 2359 O O . LEU B 1 10 ? 20.938 -1.699 -10.984 1 89.62 10 LEU B O 1
ATOM 2363 N N . ARG B 1 11 ? 20.969 -3.643 -12.125 1 91.19 11 ARG B N 1
ATOM 2364 C CA . ARG B 1 11 ? 22.344 -3.906 -11.711 1 91.19 11 ARG B CA 1
ATOM 2365 C C . ARG B 1 11 ? 23.281 -2.799 -12.188 1 91.19 11 ARG B C 1
ATOM 2367 O O . ARG B 1 11 ? 24.062 -2.27 -11.406 1 91.19 11 ARG B O 1
ATOM 2374 N N . ARG B 1 12 ? 23.125 -2.414 -13.43 1 91.75 12 ARG B N 1
ATOM 2375 C CA . ARG B 1 12 ? 24 -1.413 -14.047 1 91.75 12 ARG B CA 1
ATOM 2376 C C . ARG B 1 12 ? 23.766 -0.038 -13.43 1 91.75 12 ARG B C 1
ATOM 2378 O O . ARG B 1 12 ? 24.719 0.715 -13.203 1 91.75 12 ARG B O 1
ATOM 2385 N N . GLU B 1 13 ? 22.609 0.251 -13.211 1 87.12 13 GLU B N 1
ATOM 2386 C CA . GLU B 1 13 ? 22.266 1.533 -12.609 1 87.12 13 GLU B CA 1
ATOM 2387 C C . GLU B 1 13 ? 22.859 1.661 -11.203 1 87.12 13 GLU B C 1
ATOM 2389 O O . GLU B 1 13 ? 23.156 2.768 -10.75 1 87.12 13 GLU B O 1
ATOM 2394 N N . ARG B 1 14 ? 23.094 0.547 -10.625 1 85.5 14 ARG B N 1
ATOM 2395 C CA . ARG B 1 14 ? 23.672 0.532 -9.289 1 85.5 14 ARG B CA 1
ATOM 2396 C C . ARG B 1 14 ? 25.188 0.408 -9.344 1 85.5 14 ARG B C 1
ATOM 2398 O O . ARG B 1 14 ? 25.844 0.206 -8.312 1 85.5 14 ARG B O 1
ATOM 2405 N N . GLY B 1 15 ? 25.625 0.438 -10.555 1 85.38 15 GLY B N 1
ATOM 2406 C CA . GLY B 1 15 ? 27.062 0.473 -10.766 1 85.38 15 GLY B CA 1
ATOM 2407 C C . GLY B 1 15 ? 27.734 -0.876 -10.57 1 85.38 15 GLY B C 1
ATOM 2408 O O . GLY B 1 15 ? 28.953 -0.953 -10.375 1 85.38 15 GLY B O 1
ATOM 2409 N N . LEU B 1 16 ? 27 -1.888 -10.586 1 88.31 16 LEU B N 1
ATOM 2410 C CA . LEU B 1 16 ? 27.547 -3.217 -10.359 1 88.31 16 LEU B CA 1
ATOM 2411 C C . LEU B 1 16 ? 27.859 -3.916 -11.672 1 88.31 16 LEU B C 1
ATOM 2413 O O . LEU B 1 16 ? 27.062 -3.852 -12.617 1 88.31 16 LEU B O 1
ATOM 2417 N N . THR B 1 17 ? 29 -4.52 -11.672 1 89.69 17 THR B N 1
ATOM 2418 C CA . THR B 1 17 ? 29.375 -5.32 -12.828 1 89.69 17 THR B CA 1
ATOM 2419 C C . THR B 1 17 ? 28.891 -6.758 -12.672 1 89.69 17 THR B C 1
ATOM 2421 O O . THR B 1 17 ? 28.406 -7.145 -11.609 1 89.69 17 THR B O 1
ATOM 2424 N N . LEU B 1 18 ? 29.016 -7.473 -13.719 1 92.81 18 LEU B N 1
ATOM 2425 C CA . LEU B 1 18 ? 28.688 -8.891 -13.648 1 92.81 18 LEU B CA 1
ATOM 2426 C C . LEU B 1 18 ? 29.562 -9.609 -12.633 1 92.81 18 LEU B C 1
ATOM 2428 O O . LEU B 1 18 ? 29.094 -10.477 -11.898 1 92.81 18 LEU B O 1
ATOM 2432 N N . MET B 1 19 ? 30.781 -9.188 -12.578 1 87.56 19 MET B N 1
ATOM 2433 C CA . MET B 1 19 ? 31.75 -9.805 -11.672 1 87.56 19 MET B CA 1
ATOM 2434 C C . MET B 1 19 ? 31.391 -9.508 -10.219 1 87.56 19 MET B C 1
ATOM 2436 O O . MET B 1 19 ? 31.578 -10.359 -9.344 1 87.56 19 MET B O 1
ATOM 2440 N N . ASP B 1 20 ? 30.812 -8.422 -10.023 1 86.56 20 ASP B N 1
ATOM 2441 C CA . ASP B 1 20 ? 30.453 -8.008 -8.672 1 86.56 20 ASP B CA 1
ATOM 2442 C C . ASP B 1 20 ? 29.344 -8.875 -8.102 1 86.56 20 ASP B C 1
ATOM 2444 O O . ASP B 1 20 ? 29.25 -9.07 -6.891 1 86.56 20 ASP B O 1
ATOM 2448 N N . VAL B 1 21 ? 28.531 -9.422 -8.953 1 88.12 21 VAL B N 1
ATOM 2449 C CA . VAL B 1 21 ? 27.328 -10.078 -8.445 1 88.12 21 VAL B CA 1
ATOM 2450 C C . VAL B 1 21 ? 27.484 -11.594 -8.57 1 88.12 21 VAL B C 1
ATOM 2452 O O . VAL B 1 21 ? 26.641 -12.344 -8.07 1 88.12 21 VAL B O 1
ATOM 2455 N N . THR B 1 22 ? 28.469 -12.109 -9.219 1 86.56 22 THR B N 1
ATOM 2456 C CA . THR B 1 22 ? 28.641 -13.547 -9.391 1 86.56 22 THR B CA 1
ATOM 2457 C C . THR B 1 22 ? 29.688 -14.078 -8.422 1 86.56 22 THR B C 1
ATOM 2459 O O . THR B 1 22 ? 30.141 -15.219 -8.539 1 86.56 22 THR B O 1
ATOM 2462 N N . THR B 1 23 ? 29.953 -13.367 -7.508 1 74.56 23 THR B N 1
ATOM 2463 C CA . THR B 1 23 ? 31.047 -13.688 -6.605 1 74.56 23 THR B CA 1
ATOM 2464 C C . THR B 1 23 ? 30.703 -14.891 -5.73 1 74.56 23 THR B C 1
ATOM 2466 O O . THR B 1 23 ? 31.578 -15.609 -5.262 1 74.56 23 THR B O 1
ATOM 2469 N N . THR B 1 24 ? 29.422 -15.039 -5.496 1 69.5 24 THR B N 1
ATOM 2470 C CA . THR B 1 24 ? 29.016 -16.125 -4.613 1 69.5 24 THR B CA 1
ATOM 2471 C C . THR B 1 24 ? 29.156 -17.469 -5.312 1 69.5 24 THR B C 1
ATOM 2473 O O . THR B 1 24 ? 29.141 -18.516 -4.66 1 69.5 24 THR B O 1
ATOM 2476 N N . GLY B 1 25 ? 29.344 -17.438 -6.641 1 76.44 25 GLY B N 1
ATOM 2477 C CA . GLY B 1 25 ? 29.562 -18.672 -7.391 1 76.44 25 GLY B CA 1
ATOM 2478 C C . GLY B 1 25 ? 28.266 -19.391 -7.73 1 76.44 25 GLY B C 1
ATOM 2479 O O . GLY B 1 25 ? 28.297 -20.438 -8.398 1 76.44 25 GLY B O 1
ATOM 2480 N N . GLU B 1 26 ? 27.172 -18.938 -7.289 1 82.25 26 GLU B N 1
ATOM 2481 C CA . GLU B 1 26 ? 25.922 -19.609 -7.559 1 82.25 26 GLU B CA 1
ATOM 2482 C C . GLU B 1 26 ? 25.562 -19.562 -9.039 1 82.25 26 GLU B C 1
ATOM 2484 O O . GLU B 1 26 ? 24.984 -20.5 -9.586 1 82.25 26 GLU B O 1
ATOM 2489 N N . VAL B 1 27 ? 25.891 -18.516 -9.641 1 90.94 27 VAL B N 1
ATOM 2490 C CA . VAL B 1 27 ? 25.672 -18.312 -11.07 1 90.94 27 VAL B CA 1
ATOM 2491 C C . VAL B 1 27 ? 26.969 -17.875 -11.734 1 90.94 27 VAL B C 1
ATOM 2493 O O . VAL B 1 27 ? 27.688 -17.016 -11.211 1 90.94 27 VAL B O 1
ATOM 2496 N N . SER B 1 28 ? 27.281 -18.5 -12.797 1 92.19 28 SER B N 1
ATOM 2497 C CA . SER B 1 28 ? 28.516 -18.156 -13.5 1 92.19 28 SER B CA 1
ATOM 2498 C C . SER B 1 28 ? 28.344 -16.844 -14.273 1 92.19 28 SER B C 1
ATOM 2500 O O . SER B 1 28 ? 27.219 -16.422 -14.555 1 92.19 28 SER B O 1
ATOM 2502 N N . TYR B 1 29 ? 29.5 -16.297 -14.555 1 92.75 29 TYR B N 1
ATOM 2503 C CA . TYR B 1 29 ? 29.547 -15.102 -15.375 1 92.75 29 TYR B CA 1
ATOM 2504 C C . TYR B 1 29 ? 28.797 -15.312 -16.688 1 92.75 29 TYR B C 1
ATOM 2506 O O . TYR B 1 29 ? 27.953 -14.5 -17.062 1 92.75 29 TYR B O 1
ATOM 2514 N N . SER B 1 30 ? 29.047 -16.375 -17.25 1 94.31 30 SER B N 1
ATOM 2515 C CA . SER B 1 30 ? 28.484 -16.672 -18.562 1 94.31 30 SER B CA 1
ATOM 2516 C C . SER B 1 30 ? 26.969 -16.859 -18.469 1 94.31 30 SER B C 1
ATOM 2518 O O . SER B 1 30 ? 26.219 -16.328 -19.312 1 94.31 30 SER B O 1
ATOM 2520 N N . GLN B 1 31 ? 26.578 -17.531 -17.547 1 94.44 31 GLN B N 1
ATOM 2521 C CA . GLN B 1 31 ? 25.156 -17.781 -17.359 1 94.44 31 GLN B CA 1
ATOM 2522 C C . GLN B 1 31 ? 24.391 -16.484 -17.109 1 94.44 31 GLN B C 1
ATOM 2524 O O . GLN B 1 31 ? 23.344 -16.25 -17.703 1 94.44 31 GLN B O 1
ATOM 2529 N N . LEU B 1 32 ? 24.922 -15.703 -16.297 1 95.5 32 LEU B N 1
ATOM 2530 C CA . LEU B 1 32 ? 24.266 -14.445 -15.961 1 95.5 32 LEU B CA 1
ATOM 2531 C C . LEU B 1 32 ? 24.25 -13.508 -17.172 1 95.5 32 LEU B C 1
ATOM 2533 O O . LEU B 1 32 ? 23.234 -12.844 -17.422 1 95.5 32 LEU B O 1
ATOM 2537 N N . SER B 1 33 ? 25.344 -13.453 -17.812 1 95.94 33 SER B N 1
ATOM 2538 C CA . SER B 1 33 ? 25.406 -12.609 -19 1 95.94 33 SER B CA 1
ATOM 2539 C C . SER B 1 33 ? 24.359 -13.016 -20.031 1 95.94 33 SER B C 1
ATOM 2541 O O . SER B 1 33 ? 23.641 -12.164 -20.562 1 95.94 33 SER B O 1
ATOM 2543 N N . LYS B 1 34 ? 24.203 -14.281 -20.219 1 96.12 34 LYS B N 1
ATOM 2544 C CA . LYS B 1 34 ? 23.219 -14.781 -21.172 1 96.12 34 LYS B CA 1
ATOM 2545 C C . LYS B 1 34 ? 21.797 -14.5 -20.688 1 96.12 34 LYS B C 1
ATOM 2547 O O . LYS B 1 34 ? 20.922 -14.125 -21.469 1 96.12 34 LYS B O 1
ATOM 2552 N N . PHE B 1 35 ? 21.625 -14.648 -19.438 1 95.75 35 PHE B N 1
ATOM 2553 C CA . PHE B 1 35 ? 20.328 -14.352 -18.844 1 95.75 35 PHE B CA 1
ATOM 2554 C C . PHE B 1 35 ? 19.969 -12.875 -19.016 1 95.75 35 PHE B C 1
ATOM 2556 O O . PHE B 1 35 ? 18.859 -12.547 -19.438 1 95.75 35 PHE B O 1
ATOM 2563 N N . GLU B 1 36 ? 20.922 -12.031 -18.797 1 96.12 36 GLU B N 1
ATOM 2564 C CA . GLU B 1 36 ? 20.688 -10.594 -18.859 1 96.12 36 GLU B CA 1
ATOM 2565 C C . GLU B 1 36 ? 20.406 -10.141 -20.281 1 96.12 36 GLU B C 1
ATOM 2567 O O . GLU B 1 36 ? 19.828 -9.07 -20.5 1 96.12 36 GLU B O 1
ATOM 2572 N N . ARG B 1 37 ? 20.812 -10.953 -21.219 1 95 37 ARG B N 1
ATOM 2573 C CA . ARG B 1 37 ? 20.578 -10.625 -22.609 1 95 37 ARG B CA 1
ATOM 2574 C C . ARG B 1 37 ? 19.297 -11.281 -23.125 1 95 37 ARG B C 1
ATOM 2576 O O . ARG B 1 37 ? 18.938 -11.141 -24.297 1 95 37 ARG B O 1
ATOM 2583 N N . GLY B 1 38 ? 18.672 -11.961 -22.281 1 92.06 38 GLY B N 1
ATOM 2584 C CA . GLY B 1 38 ? 17.406 -12.586 -22.625 1 92.06 38 GLY B CA 1
ATOM 2585 C C . GLY B 1 38 ? 17.578 -13.875 -23.406 1 92.06 38 GLY B C 1
ATOM 2586 O O . GLY B 1 38 ? 16.625 -14.383 -24 1 92.06 38 GLY B O 1
ATOM 2587 N N . GLU B 1 39 ? 18.734 -14.539 -23.328 1 92.44 39 GLU B N 1
ATOM 2588 C CA . GLU B 1 39 ? 19.016 -15.719 -24.141 1 92.44 39 GLU B CA 1
ATOM 2589 C C . GLU B 1 39 ? 18.656 -17 -23.391 1 92.44 39 GLU B C 1
ATOM 2591 O O . GLU B 1 39 ? 18.297 -18 -24 1 92.44 39 GLU B O 1
ATOM 2596 N N . THR B 1 40 ? 18.875 -16.984 -22.125 1 91.69 40 THR B N 1
ATOM 2597 C CA . THR B 1 40 ? 18.578 -18.141 -21.312 1 91.69 40 THR B CA 1
ATOM 2598 C C . THR B 1 40 ? 17.781 -17.75 -20.078 1 91.69 40 THR B C 1
ATOM 2600 O O . THR B 1 40 ? 17.578 -16.562 -19.812 1 91.69 40 THR B O 1
ATOM 2603 N N . SER B 1 41 ? 17.312 -18.766 -19.484 1 91.62 41 SER B N 1
ATOM 2604 C CA . SER B 1 41 ? 16.625 -18.547 -18.219 1 91.62 41 SER B CA 1
ATOM 2605 C C . SER B 1 41 ? 17.484 -18.969 -17.031 1 91.62 41 SER B C 1
ATOM 2607 O O . SER B 1 41 ? 18.594 -19.484 -17.219 1 91.62 41 SER B O 1
ATOM 2609 N N . ILE B 1 42 ? 17.078 -18.531 -15.914 1 93.5 42 ILE B N 1
ATOM 2610 C CA . ILE B 1 42 ? 17.781 -18.844 -14.68 1 93.5 42 ILE B CA 1
ATOM 2611 C C . ILE B 1 42 ? 16.812 -19.422 -13.656 1 93.5 42 ILE B C 1
ATOM 2613 O O . ILE B 1 42 ? 15.602 -19.219 -13.758 1 93.5 42 ILE B O 1
ATOM 2617 N N . THR B 1 43 ? 17.344 -20.188 -12.797 1 93.12 43 THR B N 1
ATOM 2618 C CA . THR B 1 43 ? 16.469 -20.75 -11.781 1 93.12 43 THR B CA 1
ATOM 2619 C C . THR B 1 43 ? 15.992 -19.672 -10.812 1 93.12 43 THR B C 1
ATOM 2621 O O . THR B 1 43 ? 16.672 -18.672 -10.602 1 93.12 43 THR B O 1
ATOM 2624 N N . ILE B 1 44 ? 14.914 -19.922 -10.234 1 93.88 44 ILE B N 1
ATOM 2625 C CA . ILE B 1 44 ? 14.289 -18.938 -9.352 1 93.88 44 ILE B CA 1
ATOM 2626 C C . ILE B 1 44 ? 15.164 -18.719 -8.125 1 93.88 44 ILE B C 1
ATOM 2628 O O . ILE B 1 44 ? 15.336 -17.578 -7.676 1 93.88 44 ILE B O 1
ATOM 2632 N N . HIS B 1 45 ? 15.742 -19.672 -7.629 1 90.69 45 HIS B N 1
ATOM 2633 C CA . HIS B 1 45 ? 16.578 -19.531 -6.441 1 90.69 45 HIS B CA 1
ATOM 2634 C C . HIS B 1 45 ? 17.766 -18.609 -6.711 1 90.69 45 HIS B C 1
ATOM 2636 O O . HIS B 1 45 ? 18.078 -17.75 -5.898 1 90.69 45 HIS B O 1
ATOM 2642 N N . HIS B 1 46 ? 18.312 -18.797 -7.84 1 92.31 46 HIS B N 1
ATOM 2643 C CA . HIS B 1 46 ? 19.469 -17.969 -8.203 1 92.31 46 HIS B CA 1
ATOM 2644 C C . HIS B 1 46 ? 19.062 -16.516 -8.406 1 92.31 46 HIS B C 1
ATOM 2646 O O . HIS B 1 46 ? 19.75 -15.609 -7.941 1 92.31 46 HIS B O 1
ATOM 2652 N N . LEU B 1 47 ? 17.969 -16.344 -8.992 1 93.62 47 LEU B N 1
ATOM 2653 C CA . LEU B 1 47 ? 17.562 -14.977 -9.297 1 93.62 47 LEU B CA 1
ATOM 2654 C C . LEU B 1 47 ? 17.172 -14.234 -8.023 1 93.62 47 LEU B C 1
ATOM 2656 O O . LEU B 1 47 ? 17.469 -13.055 -7.871 1 93.62 47 LEU B O 1
ATOM 2660 N N . VAL B 1 48 ? 16.516 -14.922 -7.176 1 92.69 48 VAL B N 1
ATOM 2661 C CA . VAL B 1 48 ? 16.125 -14.312 -5.906 1 92.69 48 VAL B CA 1
ATOM 2662 C C . VAL B 1 48 ? 17.375 -13.836 -5.168 1 92.69 48 VAL B C 1
ATOM 2664 O O . VAL B 1 48 ? 17.422 -12.703 -4.68 1 92.69 48 VAL B O 1
ATOM 2667 N N . ASN B 1 49 ? 18.375 -14.594 -5.195 1 90.12 49 ASN B N 1
ATOM 2668 C CA . ASN B 1 49 ? 19.625 -14.227 -4.523 1 90.12 49 ASN B CA 1
ATOM 2669 C C . ASN B 1 49 ? 20.297 -13.031 -5.203 1 90.12 49 ASN B C 1
ATOM 2671 O O . ASN B 1 49 ? 20.797 -12.133 -4.527 1 90.12 49 ASN B O 1
ATOM 2675 N N . LEU B 1 50 ? 20.266 -13.102 -6.473 1 92.25 50 LEU B N 1
ATOM 2676 C CA . LEU B 1 50 ? 20.859 -12.008 -7.234 1 92.25 50 LEU B CA 1
ATOM 2677 C C . LEU B 1 50 ? 20.156 -10.695 -6.938 1 92.25 50 LEU B C 1
ATOM 2679 O O . LEU B 1 50 ? 20.812 -9.664 -6.746 1 92.25 50 LEU B O 1
ATOM 2683 N N . VAL B 1 51 ? 18.859 -10.758 -6.859 1 91.75 51 VAL B N 1
ATOM 2684 C CA . VAL B 1 51 ? 18.062 -9.562 -6.613 1 91.75 51 VAL B CA 1
ATOM 2685 C C . VAL B 1 51 ? 18.281 -9.086 -5.18 1 91.75 51 VAL B C 1
ATOM 2687 O O . VAL B 1 51 ? 18.438 -7.887 -4.934 1 91.75 51 VAL B O 1
ATOM 2690 N N . HIS B 1 52 ? 18.328 -10.031 -4.293 1 87.94 52 HIS B N 1
ATOM 2691 C CA . HIS B 1 52 ? 18.609 -9.695 -2.9 1 87.94 52 HIS B CA 1
ATOM 2692 C C . HIS B 1 52 ? 19.953 -8.992 -2.76 1 87.94 52 HIS B C 1
ATOM 2694 O O . HIS B 1 52 ? 20.094 -8.078 -1.947 1 87.94 52 HIS B O 1
ATOM 2700 N N . ASN B 1 53 ? 20.844 -9.336 -3.588 1 84.38 53 ASN B N 1
ATOM 2701 C CA . ASN B 1 53 ? 22.172 -8.734 -3.549 1 84.38 53 ASN B CA 1
ATOM 2702 C C . ASN B 1 53 ? 22.156 -7.289 -4.027 1 84.38 53 ASN B C 1
ATOM 2704 O O . ASN B 1 53 ? 23.109 -6.543 -3.807 1 84.38 53 ASN B O 1
ATOM 2708 N N . LEU B 1 54 ? 21.094 -6.957 -4.676 1 85.75 54 LEU B N 1
ATOM 2709 C CA . LEU B 1 54 ? 20.938 -5.562 -5.074 1 85.75 54 LEU B CA 1
ATOM 2710 C C . LEU B 1 54 ? 20.312 -4.746 -3.949 1 85.75 54 LEU B C 1
ATOM 2712 O O . LEU B 1 54 ? 20.109 -3.537 -4.094 1 85.75 54 LEU B O 1
ATOM 2716 N N . GLY B 1 55 ? 19.938 -5.395 -2.953 1 81.81 55 GLY B N 1
ATOM 2717 C CA . GLY B 1 55 ? 19.422 -4.703 -1.781 1 81.81 55 GLY B CA 1
ATOM 2718 C C . GLY B 1 55 ? 17.906 -4.523 -1.805 1 81.81 55 GLY B C 1
ATOM 2719 O O . GLY B 1 55 ? 17.375 -3.67 -1.102 1 81.81 55 GLY B O 1
ATOM 2720 N N . ILE B 1 56 ? 17.219 -5.281 -2.621 1 86.62 56 ILE B N 1
ATOM 2721 C CA . ILE B 1 56 ? 15.766 -5.172 -2.701 1 86.62 56 ILE B CA 1
ATOM 2722 C C . ILE B 1 56 ? 15.141 -6.562 -2.621 1 86.62 56 ILE B C 1
ATOM 2724 O O . ILE B 1 56 ? 15.812 -7.566 -2.867 1 86.62 56 ILE B O 1
ATOM 2728 N N . SER B 1 57 ? 13.914 -6.57 -2.234 1 89.88 57 SER B N 1
ATOM 2729 C CA . SER B 1 57 ? 13.203 -7.844 -2.219 1 89.88 57 SER B CA 1
ATOM 2730 C C . SER B 1 57 ? 12.797 -8.273 -3.625 1 89.88 57 SER B C 1
ATOM 2732 O O . SER B 1 57 ? 12.75 -7.445 -4.539 1 89.88 57 SER B O 1
ATOM 2734 N N . PHE B 1 58 ? 12.648 -9.516 -3.773 1 92.62 58 PHE B N 1
ATOM 2735 C CA . PHE B 1 58 ? 12.188 -9.992 -5.074 1 92.62 58 PHE B CA 1
ATOM 2736 C C . PHE B 1 58 ? 10.781 -9.492 -5.367 1 92.62 58 PHE B C 1
ATOM 2738 O O . PHE B 1 58 ? 10.453 -9.188 -6.516 1 92.62 58 PHE B O 1
ATOM 2745 N N . ALA B 1 59 ? 9.969 -9.336 -4.371 1 91.31 59 ALA B N 1
ATOM 2746 C CA . ALA B 1 59 ? 8.633 -8.766 -4.527 1 91.31 59 ALA B CA 1
ATOM 2747 C C . ALA B 1 59 ? 8.703 -7.344 -5.066 1 91.31 59 ALA B C 1
ATOM 2749 O O . ALA B 1 59 ? 7.965 -6.984 -5.988 1 91.31 59 ALA B O 1
ATOM 2750 N N . GLU B 1 60 ? 9.562 -6.672 -4.508 1 89.56 60 GLU B N 1
ATOM 2751 C CA . GLU B 1 60 ? 9.742 -5.297 -4.965 1 89.56 60 GLU B CA 1
ATOM 2752 C C . GLU B 1 60 ? 10.219 -5.254 -6.414 1 89.56 60 GLU B C 1
ATOM 2754 O O . GLU B 1 60 ? 9.758 -4.426 -7.203 1 89.56 60 GLU B O 1
ATOM 2759 N N . PHE B 1 61 ? 11.109 -6.105 -6.691 1 91.56 61 PHE B N 1
ATOM 2760 C CA . PHE B 1 61 ? 11.633 -6.207 -8.055 1 91.56 61 PHE B CA 1
ATOM 2761 C C . PHE B 1 61 ? 10.516 -6.531 -9.039 1 91.56 61 PHE B C 1
ATOM 2763 O O . PHE B 1 61 ? 10.359 -5.848 -10.055 1 91.56 61 PHE B O 1
ATOM 2770 N N . MET B 1 62 ? 9.734 -7.469 -8.711 1 92.31 62 MET B N 1
ATOM 2771 C CA . MET B 1 62 ? 8.68 -7.906 -9.617 1 92.31 62 MET B CA 1
ATOM 2772 C C . MET B 1 62 ? 7.57 -6.863 -9.703 1 92.31 62 MET B C 1
ATOM 2774 O O . MET B 1 62 ? 6.957 -6.688 -10.758 1 92.31 62 MET B O 1
ATOM 2778 N N . THR B 1 63 ? 7.34 -6.215 -8.672 1 88.62 63 THR B N 1
ATOM 2779 C CA . THR B 1 63 ? 6.355 -5.141 -8.695 1 88.62 63 THR B CA 1
ATOM 2780 C C . THR B 1 63 ? 6.758 -4.062 -9.695 1 88.62 63 THR B C 1
ATOM 2782 O O . THR B 1 63 ? 5.906 -3.488 -10.375 1 88.62 63 THR B O 1
ATOM 2785 N N . ALA B 1 64 ? 7.977 -3.898 -9.828 1 84.94 64 ALA B N 1
ATOM 2786 C CA . ALA B 1 64 ? 8.5 -2.822 -10.664 1 84.94 64 ALA B CA 1
ATOM 2787 C C . ALA B 1 64 ? 8.445 -3.199 -12.148 1 84.94 64 ALA B C 1
ATOM 2789 O O . ALA B 1 64 ? 8.312 -2.328 -13.008 1 84.94 64 ALA B O 1
ATOM 2790 N N . ILE B 1 65 ? 8.414 -4.457 -12.406 1 86.94 65 ILE B N 1
ATOM 2791 C CA . ILE B 1 65 ? 8.672 -4.754 -13.812 1 86.94 65 ILE B CA 1
ATOM 2792 C C . ILE B 1 65 ? 7.512 -5.57 -14.383 1 86.94 65 ILE B C 1
ATOM 2794 O O . ILE B 1 65 ? 7.363 -5.676 -15.602 1 86.94 65 ILE B O 1
ATOM 2798 N N . GLU B 1 66 ? 6.738 -6.211 -13.461 1 88.38 66 GLU B N 1
ATOM 2799 C CA . GLU B 1 66 ? 5.73 -7.152 -13.945 1 88.38 66 GLU B CA 1
ATOM 2800 C C . GLU B 1 66 ? 4.535 -6.418 -14.547 1 88.38 66 GLU B C 1
ATOM 2802 O O . GLU B 1 66 ? 4.082 -5.406 -14 1 88.38 66 GLU B O 1
ATOM 2807 N N . GLU B 1 67 ? 4.23 -6.891 -15.633 1 79.19 67 GLU B N 1
ATOM 2808 C CA . GLU B 1 67 ? 2.963 -6.484 -16.234 1 79.19 67 GLU B CA 1
ATOM 2809 C C . GLU B 1 67 ? 1.94 -7.617 -16.188 1 79.19 67 GLU B C 1
ATOM 2811 O O . GLU B 1 67 ? 1.98 -8.531 -17.016 1 79.19 67 GLU B O 1
ATOM 2816 N N . PHE B 1 68 ? 1.25 -7.602 -15.188 1 80.56 68 PHE B N 1
ATOM 2817 C CA . PHE B 1 68 ? 0.259 -8.656 -15.031 1 80.56 68 PHE B CA 1
ATOM 2818 C C . PHE B 1 68 ? -1.152 -8.086 -15.039 1 80.56 68 PHE B C 1
ATOM 2820 O O . PHE B 1 68 ? -1.484 -7.23 -14.211 1 80.56 68 PHE B O 1
ATOM 2827 N N . ASN B 1 69 ? -1.81 -8.461 -16.078 1 77.25 69 ASN B N 1
ATOM 2828 C CA . ASN B 1 69 ? -3.236 -8.164 -16.125 1 77.25 69 ASN B CA 1
ATOM 2829 C C . ASN B 1 69 ? -4.074 -9.359 -15.672 1 77.25 69 ASN B C 1
ATOM 2831 O O . ASN B 1 69 ? -4.242 -10.32 -16.422 1 77.25 69 ASN B O 1
ATOM 2835 N N . ASN B 1 70 ? -4.516 -9.273 -14.469 1 77.38 70 ASN B N 1
ATOM 2836 C CA . ASN B 1 70 ? -5.309 -10.359 -13.898 1 77.38 70 ASN B CA 1
ATOM 2837 C C . ASN B 1 70 ? -6.703 -10.414 -14.516 1 77.38 70 ASN B C 1
ATOM 2839 O O . ASN B 1 70 ? -7.508 -9.5 -14.328 1 77.38 70 ASN B O 1
ATOM 2843 N N . PRO B 1 71 ? -6.988 -11.398 -15.258 1 75.62 71 PRO B N 1
ATOM 2844 C CA . PRO B 1 71 ? -8.344 -11.5 -15.805 1 75.62 71 PRO B CA 1
ATOM 2845 C C . PRO B 1 71 ? -9.422 -11.391 -14.734 1 75.62 71 PRO B C 1
ATOM 2847 O O . PRO B 1 71 ? -10.547 -10.992 -15.031 1 75.62 71 PRO B O 1
ATOM 2850 N N . TYR B 1 72 ? -9.078 -11.727 -13.609 1 81.62 72 TYR B N 1
ATOM 2851 C CA . TYR B 1 72 ? -10.023 -11.656 -12.5 1 81.62 72 TYR B CA 1
ATOM 2852 C C . TYR B 1 72 ? -10.422 -10.211 -12.219 1 81.62 72 TYR B C 1
ATOM 2854 O O . TYR B 1 72 ? -11.539 -9.953 -11.758 1 81.62 72 TYR B O 1
ATOM 2862 N N . THR B 1 73 ? -9.5 -9.359 -12.609 1 82.38 73 THR B N 1
ATOM 2863 C CA . THR B 1 73 ? -9.773 -7.945 -12.375 1 82.38 73 THR B CA 1
ATOM 2864 C C . THR B 1 73 ? -10.977 -7.488 -13.18 1 82.38 73 THR B C 1
ATOM 2866 O O . THR B 1 73 ? -11.852 -6.785 -12.664 1 82.38 73 THR B O 1
ATOM 2869 N N . PHE B 1 74 ? -11.055 -7.945 -14.367 1 81.81 74 PHE B N 1
ATOM 2870 C CA . PHE B 1 74 ? -12.172 -7.582 -15.234 1 81.81 74 PHE B CA 1
ATOM 2871 C C . PHE B 1 74 ? -13.477 -8.172 -14.711 1 81.81 74 PHE B C 1
ATOM 2873 O O . PHE B 1 74 ? -14.508 -7.5 -14.711 1 81.81 74 PHE B O 1
ATOM 2880 N N . TYR B 1 75 ? -13.383 -9.328 -14.258 1 87.44 75 TYR B N 1
ATOM 2881 C CA . TYR B 1 75 ? -14.547 -10 -13.68 1 87.44 75 TYR B CA 1
ATOM 2882 C C . TYR B 1 75 ? -15.078 -9.227 -12.484 1 87.44 75 TYR B C 1
ATOM 2884 O O . TYR B 1 75 ? -16.281 -8.953 -12.398 1 87.44 75 TYR B O 1
ATOM 2892 N N . ILE B 1 76 ? -14.234 -8.75 -11.695 1 90.19 76 ILE B N 1
ATOM 2893 C CA . ILE B 1 76 ? -14.633 -8.055 -10.484 1 90.19 76 ILE B CA 1
ATOM 2894 C C . ILE B 1 76 ? -15.195 -6.68 -10.836 1 90.19 76 ILE B C 1
ATOM 2896 O O . ILE B 1 76 ? -16.172 -6.23 -10.234 1 90.19 76 ILE B O 1
ATOM 2900 N N . GLU B 1 77 ? -14.562 -6.133 -11.789 1 89.62 77 GLU B N 1
ATOM 2901 C CA . GLU B 1 77 ? -15.07 -4.836 -12.227 1 89.62 77 GLU B CA 1
ATOM 2902 C C . GLU B 1 77 ? -16.484 -4.953 -12.773 1 89.62 77 GLU B C 1
ATOM 2904 O O . GLU B 1 77 ? -17.328 -4.086 -12.516 1 89.62 77 GLU B O 1
ATOM 2909 N N . GLU B 1 78 ? -16.719 -5.945 -13.469 1 91.94 78 GLU B N 1
ATOM 2910 C CA . GLU B 1 78 ? -18.047 -6.188 -14.016 1 91.94 78 GLU B CA 1
ATOM 2911 C C . GLU B 1 78 ? -19.078 -6.422 -12.898 1 91.94 78 GLU B C 1
ATOM 2913 O O . GLU B 1 78 ? -20.188 -5.898 -12.953 1 91.94 78 GLU B O 1
ATOM 2918 N N . ILE B 1 79 ? -18.703 -7.172 -11.961 1 94.38 79 ILE B N 1
ATOM 2919 C CA . ILE B 1 79 ? -19.562 -7.461 -10.82 1 94.38 79 ILE B CA 1
ATOM 2920 C C . ILE B 1 79 ? -19.875 -6.172 -10.07 1 94.38 79 ILE B C 1
ATOM 2922 O O . ILE B 1 79 ? -21.031 -5.895 -9.75 1 94.38 79 ILE B O 1
ATOM 2926 N N . ASP B 1 80 ? -18.828 -5.414 -9.859 1 92.56 80 ASP B N 1
ATOM 2927 C CA . ASP B 1 80 ? -18.969 -4.16 -9.133 1 92.56 80 ASP B CA 1
ATOM 2928 C C . ASP B 1 80 ? -19.938 -3.219 -9.852 1 92.56 80 ASP B C 1
ATOM 2930 O O . ASP B 1 80 ? -20.844 -2.648 -9.227 1 92.56 80 ASP B O 1
ATOM 2934 N N . ARG B 1 81 ? -19.734 -3.16 -11.078 1 94.06 81 ARG B N 1
ATOM 2935 C CA . ARG B 1 81 ? -20.578 -2.299 -11.891 1 94.06 81 ARG B CA 1
ATOM 2936 C C . ARG B 1 81 ? -22.031 -2.766 -11.852 1 94.06 81 ARG B C 1
ATOM 2938 O O . ARG B 1 81 ? -22.938 -1.965 -11.625 1 94.06 81 ARG B O 1
ATOM 2945 N N . ALA B 1 82 ? -22.266 -3.947 -12.078 1 95.06 82 ALA B N 1
ATOM 2946 C CA . ALA B 1 82 ? -23.609 -4.52 -12.094 1 95.06 82 ALA B CA 1
ATOM 2947 C C . ALA B 1 82 ? -24.281 -4.371 -10.734 1 95.06 82 ALA B C 1
ATOM 2949 O O . ALA B 1 82 ? -25.453 -4.004 -10.648 1 95.06 82 ALA B O 1
ATOM 2950 N N . TYR B 1 83 ? -23.562 -4.59 -9.68 1 94.44 83 TYR B N 1
ATOM 2951 C CA . TYR B 1 83 ? -24.109 -4.523 -8.328 1 94.44 83 TYR B CA 1
ATOM 2952 C C . TYR B 1 83 ? -24.516 -3.096 -7.973 1 94.44 83 TYR B C 1
ATOM 2954 O O . TYR B 1 83 ? -25.609 -2.865 -7.453 1 94.44 83 TYR B O 1
ATOM 2962 N N . LYS B 1 84 ? -23.672 -2.156 -8.281 1 91.5 84 LYS B N 1
ATOM 2963 C CA . LYS B 1 84 ? -23.922 -0.753 -7.973 1 91.5 84 LYS B CA 1
ATOM 2964 C C . LYS B 1 84 ? -25.156 -0.242 -8.727 1 91.5 84 LYS B C 1
ATOM 2966 O O . LYS B 1 84 ? -25.891 0.604 -8.219 1 91.5 84 LYS B O 1
ATOM 2971 N N . LYS B 1 85 ? -25.406 -0.803 -9.844 1 94.62 85 LYS B N 1
ATOM 2972 C CA . LYS B 1 85 ? -26.547 -0.384 -10.664 1 94.62 85 LYS B CA 1
ATOM 2973 C C . LYS B 1 85 ? -27.797 -1.197 -10.336 1 94.62 85 LYS B C 1
ATOM 2975 O O . LYS B 1 85 ? -28.875 -0.936 -10.875 1 94.62 85 LYS B O 1
ATOM 2980 N N . GLY B 1 86 ? -27.531 -2.164 -9.555 1 94 86 GLY B N 1
ATOM 2981 C CA . GLY B 1 86 ? -28.641 -3.055 -9.266 1 94 86 GLY B CA 1
ATOM 2982 C C . GLY B 1 86 ? -29.094 -3.857 -10.469 1 94 86 GLY B C 1
ATOM 2983 O O . GLY B 1 86 ? -30.297 -4.125 -10.633 1 94 86 GLY B O 1
ATOM 2984 N N . ASP B 1 87 ? -28.188 -4.113 -11.32 1 95.5 87 ASP B N 1
ATOM 2985 C CA . ASP B 1 87 ? -28.484 -4.836 -12.555 1 95.5 87 ASP B CA 1
ATOM 2986 C C . ASP B 1 87 ? -28.547 -6.344 -12.305 1 95.5 87 ASP B C 1
ATOM 2988 O O . ASP B 1 87 ? -27.578 -7.059 -12.539 1 95.5 87 ASP B O 1
ATOM 2992 N N . ILE B 1 88 ? -29.656 -6.785 -12.023 1 95.06 88 ILE B N 1
ATOM 2993 C CA . ILE B 1 88 ? -29.906 -8.164 -11.617 1 95.06 88 ILE B CA 1
ATOM 2994 C C . ILE B 1 88 ? -29.625 -9.102 -12.781 1 95.06 88 ILE B C 1
ATOM 2996 O O . ILE B 1 88 ? -29.016 -10.164 -12.594 1 95.06 88 ILE B O 1
ATOM 3000 N N . ASP B 1 89 ? -30 -8.734 -13.922 1 95.88 89 ASP B N 1
ATOM 3001 C CA . ASP B 1 89 ? -29.797 -9.57 -15.102 1 95.88 89 ASP B CA 1
ATOM 3002 C C . ASP B 1 89 ? -28.312 -9.781 -15.383 1 95.88 89 ASP B C 1
ATOM 3004 O O . ASP B 1 89 ? -27.875 -10.906 -15.656 1 95.88 89 ASP B O 1
ATOM 3008 N N . ALA B 1 90 ? -27.672 -8.742 -15.273 1 96.12 90 ALA B N 1
ATOM 3009 C CA . ALA B 1 90 ? -26.234 -8.836 -15.516 1 96.12 90 ALA B CA 1
ATOM 3010 C C . ALA B 1 90 ? -25.547 -9.742 -14.492 1 96.12 90 ALA B C 1
ATOM 3012 O O . ALA B 1 90 ? -24.734 -10.594 -14.844 1 96.12 90 ALA B O 1
ATOM 3013 N N . LEU B 1 91 ? -25.844 -9.594 -13.242 1 95.62 91 LEU B N 1
ATOM 3014 C CA . LEU B 1 91 ? -25.281 -10.422 -12.188 1 95.62 91 LEU B CA 1
ATOM 3015 C C . LEU B 1 91 ? -25.625 -11.891 -12.391 1 95.62 91 LEU B C 1
ATOM 3017 O O . LEU B 1 91 ? -24.781 -12.766 -12.211 1 95.62 91 LEU B O 1
ATOM 3021 N N . SER B 1 92 ? -26.844 -12.086 -12.758 1 95.12 92 SER B N 1
ATOM 3022 C CA . SER B 1 92 ? -27.281 -13.445 -13.023 1 95.12 92 SER B CA 1
ATOM 3023 C C . SER B 1 92 ? -26.516 -14.07 -14.18 1 95.12 92 SER B C 1
ATOM 3025 O O . SER B 1 92 ? -26.109 -15.242 -14.109 1 95.12 92 SER B O 1
ATOM 3027 N N . ALA B 1 93 ? -26.344 -13.297 -15.164 1 96.56 93 ALA B N 1
ATOM 3028 C CA . ALA B 1 93 ? -25.594 -13.781 -16.312 1 96.56 93 ALA B CA 1
ATOM 3029 C C . ALA B 1 93 ? -24.156 -14.109 -15.938 1 96.56 93 ALA B C 1
ATOM 3031 O O . ALA B 1 93 ? -23.594 -15.117 -16.391 1 96.56 93 ALA B O 1
ATOM 3032 N N . ILE B 1 94 ? -23.578 -13.266 -15.133 1 96.12 94 ILE B N 1
ATOM 3033 C CA . ILE B 1 94 ? -22.219 -13.484 -14.68 1 96.12 94 ILE B CA 1
ATOM 3034 C C . ILE B 1 94 ? -22.141 -14.773 -13.867 1 96.12 94 ILE B C 1
ATOM 3036 O O . ILE B 1 94 ? -21.234 -15.594 -14.07 1 96.12 94 ILE B O 1
ATOM 3040 N N . ALA B 1 95 ? -23.062 -14.961 -12.969 1 95.31 95 ALA B N 1
ATOM 3041 C CA . ALA B 1 95 ? -23.094 -16.172 -12.148 1 95.31 95 ALA B CA 1
ATOM 3042 C C . ALA B 1 95 ? -23.203 -17.422 -13.016 1 95.31 95 ALA B C 1
ATOM 3044 O O . ALA B 1 95 ? -22.5 -18.406 -12.789 1 95.31 95 ALA B O 1
ATOM 3045 N N . GLN B 1 96 ? -24.031 -17.328 -13.992 1 96.06 96 GLN B N 1
ATOM 3046 C CA . GLN B 1 96 ? -24.25 -18.453 -14.891 1 96.06 96 GLN B CA 1
ATOM 3047 C C . GLN B 1 96 ? -22.984 -18.766 -15.695 1 96.06 96 GLN B C 1
ATOM 3049 O O . GLN B 1 96 ? -22.641 -19.922 -15.891 1 96.06 96 GLN B O 1
ATOM 3054 N N . THR B 1 97 ? -22.391 -17.734 -16.125 1 95.88 97 THR B N 1
ATOM 3055 C CA . THR B 1 97 ? -21.156 -17.906 -16.859 1 95.88 97 THR B CA 1
ATOM 3056 C C . THR B 1 97 ? -20.109 -18.641 -16.016 1 95.88 97 THR B C 1
ATOM 3058 O O . THR B 1 97 ? -19.453 -19.562 -16.5 1 95.88 97 THR B O 1
ATOM 3061 N N . GLN B 1 98 ? -20 -18.266 -14.773 1 94.94 98 GLN B N 1
ATOM 3062 C CA . GLN B 1 98 ? -19.031 -18.891 -13.875 1 94.94 98 GLN B CA 1
ATOM 3063 C C . GLN B 1 98 ? -19.422 -20.344 -13.602 1 94.94 98 GLN B C 1
ATOM 3065 O O . GLN B 1 98 ? -18.562 -21.219 -13.539 1 94.94 98 GLN B O 1
ATOM 3070 N N . GLU B 1 99 ? -20.641 -20.578 -13.484 1 95.5 99 GLU B N 1
ATOM 3071 C CA . GLU B 1 99 ? -21.109 -21.938 -13.297 1 95.5 99 GLU B CA 1
ATOM 3072 C C . GLU B 1 99 ? -20.797 -22.812 -14.516 1 95.5 99 GLU B C 1
ATOM 3074 O O . GLU B 1 99 ? -20.359 -23.953 -14.375 1 95.5 99 GLU B O 1
ATOM 3079 N N . ASN B 1 100 ? -21.031 -22.188 -15.656 1 96.94 100 ASN B N 1
ATOM 3080 C CA . ASN B 1 100 ? -20.719 -22.906 -16.891 1 96.94 100 ASN B CA 1
ATOM 3081 C C . ASN B 1 100 ? -19.234 -23.234 -17 1 96.94 100 ASN B C 1
ATOM 3083 O O . ASN B 1 100 ? -18.859 -24.344 -17.391 1 96.94 100 ASN B O 1
ATOM 3087 N N . LEU B 1 101 ? -18.469 -22.312 -16.656 1 92.06 101 LEU B N 1
ATOM 3088 C CA . LEU B 1 101 ? -17.031 -22.516 -16.688 1 92.06 101 LEU B CA 1
ATOM 3089 C C . LEU B 1 101 ? -16.625 -23.625 -15.711 1 92.06 101 LEU B C 1
ATOM 3091 O O . LEU B 1 101 ? -15.766 -24.453 -16.031 1 92.06 101 LEU B O 1
ATOM 3095 N N . TYR B 1 102 ? -17.203 -23.609 -14.562 1 92.62 102 TYR B N 1
ATOM 3096 C CA . TYR B 1 102 ? -16.938 -24.688 -13.617 1 92.62 102 TYR B CA 1
ATOM 3097 C C . TYR B 1 102 ? -17.328 -26.047 -14.203 1 92.62 102 TYR B C 1
ATOM 3099 O O . TYR B 1 102 ? -16.562 -27 -14.117 1 92.62 102 TYR B O 1
ATOM 3107 N N . GLY B 1 103 ? -18.438 -26.094 -14.812 1 93.31 103 GLY B N 1
ATOM 3108 C CA . GLY B 1 103 ? -18.891 -27.328 -15.438 1 93.31 103 GLY B CA 1
ATOM 3109 C C . GLY B 1 103 ? -17.969 -27.828 -16.531 1 93.31 103 GLY B C 1
ATOM 3110 O O . GLY B 1 103 ? -17.734 -29.031 -16.672 1 93.31 103 GLY B O 1
ATOM 3111 N N . GLU B 1 104 ? -17.406 -26.906 -17.25 1 92.62 104 GLU B N 1
ATOM 3112 C CA . GLU B 1 104 ? -16.578 -27.234 -18.391 1 92.62 104 GLU B CA 1
ATOM 3113 C C . GLU B 1 104 ? -15.156 -27.594 -17.953 1 92.62 104 GLU B C 1
ATOM 3115 O O . GLU B 1 104 ? -14.539 -28.5 -18.531 1 92.62 104 GLU B O 1
ATOM 3120 N N . THR B 1 105 ? -14.688 -26.938 -16.891 1 85.38 105 THR B N 1
ATOM 3121 C CA . THR B 1 105 ? -13.266 -27.047 -16.578 1 85.38 105 THR B CA 1
ATOM 3122 C C . THR B 1 105 ? -13.062 -27.844 -15.289 1 85.38 105 THR B C 1
ATOM 3124 O O . THR B 1 105 ? -11.961 -28.328 -15.016 1 85.38 105 THR B O 1
ATOM 3127 N N . ASN B 1 106 ? -14.086 -27.828 -14.453 1 88.25 106 ASN B N 1
ATOM 3128 C CA . ASN B 1 106 ? -14.055 -28.438 -13.125 1 88.25 106 ASN B CA 1
ATOM 3129 C C . ASN B 1 106 ? -13.078 -27.719 -12.195 1 88.25 106 ASN B C 1
ATOM 3131 O O . ASN B 1 106 ? -12.562 -28.312 -11.25 1 88.25 106 ASN B O 1
ATOM 3135 N N . GLN B 1 107 ? -12.781 -26.531 -12.531 1 84.69 107 GLN B N 1
ATOM 3136 C CA . GLN B 1 107 ? -11.961 -25.703 -11.648 1 84.69 107 GLN B CA 1
ATOM 3137 C C . GLN B 1 107 ? -12.805 -25.047 -10.562 1 84.69 107 GLN B C 1
ATOM 3139 O O . GLN B 1 107 ? -13.688 -24.234 -10.859 1 84.69 107 GLN B O 1
ATOM 3144 N N . ILE B 1 108 ? -12.422 -25.281 -9.383 1 89.19 108 ILE B N 1
ATOM 3145 C CA . ILE B 1 108 ? -13.281 -24.969 -8.242 1 89.19 108 ILE B CA 1
ATOM 3146 C C . ILE B 1 108 ? -13.383 -23.453 -8.07 1 89.19 108 ILE B C 1
ATOM 3148 O O . ILE B 1 108 ? -14.359 -22.953 -7.508 1 89.19 108 ILE B O 1
ATOM 3152 N N . LEU B 1 109 ? -12.438 -22.688 -8.539 1 88.06 109 LEU B N 1
ATOM 3153 C CA . LEU B 1 109 ? -12.461 -21.234 -8.406 1 88.06 109 LEU B CA 1
ATOM 3154 C C . LEU B 1 109 ? -13.688 -20.641 -9.094 1 88.06 109 LEU B C 1
ATOM 3156 O O . LEU B 1 109 ? -14.258 -19.656 -8.609 1 88.06 109 LEU B O 1
ATOM 3160 N N . PHE B 1 110 ? -14.07 -21.297 -10.195 1 90.62 110 PHE B N 1
ATOM 3161 C CA . PHE B 1 110 ? -15.258 -20.812 -10.898 1 90.62 110 PHE B CA 1
ATOM 3162 C C . PHE B 1 110 ? -16.516 -21.047 -10.062 1 90.62 110 PHE B C 1
ATOM 3164 O O . PHE B 1 110 ? -17.453 -20.266 -10.125 1 90.62 110 PHE B O 1
ATOM 3171 N N . LYS B 1 111 ? -16.469 -22.062 -9.32 1 93.56 111 LYS B N 1
ATOM 3172 C CA . LYS B 1 111 ? -17.578 -22.328 -8.406 1 93.56 111 LYS B CA 1
ATOM 3173 C C . LYS B 1 111 ? -17.641 -21.266 -7.309 1 93.56 111 LYS B C 1
ATOM 3175 O O . LYS B 1 111 ? -18.719 -20.734 -7.004 1 93.56 111 LYS B O 1
ATOM 3180 N N . TYR B 1 112 ? -16.5 -20.953 -6.727 1 93.62 112 TYR B N 1
ATOM 3181 C CA . TYR B 1 112 ? -16.453 -19.906 -5.723 1 93.62 112 TYR B CA 1
ATOM 3182 C C . TYR B 1 112 ? -16.953 -18.578 -6.297 1 93.62 112 TYR B C 1
ATOM 3184 O O . TYR B 1 112 ? -17.734 -17.875 -5.652 1 93.62 112 TYR B O 1
ATOM 3192 N N . ASN B 1 113 ? -16.516 -18.312 -7.523 1 93.56 113 ASN B N 1
ATOM 3193 C CA . ASN B 1 113 ? -16.953 -17.094 -8.195 1 93.56 113 ASN B CA 1
ATOM 3194 C C . ASN B 1 113 ? -18.469 -17.062 -8.367 1 93.56 113 ASN B C 1
ATOM 3196 O O . ASN B 1 113 ? -19.109 -16.031 -8.141 1 93.56 113 ASN B O 1
ATOM 3200 N N . ALA B 1 114 ? -18.969 -18.156 -8.742 1 94.75 114 ALA B N 1
ATOM 3201 C CA . ALA B 1 114 ? -20.406 -18.266 -8.93 1 94.75 114 ALA B CA 1
ATOM 3202 C C . ALA B 1 114 ? -21.156 -18.031 -7.617 1 94.75 114 ALA B C 1
ATOM 3204 O O . ALA B 1 114 ? -22.125 -17.266 -7.57 1 94.75 114 ALA B O 1
ATOM 3205 N N . ILE B 1 115 ? -20.703 -18.672 -6.602 1 95.81 115 ILE B N 1
ATOM 3206 C CA . ILE B 1 115 ? -21.328 -18.547 -5.297 1 95.81 115 ILE B CA 1
ATOM 3207 C C . ILE B 1 115 ? -21.266 -17.094 -4.824 1 95.81 115 ILE B C 1
ATOM 3209 O O . ILE B 1 115 ? -22.266 -16.547 -4.363 1 95.81 115 ILE B O 1
ATOM 3213 N N . MET B 1 116 ? -20.078 -16.484 -4.957 1 95.75 116 MET B N 1
ATOM 3214 C CA . MET B 1 116 ? -19.906 -15.086 -4.566 1 95.75 116 MET B CA 1
ATOM 3215 C C . MET B 1 116 ? -20.891 -14.18 -5.293 1 95.75 116 MET B C 1
ATOM 3217 O O . MET B 1 116 ? -21.562 -13.352 -4.668 1 95.75 116 MET B O 1
ATOM 3221 N N . THR B 1 117 ? -21 -14.398 -6.574 1 94.88 117 THR B N 1
ATOM 3222 C CA . THR B 1 117 ? -21.906 -13.586 -7.379 1 94.88 117 THR B CA 1
ATOM 3223 C C . THR B 1 117 ? -23.359 -13.82 -6.965 1 94.88 117 THR B C 1
ATOM 3225 O O . THR B 1 117 ? -24.141 -12.867 -6.883 1 94.88 117 THR B O 1
ATOM 3228 N N . LYS B 1 118 ? -23.703 -14.992 -6.652 1 94.44 118 LYS B N 1
ATOM 3229 C CA . LYS B 1 118 ? -25.062 -15.328 -6.215 1 94.44 118 LYS B CA 1
ATOM 3230 C C . LYS B 1 118 ? -25.375 -14.695 -4.863 1 94.44 118 LYS B C 1
ATOM 3232 O O . LYS B 1 118 ? -26.516 -14.305 -4.605 1 94.44 118 LYS B O 1
ATOM 3237 N N . LEU B 1 119 ? -24.406 -14.664 -4.07 1 94.19 119 LEU B N 1
ATOM 3238 C CA . LEU B 1 119 ? -24.578 -14.016 -2.775 1 94.19 119 LEU B CA 1
ATOM 3239 C C . LEU B 1 119 ? -24.859 -12.523 -2.947 1 94.19 119 LEU B C 1
ATOM 3241 O O . LEU B 1 119 ? -25.688 -11.953 -2.229 1 94.19 119 LEU B O 1
ATOM 3245 N N . LEU B 1 120 ? -24.188 -11.914 -3.885 1 93.31 120 LEU B N 1
ATOM 3246 C CA . LEU B 1 120 ? -24.453 -10.508 -4.195 1 93.31 120 LEU B CA 1
ATOM 3247 C C . LEU B 1 120 ? -25.859 -10.336 -4.766 1 93.31 120 LEU B C 1
ATOM 3249 O O . LEU B 1 120 ? -26.547 -9.367 -4.438 1 93.31 120 LEU B O 1
ATOM 3253 N N . LEU B 1 121 ? -26.266 -11.297 -5.559 1 91.88 121 LEU B N 1
ATOM 3254 C CA . LEU B 1 121 ? -27.625 -11.305 -6.094 1 91.88 121 LEU B CA 1
ATOM 3255 C C . LEU B 1 121 ? -28.656 -11.398 -4.977 1 91.88 121 LEU B C 1
ATOM 3257 O O . LEU B 1 121 ? -29.688 -10.734 -5.016 1 91.88 121 LEU B O 1
ATOM 3261 N N . ASN B 1 122 ? -28.344 -12.227 -4.07 1 91.88 122 ASN B N 1
ATOM 3262 C CA . ASN B 1 122 ? -29.234 -12.422 -2.924 1 91.88 122 ASN B CA 1
ATOM 3263 C C . ASN B 1 122 ? -29.422 -11.125 -2.139 1 91.88 122 ASN B C 1
ATOM 3265 O O . ASN B 1 122 ? -30.5 -10.859 -1.629 1 91.88 122 ASN B O 1
ATOM 3269 N N . ASP B 1 123 ? -28.391 -10.367 -2.057 1 88.25 123 ASP B N 1
ATOM 3270 C CA . ASP B 1 123 ? -28.438 -9.078 -1.376 1 88.25 123 ASP B CA 1
ATOM 3271 C C . ASP B 1 123 ? -29.453 -8.148 -2.043 1 88.25 123 ASP B C 1
ATOM 3273 O O . ASP B 1 123 ? -30.109 -7.344 -1.371 1 88.25 123 ASP B O 1
ATOM 3277 N N . LEU B 1 124 ? -29.656 -8.305 -3.359 1 89.94 124 LEU B N 1
ATOM 3278 C CA . LEU B 1 124 ? -30.516 -7.414 -4.129 1 89.94 124 LEU B CA 1
ATOM 3279 C C . LEU B 1 124 ? -31.906 -8.016 -4.305 1 89.94 124 LEU B C 1
ATOM 3281 O O . LEU B 1 124 ? -32.875 -7.293 -4.562 1 89.94 124 LEU B O 1
ATOM 3285 N N . THR B 1 125 ? -32.281 -9.25 -4.465 1 87.56 125 THR B N 1
ATOM 3286 C CA . THR B 1 125 ? -33.531 -9.898 -4.816 1 87.56 125 THR B CA 1
ATOM 3287 C C . THR B 1 125 ? -34 -10.797 -3.686 1 87.56 125 THR B C 1
ATOM 3289 O O . THR B 1 125 ? -35.219 -11.086 -3.582 1 87.56 125 THR B O 1
ATOM 3292 N N . GLU B 1 126 ? -33.438 -11.469 -2.852 1 81.44 126 GLU B N 1
ATOM 3293 C CA . GLU B 1 126 ? -33.75 -12.422 -1.783 1 81.44 126 GLU B CA 1
ATOM 3294 C C . GLU B 1 126 ? -33.656 -13.859 -2.293 1 81.44 126 GLU B C 1
ATOM 3296 O O . GLU B 1 126 ? -34.406 -14.727 -1.819 1 81.44 126 GLU B O 1
ATOM 3301 N N . VAL B 1 127 ? -32.844 -14.047 -3.293 1 81.88 127 VAL B N 1
ATOM 3302 C CA . VAL B 1 127 ? -32.625 -15.406 -3.77 1 81.88 127 VAL B CA 1
ATOM 3303 C C . VAL B 1 127 ? -31.938 -16.219 -2.682 1 81.88 127 VAL B C 1
ATOM 3305 O O . VAL B 1 127 ? -31.047 -15.727 -1.991 1 81.88 127 VAL B O 1
ATOM 3308 N N . GLU B 1 128 ? -32.469 -17.438 -2.549 1 82.5 128 GLU B N 1
ATOM 3309 C CA . GLU B 1 128 ? -31.891 -18.281 -1.509 1 82.5 128 GLU B CA 1
ATOM 3310 C C . GLU B 1 128 ? -30.578 -18.922 -1.973 1 82.5 128 GLU B C 1
ATOM 3312 O O . GLU B 1 128 ? -30.484 -19.391 -3.109 1 82.5 128 GLU B O 1
ATOM 3317 N N . ILE B 1 129 ? -29.625 -18.969 -1.116 1 90.44 129 ILE B N 1
ATOM 3318 C CA . ILE B 1 129 ? -28.344 -19.609 -1.354 1 90.44 129 ILE B CA 1
ATOM 3319 C C . ILE B 1 129 ? -28.219 -20.828 -0.44 1 90.44 129 ILE B C 1
ATOM 3321 O O . ILE B 1 129 ? -28.391 -20.719 0.775 1 90.44 129 ILE B O 1
ATOM 3325 N N . PRO B 1 130 ? -27.922 -21.984 -1.031 1 93.25 130 PRO B N 1
ATOM 3326 C CA . PRO B 1 130 ? -27.766 -23.172 -0.204 1 93.25 130 PRO B CA 1
ATOM 3327 C C . PRO B 1 130 ? -26.703 -23.016 0.873 1 93.25 130 PRO B C 1
ATOM 3329 O O . PRO B 1 130 ? -25.656 -22.406 0.622 1 93.25 130 PRO B O 1
ATOM 3332 N N . GLU B 1 131 ? -26.969 -23.547 2 1 94.44 131 GLU B N 1
ATOM 3333 C CA . GLU B 1 131 ? -26.016 -23.5 3.113 1 94.44 131 GLU B CA 1
ATOM 3334 C C . GLU B 1 131 ? -24.703 -24.172 2.752 1 94.44 131 GLU B C 1
ATOM 3336 O O . GLU B 1 131 ? -23.641 -23.734 3.188 1 94.44 131 GLU B O 1
ATOM 3341 N N . ALA B 1 132 ? -24.844 -25.156 1.982 1 95.31 132 ALA B N 1
ATOM 3342 C CA . ALA B 1 132 ? -23.641 -25.875 1.55 1 95.31 132 ALA B CA 1
ATOM 3343 C C . ALA B 1 132 ? -22.703 -24.969 0.78 1 95.31 132 ALA B C 1
ATOM 3345 O O . ALA B 1 132 ? -21.484 -25.062 0.914 1 95.31 132 ALA B O 1
ATOM 3346 N N . ASP B 1 133 ? -23.234 -24.094 0.003 1 96 133 ASP B N 1
ATOM 3347 C CA . ASP B 1 133 ? -22.438 -23.141 -0.764 1 96 133 ASP B CA 1
ATOM 3348 C C . ASP B 1 133 ? -21.766 -22.125 0.155 1 96 133 ASP B C 1
ATOM 3350 O O . ASP B 1 133 ? -20.609 -21.766 -0.047 1 96 133 ASP B O 1
ATOM 3354 N N . LYS B 1 134 ? -22.469 -21.703 1.165 1 95.94 134 LYS B N 1
ATOM 3355 C CA . LYS B 1 134 ? -21.906 -20.766 2.145 1 95.94 134 LYS B CA 1
ATOM 3356 C C . LYS B 1 134 ? -20.734 -21.391 2.893 1 95.94 134 LYS B C 1
ATOM 3358 O O . LYS B 1 134 ? -19.703 -20.75 3.074 1 95.94 134 LYS B O 1
ATOM 3363 N N . HIS B 1 135 ? -20.922 -22.609 3.215 1 96.25 135 HIS B N 1
ATOM 3364 C CA . HIS B 1 135 ? -19.859 -23.328 3.92 1 96.25 135 HIS B CA 1
ATOM 3365 C C . HIS B 1 135 ? -18.641 -23.547 3.021 1 96.25 135 HIS B C 1
ATOM 3367 O O . HIS B 1 135 ? -17.5 -23.484 3.484 1 96.25 135 HIS B O 1
ATOM 3373 N N . LEU B 1 136 ? -18.969 -23.797 1.79 1 94.94 136 LEU B N 1
ATOM 3374 C CA . LEU B 1 136 ? -17.906 -24.078 0.841 1 94.94 136 LEU B CA 1
ATOM 3375 C C . LEU B 1 136 ? -16.953 -22.891 0.728 1 94.94 136 LEU B C 1
ATOM 3377 O O . LEU B 1 136 ? -15.734 -23.062 0.801 1 94.94 136 LEU B O 1
ATOM 3381 N N . ILE B 1 137 ? -17.438 -21.719 0.599 1 93.75 137 ILE B N 1
ATOM 3382 C CA . ILE B 1 137 ? -16.625 -20.516 0.459 1 93.75 137 ILE B CA 1
ATOM 3383 C C . ILE B 1 137 ? -15.875 -20.25 1.763 1 93.75 137 ILE B C 1
ATOM 3385 O O . ILE B 1 137 ? -14.688 -19.922 1.748 1 93.75 137 ILE B O 1
ATOM 3389 N N . SER B 1 138 ? -16.547 -20.391 2.879 1 94.75 138 SER B N 1
ATOM 3390 C CA . SER B 1 138 ? -15.93 -20.172 4.18 1 94.75 138 SER B CA 1
ATOM 3391 C C . SER B 1 138 ? -14.789 -21.141 4.426 1 94.75 138 SER B C 1
ATOM 3393 O O . SER B 1 138 ? -13.719 -20.75 4.891 1 94.75 138 SER B O 1
ATOM 3395 N N . GLU B 1 139 ? -15.07 -22.344 4.062 1 94.25 139 GLU B N 1
ATOM 3396 C CA . GLU B 1 139 ? -14.055 -23.375 4.238 1 94.25 139 GLU B CA 1
ATOM 3397 C C . GLU B 1 139 ? -12.82 -23.078 3.396 1 94.25 139 GLU B C 1
ATOM 3399 O O . GLU B 1 139 ? -11.688 -23.25 3.857 1 94.25 139 GLU B O 1
ATOM 3404 N N . TYR B 1 140 ? -13.062 -22.688 2.184 1 93.25 140 TYR B N 1
ATOM 3405 C CA . TYR B 1 140 ? -11.953 -22.328 1.304 1 93.25 140 TYR B CA 1
ATOM 3406 C C . TYR B 1 140 ? -11.102 -21.234 1.918 1 93.25 140 TYR B C 1
ATOM 3408 O O . TYR B 1 140 ? -9.875 -21.359 2.021 1 93.25 140 TYR B O 1
ATOM 3416 N N . ILE B 1 141 ? -11.734 -20.188 2.355 1 93.31 141 ILE B N 1
ATOM 3417 C CA . ILE B 1 141 ? -11.031 -19.031 2.877 1 93.31 141 ILE B CA 1
ATOM 3418 C C . ILE B 1 141 ? -10.266 -19.406 4.145 1 93.31 141 ILE B C 1
ATOM 3420 O O . ILE B 1 141 ? -9.102 -19.047 4.305 1 93.31 141 ILE B O 1
ATOM 3424 N N . LEU B 1 142 ? -10.867 -20.219 4.988 1 92.69 142 LEU B N 1
ATOM 3425 C CA . LEU B 1 142 ? -10.281 -20.578 6.273 1 92.69 142 LEU B CA 1
ATOM 3426 C C . LEU B 1 142 ? -9.109 -21.531 6.082 1 92.69 142 LEU B C 1
ATOM 3428 O O . LEU B 1 142 ? -8.188 -21.562 6.906 1 92.69 142 LEU B O 1
ATOM 3432 N N . LYS B 1 143 ? -9.141 -22.219 5.031 1 90.12 143 LYS B N 1
ATOM 3433 C CA . LYS B 1 143 ? -8.086 -23.188 4.758 1 90.12 143 LYS B CA 1
ATOM 3434 C C . LYS B 1 143 ? -6.844 -22.5 4.184 1 90.12 143 LYS B C 1
ATOM 3436 O O . LYS B 1 143 ? -5.746 -23.062 4.215 1 90.12 143 LYS B O 1
ATOM 3441 N N . CYS B 1 144 ? -7.066 -21.375 3.67 1 87.06 144 CYS B N 1
ATOM 3442 C CA . CYS B 1 144 ? -5.953 -20.672 3.041 1 87.06 144 CYS B CA 1
ATOM 3443 C C . CYS B 1 144 ? -4.98 -20.141 4.086 1 87.06 144 CYS B C 1
ATOM 3445 O O . CYS B 1 144 ? -5.355 -19.328 4.93 1 87.06 144 CYS B O 1
ATOM 3447 N N . SER B 1 145 ? -3.752 -20.562 4.02 1 81.62 145 SER B N 1
ATOM 3448 C CA . SER B 1 145 ? -2.717 -20.094 4.938 1 81.62 145 SER B CA 1
ATOM 3449 C C . SER B 1 145 ? -2.24 -18.703 4.559 1 81.62 145 SER B C 1
ATOM 3451 O O . SER B 1 145 ? -1.923 -17.891 5.434 1 81.62 145 SER B O 1
ATOM 3453 N N . VAL B 1 146 ? -2.219 -18.5 3.25 1 82.5 146 VAL B N 1
ATOM 3454 C CA . VAL B 1 146 ? -1.801 -17.188 2.738 1 82.5 146 VAL B CA 1
ATOM 3455 C C . VAL B 1 146 ? -2.93 -16.578 1.916 1 82.5 146 VAL B C 1
ATOM 3457 O O . VAL B 1 146 ? -3.594 -17.266 1.143 1 82.5 146 VAL B O 1
ATOM 3460 N N . TRP B 1 147 ? -3.094 -15.336 2.219 1 87.12 147 TRP B N 1
ATOM 3461 C CA . TRP B 1 147 ? -4.121 -14.633 1.463 1 87.12 147 TRP B CA 1
ATOM 3462 C C . TRP B 1 147 ? -3.502 -13.805 0.34 1 87.12 147 TRP B C 1
ATOM 3464 O O . TRP B 1 147 ? -2.482 -13.141 0.539 1 87.12 147 TRP B O 1
ATOM 3474 N N . THR B 1 148 ? -4.078 -13.945 -0.785 1 87.81 148 THR B N 1
ATOM 3475 C CA . THR B 1 148 ? -3.85 -13.031 -1.898 1 87.81 148 THR B CA 1
ATOM 3476 C C . THR B 1 148 ? -5.059 -12.125 -2.109 1 87.81 148 THR B C 1
ATOM 3478 O O . THR B 1 148 ? -6.008 -12.156 -1.325 1 87.81 148 THR B O 1
ATOM 3481 N N . SER B 1 149 ? -5 -11.344 -3.1 1 88.44 149 SER B N 1
ATOM 3482 C CA . SER B 1 149 ? -6.109 -10.438 -3.379 1 88.44 149 SER B CA 1
ATOM 3483 C C . SER B 1 149 ? -7.402 -11.203 -3.639 1 88.44 149 SER B C 1
ATOM 3485 O O . SER B 1 149 ? -8.484 -10.734 -3.295 1 88.44 149 SER B O 1
ATOM 3487 N N . TYR B 1 150 ? -7.293 -12.352 -4.129 1 88.88 150 TYR B N 1
ATOM 3488 C CA . TYR B 1 150 ? -8.469 -13.141 -4.469 1 88.88 150 TYR B CA 1
ATOM 3489 C C . TYR B 1 150 ? -9.281 -13.469 -3.225 1 88.88 150 TYR B C 1
ATOM 3491 O O . TYR B 1 150 ? -10.492 -13.242 -3.189 1 88.88 150 TYR B O 1
ATOM 3499 N N . GLU B 1 151 ? -8.633 -14.023 -2.236 1 91.31 151 GLU B N 1
ATOM 3500 C CA . GLU B 1 151 ? -9.336 -14.422 -1.02 1 91.31 151 GLU B CA 1
ATOM 3501 C C . GLU B 1 151 ? -10.008 -13.219 -0.351 1 91.31 151 GLU B C 1
ATOM 3503 O O . GLU B 1 151 ? -11.141 -13.32 0.125 1 91.31 151 GLU B O 1
ATOM 3508 N N . VAL B 1 152 ? -9.32 -12.125 -0.416 1 92.88 152 VAL B N 1
ATOM 3509 C CA . VAL B 1 152 ? -9.828 -10.938 0.262 1 92.88 152 VAL B CA 1
ATOM 3510 C C . VAL B 1 152 ? -11.031 -10.383 -0.503 1 92.88 152 VAL B C 1
ATOM 3512 O O . VAL B 1 152 ? -12.023 -9.977 0.101 1 92.88 152 VAL B O 1
ATOM 3515 N N . ILE B 1 153 ? -10.922 -10.391 -1.77 1 92.06 153 ILE B N 1
ATOM 3516 C CA . ILE B 1 153 ? -12.031 -9.938 -2.602 1 92.06 153 ILE B CA 1
ATOM 3517 C C . ILE B 1 153 ? -13.227 -10.859 -2.406 1 92.06 153 ILE B C 1
ATOM 3519 O O . ILE B 1 153 ? -14.359 -10.398 -2.252 1 92.06 153 ILE B O 1
ATOM 3523 N N . LEU B 1 154 ? -12.93 -12.133 -2.434 1 93 154 LEU B N 1
ATOM 3524 C CA . LEU B 1 154 ? -13.969 -13.125 -2.195 1 93 154 LEU B CA 1
ATOM 3525 C C . LEU B 1 154 ? -14.648 -12.891 -0.85 1 93 154 LEU B C 1
ATOM 3527 O O . LEU B 1 154 ? -15.875 -12.867 -0.765 1 93 154 LEU B O 1
ATOM 3531 N N . LEU B 1 155 ? -13.859 -12.688 0.094 1 94.69 155 LEU B N 1
ATOM 3532 C CA . LEU B 1 155 ? -14.344 -12.43 1.447 1 94.69 155 LEU B CA 1
ATOM 3533 C C . LEU B 1 155 ? -15.211 -11.172 1.488 1 94.69 155 LEU B C 1
ATOM 3535 O O . LEU B 1 155 ? -16.328 -11.203 1.997 1 94.69 155 LEU B O 1
ATOM 3539 N N . GLY B 1 156 ? -14.75 -10.156 0.944 1 93.62 156 GLY B N 1
ATOM 3540 C CA . GLY B 1 156 ? -15.453 -8.883 0.975 1 93.62 156 GLY B CA 1
ATOM 3541 C C . GLY B 1 156 ? -16.812 -8.938 0.287 1 93.62 156 GLY B C 1
ATOM 3542 O O . GLY B 1 156 ? -17.734 -8.234 0.688 1 93.62 156 GLY B O 1
ATOM 3543 N N . ASN B 1 157 ? -16.906 -9.773 -0.638 1 92.62 157 ASN B N 1
ATOM 3544 C CA . ASN B 1 157 ? -18.125 -9.805 -1.439 1 92.62 157 ASN B CA 1
ATOM 3545 C C . ASN B 1 157 ? -19.047 -10.93 -0.993 1 92.62 157 ASN B C 1
ATOM 3547 O O . ASN B 1 157 ? -20.188 -11.016 -1.454 1 92.62 157 ASN B O 1
ATOM 3551 N N . SER B 1 158 ? -18.609 -11.766 -0.106 1 94.44 158 SER B N 1
ATOM 3552 C CA . SER B 1 158 ? -19.422 -12.898 0.278 1 94.44 158 SER B CA 1
ATOM 3553 C C . SER B 1 158 ? -19.859 -12.797 1.735 1 94.44 158 SER B C 1
ATOM 3555 O O . SER B 1 158 ? -20.891 -13.375 2.125 1 94.44 158 SER B O 1
ATOM 3557 N N . LEU B 1 159 ? -19.156 -12.086 2.51 1 94.62 159 LEU B N 1
ATOM 3558 C CA . LEU B 1 159 ? -19.281 -12.125 3.963 1 94.62 159 LEU B CA 1
ATOM 3559 C C . LEU B 1 159 ? -20.703 -11.781 4.387 1 94.62 159 LEU B C 1
ATOM 3561 O O . LEU B 1 159 ? -21.297 -12.477 5.219 1 94.62 159 LEU B O 1
ATOM 3565 N N . ARG B 1 160 ? -21.297 -10.836 3.852 1 90 160 ARG B N 1
ATOM 3566 C CA . ARG B 1 160 ? -22.609 -10.352 4.246 1 90 160 ARG B CA 1
ATOM 3567 C C . ARG B 1 160 ? -23.688 -11.414 4.031 1 90 160 ARG B C 1
ATOM 3569 O O . ARG B 1 160 ? -24.672 -11.469 4.766 1 90 160 ARG B O 1
ATOM 3576 N N . GLY B 1 161 ? -23.469 -12.211 3.064 1 91.12 161 GLY B N 1
ATOM 3577 C CA . GLY B 1 161 ? -24.453 -13.219 2.729 1 91.12 161 GLY B CA 1
ATOM 3578 C C . GLY B 1 161 ? -24.281 -14.508 3.516 1 91.12 161 GLY B C 1
ATOM 3579 O O . GLY B 1 161 ? -25.094 -15.43 3.393 1 91.12 161 GLY B O 1
ATOM 3580 N N . LEU B 1 162 ? -23.328 -14.586 4.348 1 94.5 162 LEU B N 1
ATOM 3581 C CA . LEU B 1 162 ? -23.062 -15.781 5.141 1 94.5 162 LEU B CA 1
ATOM 3582 C C . LEU B 1 162 ? -23.844 -15.75 6.449 1 94.5 162 LEU B C 1
ATOM 3584 O O . LEU B 1 162 ? -24.422 -14.719 6.805 1 94.5 162 LEU B O 1
ATOM 3588 N N . THR B 1 163 ? -23.953 -16.969 7.109 1 93.25 163 THR B N 1
ATOM 3589 C CA . THR B 1 163 ? -24.594 -17.031 8.414 1 93.25 163 THR B CA 1
ATOM 3590 C C . THR B 1 163 ? -23.766 -16.297 9.469 1 93.25 163 THR B C 1
ATOM 3592 O O . THR B 1 163 ? -22.562 -16.109 9.289 1 93.25 163 THR B O 1
ATOM 3595 N N . LYS B 1 164 ? -24.328 -15.945 10.523 1 94.12 164 LYS B N 1
ATOM 3596 C CA . LYS B 1 164 ? -23.641 -15.219 11.586 1 94.12 164 LYS B CA 1
ATOM 3597 C C . LYS B 1 164 ? -22.469 -16.016 12.133 1 94.12 164 LYS B C 1
ATOM 3599 O O . LYS B 1 164 ? -21.391 -15.461 12.367 1 94.12 164 LYS B O 1
ATOM 3604 N N . SER B 1 165 ? -22.688 -17.25 12.297 1 95.69 165 SER B N 1
ATOM 3605 C CA . SER B 1 165 ? -21.641 -18.109 12.82 1 95.69 165 SER B CA 1
ATOM 3606 C C . SER B 1 165 ? -20.422 -18.125 11.891 1 95.69 165 SER B C 1
ATOM 3608 O O . SER B 1 165 ? -19.281 -18.031 12.344 1 95.69 165 SER B O 1
ATOM 3610 N N . LEU B 1 166 ? -20.672 -18.219 10.617 1 96.5 166 LEU B N 1
ATOM 3611 C CA . LEU B 1 166 ? -19.609 -18.203 9.633 1 96.5 166 LEU B CA 1
ATOM 3612 C C . LEU B 1 166 ? -18.922 -16.844 9.578 1 96.5 166 LEU B C 1
ATOM 3614 O O . LEU B 1 166 ? -17.688 -16.766 9.477 1 96.5 166 LEU B O 1
ATOM 3618 N N . GLN B 1 167 ? -19.688 -15.812 9.672 1 96.81 167 GLN B N 1
ATOM 3619 C CA . GLN B 1 167 ? -19.125 -14.469 9.711 1 96.81 167 GLN B CA 1
ATOM 3620 C C . GLN B 1 167 ? -18.172 -14.305 10.883 1 96.81 167 GLN B C 1
ATOM 3622 O O . GLN B 1 167 ? -17.062 -13.781 10.727 1 96.81 167 GLN B O 1
ATOM 3627 N N . ASP B 1 168 ? -18.625 -14.781 12 1 96.88 168 ASP B N 1
ATOM 3628 C CA . ASP B 1 168 ? -17.844 -14.625 13.219 1 96.88 168 ASP B CA 1
ATOM 3629 C C . ASP B 1 168 ? -16.484 -15.32 13.094 1 96.88 168 ASP B C 1
ATOM 3631 O O . ASP B 1 168 ? -15.461 -14.766 13.484 1 96.88 168 ASP B O 1
ATOM 3635 N N . VAL B 1 169 ? -16.5 -16.484 12.516 1 97.12 169 VAL B N 1
ATOM 3636 C CA . VAL B 1 169 ? -15.266 -17.234 12.359 1 97.12 169 VAL B CA 1
ATOM 3637 C C . VAL B 1 169 ? -14.336 -16.531 11.375 1 97.12 169 VAL B C 1
ATOM 3639 O O . VAL B 1 169 ? -13.125 -16.438 11.602 1 97.12 169 VAL B O 1
ATOM 3642 N N . LEU B 1 170 ? -14.875 -16.031 10.336 1 97.44 170 LEU B N 1
ATOM 3643 C CA . LEU B 1 170 ? -14.086 -15.352 9.312 1 97.44 170 LEU B CA 1
ATOM 3644 C C . LEU B 1 170 ? -13.555 -14.023 9.844 1 97.44 170 LEU B C 1
ATOM 3646 O O . LEU B 1 170 ? -12.43 -13.633 9.523 1 97.44 170 LEU B O 1
ATOM 3650 N N . VAL B 1 171 ? -14.32 -13.312 10.633 1 97.81 171 VAL B N 1
ATOM 3651 C CA . VAL B 1 171 ? -13.875 -12.078 11.273 1 97.81 171 VAL B CA 1
ATOM 3652 C C . VAL B 1 171 ? -12.688 -12.375 12.188 1 97.81 171 VAL B C 1
ATOM 3654 O O . VAL B 1 171 ? -11.68 -11.672 12.148 1 97.81 171 VAL B O 1
ATOM 3657 N N . ALA B 1 172 ? -12.867 -13.43 12.953 1 97.19 172 ALA B N 1
ATOM 3658 C CA . ALA B 1 172 ? -11.773 -13.828 13.836 1 97.19 172 ALA B CA 1
ATOM 3659 C C . ALA B 1 172 ? -10.508 -14.141 13.039 1 97.19 172 ALA B C 1
ATOM 3661 O O . ALA B 1 172 ? -9.406 -13.773 13.445 1 97.19 172 ALA B O 1
ATOM 3662 N N . ASP B 1 173 ? -10.688 -14.773 11.938 1 96.75 173 ASP B N 1
ATOM 3663 C CA . ASP B 1 173 ? -9.555 -15.109 11.07 1 96.75 173 ASP B CA 1
ATOM 3664 C C . ASP B 1 173 ? -8.898 -13.852 10.516 1 96.75 173 ASP B C 1
ATOM 3666 O O . ASP B 1 173 ? -7.672 -13.75 10.477 1 96.75 173 ASP B O 1
ATOM 3670 N N . MET B 1 174 ? -9.672 -12.906 10.094 1 97 174 MET B N 1
ATOM 3671 C CA . MET B 1 174 ? -9.172 -11.625 9.602 1 97 174 MET B CA 1
ATOM 3672 C C . MET B 1 174 ? -8.359 -10.906 10.672 1 97 174 MET B C 1
ATOM 3674 O O . MET B 1 174 ? -7.262 -10.422 10.406 1 97 174 MET B O 1
ATOM 3678 N N . ILE B 1 175 ? -8.898 -10.867 11.844 1 97.31 175 ILE B N 1
ATOM 3679 C CA . ILE B 1 175 ? -8.258 -10.18 12.953 1 97.31 175 ILE B CA 1
ATOM 3680 C C . ILE B 1 175 ? -6.922 -10.844 13.281 1 97.31 175 ILE B C 1
ATOM 3682 O O . ILE B 1 175 ? -5.926 -10.156 13.531 1 97.31 175 ILE B O 1
ATOM 3686 N N . ALA B 1 176 ? -6.859 -12.117 13.188 1 95.62 176 ALA B N 1
ATOM 3687 C CA . ALA B 1 176 ? -5.645 -12.867 13.484 1 95.62 176 ALA B CA 1
ATOM 3688 C C . ALA B 1 176 ? -4.566 -12.609 12.43 1 95.62 176 ALA B C 1
ATOM 3690 O O . ALA B 1 176 ? -3.377 -12.57 12.75 1 95.62 176 ALA B O 1
ATOM 3691 N N . LYS B 1 177 ? -4.934 -12.375 11.242 1 93.12 177 LYS B N 1
ATOM 3692 C CA . LYS B 1 177 ? -3.99 -12.242 10.133 1 93.12 177 LYS B CA 1
ATOM 3693 C C . LYS B 1 177 ? -3.539 -10.789 9.969 1 93.12 177 LYS B C 1
ATOM 3695 O O . LYS B 1 177 ? -2.49 -10.523 9.383 1 93.12 177 LYS B O 1
ATOM 3700 N N . LEU B 1 178 ? -4.297 -9.914 10.469 1 94.25 178 LEU B N 1
ATOM 3701 C CA . LEU B 1 178 ? -4.078 -8.484 10.258 1 94.25 178 LEU B CA 1
ATOM 3702 C C . LEU B 1 178 ? -2.67 -8.078 10.68 1 94.25 178 LEU B C 1
ATOM 3704 O O . LEU B 1 178 ? -1.946 -7.445 9.914 1 94.25 178 LEU B O 1
ATOM 3708 N N . PRO B 1 179 ? -2.154 -8.516 11.836 1 93.44 179 PRO B N 1
ATOM 3709 C CA . PRO B 1 179 ? -0.816 -8.102 12.273 1 93.44 179 PRO B CA 1
ATOM 3710 C C . PRO B 1 179 ? 0.294 -8.734 11.43 1 93.44 179 PRO B C 1
ATOM 3712 O O . PRO B 1 179 ? 1.429 -8.25 11.438 1 93.44 179 PRO B O 1
ATOM 3715 N N . THR B 1 180 ? 0.005 -9.797 10.656 1 89.12 180 THR B N 1
ATOM 3716 C CA . THR B 1 180 ? 1.02 -10.508 9.883 1 89.12 180 THR B CA 1
ATOM 3717 C C . THR B 1 180 ? 1.212 -9.852 8.516 1 89.12 180 THR B C 1
ATOM 3719 O O . THR B 1 180 ? 2.191 -10.125 7.82 1 89.12 180 THR B O 1
ATOM 3722 N N . ILE B 1 181 ? 0.325 -9.008 8.195 1 89.69 181 ILE B N 1
ATOM 3723 C CA . ILE B 1 181 ? 0.399 -8.336 6.902 1 89.69 181 ILE B CA 1
ATOM 3724 C C . ILE B 1 181 ? 1.24 -7.066 7.031 1 89.69 181 ILE B C 1
ATOM 3726 O O . ILE B 1 181 ? 0.993 -6.234 7.906 1 89.69 181 ILE B O 1
ATOM 3730 N N . GLN B 1 182 ? 2.125 -6.953 6.109 1 83.06 182 GLN B N 1
ATOM 3731 C CA . GLN B 1 182 ? 3.055 -5.828 6.148 1 83.06 182 GLN B CA 1
ATOM 3732 C C . GLN B 1 182 ? 2.328 -4.504 5.93 1 83.06 182 GLN B C 1
ATOM 3734 O O . GLN B 1 182 ? 1.383 -4.43 5.141 1 83.06 182 GLN B O 1
ATOM 3739 N N . GLU B 1 183 ? 2.887 -3.494 6.613 1 83.75 183 GLU B N 1
ATOM 3740 C CA . GLU B 1 183 ? 2.35 -2.156 6.391 1 83.75 183 GLU B CA 1
ATOM 3741 C C . GLU B 1 183 ? 2.516 -1.73 4.934 1 83.75 183 GLU B C 1
ATOM 3743 O O . GLU B 1 183 ? 3.559 -1.979 4.324 1 83.75 183 GLU B O 1
ATOM 3748 N N . GLY B 1 184 ? 1.505 -1.135 4.441 1 81.88 184 GLY B N 1
ATOM 3749 C CA . GLY B 1 184 ? 1.561 -0.695 3.057 1 81.88 184 GLY B CA 1
ATOM 3750 C C . GLY B 1 184 ? 1.014 -1.722 2.082 1 81.88 184 GLY B C 1
ATOM 3751 O O . GLY B 1 184 ? 0.77 -1.409 0.916 1 81.88 184 GLY B O 1
ATOM 3752 N N . ASN B 1 185 ? 0.888 -2.93 2.555 1 87.19 185 ASN B N 1
ATOM 3753 C CA . ASN B 1 185 ? 0.247 -3.939 1.719 1 87.19 185 ASN B CA 1
ATOM 3754 C C . ASN B 1 185 ? -1.219 -3.604 1.459 1 87.19 185 ASN B C 1
ATOM 3756 O O . ASN B 1 185 ? -1.989 -3.402 2.398 1 87.19 185 ASN B O 1
ATOM 3760 N N . PRO B 1 186 ? -1.599 -3.611 0.224 1 87.62 186 PRO B N 1
ATOM 3761 C CA . PRO B 1 186 ? -2.982 -3.266 -0.106 1 87.62 186 PRO B CA 1
ATOM 3762 C C . PRO B 1 186 ? -3.996 -4.227 0.516 1 87.62 186 PRO B C 1
ATOM 3764 O O . PRO B 1 186 ? -5.141 -3.842 0.771 1 87.62 186 PRO B O 1
ATOM 3767 N N . LEU B 1 187 ? -3.596 -5.406 0.753 1 91.12 187 LEU B N 1
ATOM 3768 C CA . LEU B 1 187 ? -4.496 -6.375 1.367 1 91.12 187 LEU B CA 1
ATOM 3769 C C . LEU B 1 187 ? -4.973 -5.891 2.732 1 91.12 187 LEU B C 1
ATOM 3771 O O . LEU B 1 187 ? -6.117 -6.129 3.119 1 91.12 187 LEU B O 1
ATOM 3775 N N . LYS B 1 188 ? -4.059 -5.254 3.426 1 93.5 188 LYS B N 1
ATOM 3776 C CA . LYS B 1 188 ? -4.391 -4.758 4.758 1 93.5 188 LYS B CA 1
ATOM 3777 C C . LYS B 1 188 ? -5.508 -3.723 4.695 1 93.5 188 LYS B C 1
ATOM 3779 O O . LYS B 1 188 ? -6.422 -3.736 5.527 1 93.5 188 LYS B O 1
ATOM 3784 N N . VAL B 1 189 ? -5.516 -2.914 3.684 1 93.38 189 VAL B N 1
ATOM 3785 C CA . VAL B 1 189 ? -6.527 -1.882 3.479 1 93.38 189 VAL B CA 1
ATOM 3786 C C . VAL B 1 189 ? -7.887 -2.531 3.236 1 93.38 189 VAL B C 1
ATOM 3788 O O . VAL B 1 189 ? -8.891 -2.119 3.822 1 93.38 189 VAL B O 1
ATOM 3791 N N . HIS B 1 190 ? -7.891 -3.518 2.477 1 94.06 190 HIS B N 1
ATOM 3792 C CA . HIS B 1 190 ? -9.141 -4.203 2.158 1 94.06 190 HIS B CA 1
ATOM 3793 C C . HIS B 1 190 ? -9.711 -4.91 3.385 1 94.06 190 HIS B C 1
ATOM 3795 O O . HIS B 1 190 ? -10.906 -4.82 3.654 1 94.06 190 HIS B O 1
ATOM 3801 N N . ILE B 1 191 ? -8.836 -5.531 4.074 1 96.75 191 ILE B N 1
ATOM 3802 C CA . ILE B 1 191 ? -9.266 -6.258 5.262 1 96.75 191 ILE B CA 1
ATOM 3803 C C . ILE B 1 191 ? -9.836 -5.277 6.285 1 96.75 191 ILE B C 1
ATOM 3805 O O . ILE B 1 191 ? -10.898 -5.523 6.863 1 96.75 191 ILE B O 1
ATOM 3809 N N . LEU B 1 192 ? -9.141 -4.18 6.477 1 97.31 192 LEU B N 1
ATOM 3810 C CA . LEU B 1 192 ? -9.617 -3.145 7.383 1 97.31 192 LEU B CA 1
ATOM 3811 C C . LEU B 1 192 ? -10.992 -2.639 6.949 1 97.31 192 LEU B C 1
ATOM 3813 O O . LEU B 1 192 ? -11.883 -2.459 7.781 1 97.31 192 LEU B O 1
ATOM 3817 N N . SER B 1 193 ? -11.188 -2.473 5.695 1 96.44 193 SER B N 1
ATOM 3818 C CA . SER B 1 193 ? -12.461 -2.014 5.16 1 96.44 193 SER B CA 1
ATOM 3819 C C . SER B 1 193 ? -13.57 -3.021 5.438 1 96.44 193 SER B C 1
ATOM 3821 O O . SER B 1 193 ? -14.672 -2.643 5.836 1 96.44 193 SER B O 1
ATOM 3823 N N . ILE B 1 194 ? -13.25 -4.273 5.238 1 97.19 194 ILE B N 1
ATOM 3824 C CA . ILE B 1 194 ? -14.234 -5.32 5.477 1 97.19 194 ILE B CA 1
ATOM 3825 C C . ILE B 1 194 ? -14.625 -5.34 6.953 1 97.19 194 ILE B C 1
ATOM 3827 O O . ILE B 1 194 ? -15.812 -5.363 7.285 1 97.19 194 ILE B O 1
ATOM 3831 N N . LEU B 1 195 ? -13.648 -5.273 7.828 1 98.06 195 LEU B N 1
ATOM 3832 C CA . LEU B 1 195 ? -13.891 -5.328 9.266 1 98.06 195 LEU B CA 1
ATOM 3833 C C . LEU B 1 195 ? -14.727 -4.141 9.719 1 98.06 195 LEU B C 1
ATOM 3835 O O . LEU B 1 195 ? -15.633 -4.293 10.539 1 98.06 195 LEU B O 1
ATOM 3839 N N . ILE B 1 196 ? -14.484 -3.021 9.195 1 97.56 196 ILE B N 1
ATOM 3840 C CA . ILE B 1 196 ? -15.227 -1.819 9.547 1 97.56 196 ILE B CA 1
ATOM 3841 C C . ILE B 1 196 ? -16.672 -1.947 9.062 1 97.56 196 ILE B C 1
ATOM 3843 O O . ILE B 1 196 ? -17.609 -1.587 9.773 1 97.56 196 ILE B O 1
ATOM 3847 N N . ASN B 1 197 ? -16.859 -2.471 7.906 1 94.75 197 ASN B N 1
ATOM 3848 C CA . ASN B 1 197 ? -18.203 -2.697 7.402 1 94.75 197 ASN B CA 1
ATOM 3849 C C . ASN B 1 197 ? -18.969 -3.676 8.281 1 94.75 197 ASN B C 1
ATOM 3851 O O . ASN B 1 197 ? -20.172 -3.514 8.492 1 94.75 197 ASN B O 1
ATOM 3855 N N . VAL B 1 198 ? -18.266 -4.66 8.742 1 96.88 198 VAL B N 1
ATOM 3856 C CA . VAL B 1 198 ? -18.875 -5.605 9.672 1 96.88 198 VAL B CA 1
ATOM 3857 C C . VAL B 1 198 ? -19.344 -4.871 10.922 1 96.88 198 VAL B C 1
ATOM 3859 O O . VAL B 1 198 ? -20.438 -5.141 11.43 1 96.88 198 VAL B O 1
ATOM 3862 N N . CYS B 1 199 ? -18.562 -3.963 11.445 1 97.81 199 CYS B N 1
ATOM 3863 C CA . CYS B 1 199 ? -18.938 -3.188 12.625 1 97.81 199 CYS B CA 1
ATOM 3864 C C . CYS B 1 199 ? -20.25 -2.436 12.391 1 97.81 199 CYS B C 1
ATOM 3866 O O . CYS B 1 199 ? -21.125 -2.422 13.25 1 97.81 199 CYS B O 1
ATOM 3868 N N . PHE B 1 200 ? -20.422 -1.87 11.234 1 95.94 200 PHE B N 1
ATOM 3869 C CA . PHE B 1 200 ? -21.641 -1.146 10.914 1 95.94 200 PHE B CA 1
ATOM 3870 C C . PHE B 1 200 ? -22.844 -2.088 10.914 1 95.94 200 PHE B C 1
ATOM 3872 O O . PHE B 1 200 ? -23.906 -1.747 11.43 1 95.94 200 PHE B O 1
ATOM 3879 N N . ASP B 1 201 ? -22.609 -3.223 10.367 1 94.38 201 ASP B N 1
ATOM 3880 C CA . ASP B 1 201 ? -23.672 -4.215 10.328 1 94.38 201 ASP B CA 1
ATOM 3881 C C . ASP B 1 201 ? -24.062 -4.664 11.742 1 94.38 201 ASP B C 1
ATOM 3883 O O . ASP B 1 201 ? -25.25 -4.781 12.055 1 94.38 201 ASP B O 1
ATOM 3887 N N . ARG B 1 202 ? -23.047 -4.895 12.539 1 96 202 ARG B N 1
ATOM 3888 C CA . ARG B 1 202 ? -23.281 -5.352 13.898 1 96 202 ARG B CA 1
ATOM 3889 C C . ARG B 1 202 ? -23.984 -4.277 14.727 1 96 202 ARG B C 1
ATOM 3891 O O . ARG B 1 202 ? -24.766 -4.586 15.625 1 96 202 ARG B O 1
ATOM 3898 N N . LEU B 1 203 ? -23.719 -3.072 14.461 1 95.12 203 LEU B N 1
ATOM 3899 C CA . LEU B 1 203 ? -24.328 -1.97 15.195 1 95.12 203 LEU B CA 1
ATOM 3900 C C . LEU B 1 203 ? -25.828 -1.876 14.891 1 95.12 203 LEU B C 1
ATOM 3902 O O . LEU B 1 203 ? -26.609 -1.486 15.75 1 95.12 203 LEU B O 1
ATOM 3906 N N . ARG B 1 204 ? -26.172 -2.234 13.734 1 89.88 204 ARG B N 1
ATOM 3907 C CA . ARG B 1 204 ? -27.578 -2.227 13.375 1 89.88 204 ARG B CA 1
ATOM 3908 C C . ARG B 1 204 ? -28.375 -3.236 14.203 1 89.88 204 ARG B C 1
ATOM 3910 O O . ARG B 1 204 ? -29.562 -3.066 14.43 1 89.88 204 ARG B O 1
ATOM 3917 N N . SER B 1 205 ? -27.688 -4.25 14.711 1 90.5 205 SER B N 1
ATOM 3918 C CA . SER B 1 205 ? -28.297 -5.238 15.594 1 90.5 205 SER B CA 1
ATOM 3919 C C . SER B 1 205 ? -27.953 -4.961 17.047 1 90.5 205 SER B C 1
ATOM 3921 O O . SER B 1 205 ? -28.094 -5.836 17.906 1 90.5 205 SER B O 1
ATOM 3923 N N . GLU B 1 206 ? -27.297 -3.834 17.281 1 90.12 206 GLU B N 1
ATOM 3924 C CA . GLU B 1 206 ? -26.969 -3.311 18.609 1 90.12 206 GLU B CA 1
ATOM 3925 C C . GLU B 1 206 ? -25.984 -4.215 19.328 1 90.12 206 GLU B C 1
ATOM 3927 O O . GLU B 1 206 ? -26.078 -4.395 20.547 1 90.12 206 GLU B O 1
ATOM 3932 N N . GLU B 1 207 ? -25.156 -4.844 18.594 1 93.69 207 GLU B N 1
ATOM 3933 C CA . GLU B 1 207 ? -24.094 -5.672 19.156 1 93.69 207 GLU B CA 1
ATOM 3934 C C . GLU B 1 207 ? -22.828 -4.852 19.422 1 93.69 207 GLU B C 1
ATOM 3936 O O . GLU B 1 207 ? -21.781 -5.117 18.828 1 93.69 207 GLU B O 1
ATOM 3941 N N . THR B 1 208 ? -22.875 -3.988 20.375 1 96.62 208 THR B N 1
ATOM 3942 C CA . THR B 1 208 ? -21.828 -3.006 20.625 1 96.62 208 THR B CA 1
ATOM 3943 C C . THR B 1 208 ? -20.578 -3.678 21.172 1 96.62 208 THR B C 1
ATOM 3945 O O . THR B 1 208 ? -19.453 -3.242 20.906 1 96.62 208 THR B O 1
ATOM 3948 N N . ASP B 1 209 ? -20.734 -4.754 21.906 1 96.94 209 ASP B N 1
ATOM 3949 C CA . ASP B 1 209 ? -19.578 -5.453 22.453 1 96.94 209 ASP B CA 1
ATOM 3950 C C . ASP B 1 209 ? -18.688 -6 21.344 1 96.94 209 ASP B C 1
ATOM 3952 O O . ASP B 1 209 ? -17.469 -5.828 21.391 1 96.94 209 ASP B O 1
ATOM 3956 N N . GLU B 1 210 ? -19.266 -6.629 20.391 1 96.44 210 GLU B N 1
ATOM 3957 C CA . GLU B 1 210 ? -18.516 -7.172 19.25 1 96.44 210 GLU B CA 1
ATOM 3958 C C . GLU B 1 210 ? -17.828 -6.066 18.469 1 96.44 210 GLU B C 1
ATOM 3960 O O . GLU B 1 210 ? -16.672 -6.227 18.047 1 96.44 210 GLU B O 1
ATOM 3965 N N . VAL B 1 211 ? -18.5 -5.004 18.312 1 98.12 211 VAL B N 1
ATOM 3966 C CA . VAL B 1 211 ? -17.953 -3.859 17.594 1 98.12 211 VAL B CA 1
ATOM 3967 C C . VAL B 1 211 ? -16.734 -3.316 18.344 1 98.12 211 VAL B C 1
ATOM 3969 O O . VAL B 1 211 ? -15.688 -3.059 17.734 1 98.12 211 VAL B O 1
ATOM 3972 N N . ASN B 1 212 ? -16.891 -3.182 19.625 1 98.19 212 ASN B N 1
ATOM 3973 C CA . ASN B 1 212 ? -15.781 -2.721 20.438 1 98.19 212 ASN B CA 1
ATOM 3974 C C . ASN B 1 212 ? -14.578 -3.646 20.328 1 98.19 212 ASN B C 1
ATOM 3976 O O . ASN B 1 212 ? -13.438 -3.184 20.234 1 98.19 212 ASN B O 1
ATOM 3980 N N . ASP B 1 213 ? -14.844 -4.918 20.281 1 97.94 213 ASP B N 1
ATOM 3981 C CA . ASP B 1 213 ? -13.766 -5.895 20.156 1 97.94 213 ASP B CA 1
ATOM 3982 C C . ASP B 1 213 ? -13.039 -5.734 18.828 1 97.94 213 ASP B C 1
ATOM 3984 O O . ASP B 1 213 ? -11.805 -5.742 18.781 1 97.94 213 ASP B O 1
ATOM 3988 N N . ILE B 1 214 ? -13.789 -5.602 17.781 1 98.31 214 ILE B N 1
ATOM 3989 C CA . ILE B 1 214 ? -13.203 -5.461 16.438 1 98.31 214 ILE B CA 1
ATOM 3990 C C . ILE B 1 214 ? -12.398 -4.168 16.359 1 98.31 214 ILE B C 1
ATOM 3992 O O . ILE B 1 214 ? -11.266 -4.16 15.891 1 98.31 214 ILE B O 1
ATOM 3996 N N . MET B 1 215 ? -12.945 -3.084 16.859 1 98.31 215 MET B N 1
ATOM 3997 C CA . MET B 1 215 ? -12.258 -1.796 16.828 1 98.31 215 MET B CA 1
ATOM 3998 C C . MET B 1 215 ? -10.961 -1.854 17.625 1 98.31 215 MET B C 1
ATOM 4000 O O . MET B 1 215 ? -9.945 -1.291 17.219 1 98.31 215 MET B O 1
ATOM 4004 N N . ALA B 1 216 ? -11.008 -2.518 18.75 1 97.88 216 ALA B N 1
ATOM 4005 C CA . ALA B 1 216 ? -9.82 -2.658 19.594 1 97.88 216 ALA B CA 1
ATOM 4006 C C . ALA B 1 216 ? -8.719 -3.416 18.875 1 97.88 216 ALA B C 1
ATOM 4008 O O . ALA B 1 216 ? -7.531 -3.139 19.062 1 97.88 216 ALA B O 1
ATOM 4009 N N . ALA B 1 217 ? -9.117 -4.332 18.016 1 97.56 217 ALA B N 1
ATOM 4010 C CA . ALA B 1 217 ? -8.156 -5.129 17.25 1 97.56 217 ALA B CA 1
ATOM 4011 C C . ALA B 1 217 ? -7.594 -4.332 16.078 1 97.56 217 ALA B C 1
ATOM 4013 O O . ALA B 1 217 ? -6.43 -4.504 15.711 1 97.56 217 ALA B O 1
ATOM 4014 N N . ILE B 1 218 ? -8.383 -3.441 15.539 1 97.44 218 ILE B N 1
ATOM 4015 C CA . ILE B 1 218 ? -8.039 -2.684 14.336 1 97.44 218 ILE B CA 1
ATOM 4016 C C . ILE B 1 218 ? -7.133 -1.515 14.711 1 97.44 218 ILE B C 1
ATOM 4018 O O . ILE B 1 218 ? -6.18 -1.208 13.984 1 97.44 218 ILE B O 1
ATOM 4022 N N . GLN B 1 219 ? -7.379 -0.92 15.797 1 96.88 219 GLN B N 1
ATOM 4023 C CA . GLN B 1 219 ? -6.797 0.368 16.156 1 96.88 219 GLN B CA 1
ATOM 4024 C C . GLN B 1 219 ? -5.273 0.304 16.156 1 96.88 219 GLN B C 1
ATOM 4026 O O . GLN B 1 219 ? -4.609 1.15 15.555 1 96.88 219 GLN B O 1
ATOM 4031 N N . PRO B 1 220 ? -4.691 -0.748 16.75 1 95.69 220 PRO B N 1
ATOM 4032 C CA . PRO B 1 220 ? -3.229 -0.785 16.812 1 95.69 220 PRO B CA 1
ATOM 4033 C C . PRO B 1 220 ? -2.598 -1.055 15.445 1 95.69 220 PRO B C 1
ATOM 4035 O O . PRO B 1 220 ? -1.389 -0.882 15.273 1 95.69 220 PRO B O 1
ATOM 4038 N N . GLN B 1 221 ? -3.406 -1.498 14.453 1 95.5 221 GLN B N 1
ATOM 4039 C CA . GLN B 1 221 ? -2.889 -1.859 13.141 1 95.5 221 GLN B CA 1
ATOM 4040 C C . GLN B 1 221 ? -2.875 -0.655 12.203 1 95.5 221 GLN B C 1
ATOM 4042 O O . GLN B 1 221 ? -2.348 -0.733 11.094 1 95.5 221 GLN B O 1
ATOM 4047 N N . LEU B 1 222 ? -3.393 0.434 12.633 1 95.69 222 LEU B N 1
ATOM 4048 C CA . LEU B 1 222 ? -3.484 1.612 11.773 1 95.69 222 LEU B CA 1
ATOM 4049 C C . LEU B 1 222 ? -2.184 2.408 11.805 1 95.69 222 LEU B C 1
ATOM 4051 O O . LEU B 1 222 ? -1.629 2.66 12.875 1 95.69 222 LEU B O 1
ATOM 4055 N N . SER B 1 223 ? -1.733 2.729 10.617 1 91.56 223 SER B N 1
ATOM 4056 C CA . SER B 1 223 ? -0.574 3.607 10.508 1 91.56 223 SER B CA 1
ATOM 4057 C C . SER B 1 223 ? -0.917 5.031 10.938 1 91.56 223 SER B C 1
ATOM 4059 O O . SER B 1 223 ? -2.092 5.383 11.055 1 91.56 223 SER B O 1
ATOM 4061 N N . THR B 1 224 ? 0.086 5.824 11.102 1 89.56 224 THR B N 1
ATOM 4062 C CA . THR B 1 224 ? -0.089 7.199 11.555 1 89.56 224 THR B CA 1
ATOM 4063 C C . THR B 1 224 ? -0.869 8.016 10.531 1 89.56 224 THR B C 1
ATOM 4065 O O . THR B 1 224 ? -1.678 8.867 10.891 1 89.56 224 THR B O 1
ATOM 4068 N N . ASN B 1 225 ? -0.729 7.637 9.305 1 92.81 225 ASN B N 1
ATOM 4069 C CA . ASN B 1 225 ? -1.338 8.438 8.25 1 92.81 225 ASN B CA 1
ATOM 4070 C C . ASN B 1 225 ? -2.646 7.824 7.762 1 92.81 225 ASN B C 1
ATOM 4072 O O . ASN B 1 225 ? -3.178 8.219 6.723 1 92.81 225 ASN B O 1
ATOM 4076 N N . ALA B 1 226 ? -3.176 6.859 8.5 1 95.69 226 ALA B N 1
ATOM 4077 C CA . ALA B 1 226 ? -4.398 6.188 8.062 1 95.69 226 ALA B CA 1
ATOM 4078 C C . ALA B 1 226 ? -5.637 6.965 8.5 1 95.69 226 ALA B C 1
ATOM 4080 O O . ALA B 1 226 ? -6.551 6.402 9.109 1 95.69 226 ALA B O 1
ATOM 4081 N N . TYR B 1 227 ? -5.785 8.18 8.086 1 97.62 227 TYR B N 1
ATOM 4082 C CA . TYR B 1 227 ? -6.816 9.102 8.547 1 97.62 227 TYR B CA 1
ATOM 4083 C C . TYR B 1 227 ? -8.195 8.641 8.102 1 97.62 227 TYR B C 1
ATOM 4085 O O . TYR B 1 227 ? -9.188 8.859 8.805 1 97.62 227 TYR B O 1
ATOM 4093 N N . TYR B 1 228 ? -8.281 8 7 1 97.5 228 TYR B N 1
ATOM 4094 C CA . TYR B 1 228 ? -9.562 7.48 6.527 1 97.5 228 TYR B CA 1
ATOM 4095 C C . TYR B 1 228 ? -10.141 6.48 7.52 1 97.5 228 TYR B C 1
ATOM 4097 O O . TYR B 1 228 ? -11.281 6.625 7.961 1 97.5 228 TYR B O 1
ATOM 4105 N N . PHE B 1 229 ? -9.367 5.57 7.883 1 97.75 229 PHE B N 1
ATOM 4106 C CA . PHE B 1 229 ? -9.828 4.523 8.789 1 97.75 229 PHE B CA 1
ATOM 4107 C C . PHE B 1 229 ? -10.016 5.07 10.195 1 97.75 229 PHE B C 1
ATOM 4109 O O . PHE B 1 229 ? -10.961 4.688 10.891 1 97.75 229 PHE B O 1
ATOM 4116 N N . LYS B 1 230 ? -9.102 5.949 10.609 1 98.12 230 LYS B N 1
ATOM 4117 C CA . LYS B 1 230 ? -9.25 6.566 11.93 1 98.12 230 LYS B CA 1
ATOM 4118 C C . LYS B 1 230 ? -10.562 7.344 12.023 1 98.12 230 LYS B C 1
ATOM 4120 O O . LYS B 1 230 ? -11.227 7.312 13.062 1 98.12 230 LYS B O 1
ATOM 4125 N N . ASN B 1 231 ? -10.906 7.98 10.93 1 98.44 231 ASN B N 1
ATOM 4126 C CA . ASN B 1 231 ? -12.156 8.734 10.906 1 98.44 231 ASN B CA 1
ATOM 4127 C C . ASN B 1 231 ? -13.375 7.816 10.938 1 98.44 231 ASN B C 1
ATOM 4129 O O . ASN B 1 231 ? -14.359 8.117 11.609 1 98.44 231 ASN B O 1
ATOM 4133 N N . ARG B 1 232 ? -13.289 6.719 10.25 1 98.06 232 ARG B N 1
ATOM 4134 C CA . ARG B 1 232 ? -14.367 5.738 10.289 1 98.06 232 ARG B CA 1
ATOM 4135 C C . ARG B 1 232 ? -14.539 5.156 11.688 1 98.06 232 ARG B C 1
ATOM 4137 O O . ARG B 1 232 ? -15.664 4.945 12.141 1 98.06 232 ARG B O 1
ATOM 4144 N N . LEU B 1 233 ? -13.445 4.938 12.328 1 98.44 233 LEU B N 1
ATOM 4145 C CA . LEU B 1 233 ? -13.5 4.434 13.695 1 98.44 233 LEU B CA 1
ATOM 4146 C C . LEU B 1 233 ? -14.102 5.469 14.633 1 98.44 233 LEU B C 1
ATOM 4148 O O . LEU B 1 233 ? -14.859 5.121 15.547 1 98.44 233 LEU B O 1
ATOM 4152 N N . LEU B 1 234 ? -13.719 6.727 14.414 1 98.56 234 LEU B N 1
ATOM 4153 C CA . LEU B 1 234 ? -14.281 7.797 15.227 1 98.56 234 LEU B CA 1
ATOM 4154 C C . LEU B 1 234 ? -15.805 7.816 15.109 1 98.56 234 LEU B C 1
ATOM 4156 O O . LEU B 1 234 ? -16.5 7.938 16.125 1 98.56 234 LEU B O 1
ATOM 4160 N N . PHE B 1 235 ? -16.297 7.66 13.992 1 98.69 235 PHE B N 1
ATOM 4161 C CA . PHE B 1 235 ? -17.734 7.625 13.75 1 98.69 235 PHE B CA 1
ATOM 4162 C C . PHE B 1 235 ? -18.375 6.426 14.445 1 98.69 235 PHE B C 1
ATOM 4164 O O . PHE B 1 235 ? -19.391 6.562 15.133 1 98.69 235 PHE B O 1
ATOM 4171 N N . LEU B 1 236 ? -17.719 5.289 14.273 1 98.5 236 LEU B N 1
ATOM 4172 C CA . LEU B 1 236 ? -18.234 4.074 14.898 1 98.5 236 LEU B CA 1
ATOM 4173 C C . LEU B 1 236 ? -18.25 4.215 16.406 1 98.5 236 LEU B C 1
ATOM 4175 O O . LEU B 1 236 ? -19.219 3.801 17.062 1 98.5 236 LEU B O 1
ATOM 4179 N N . LYS B 1 237 ? -17.219 4.793 17 1 98.38 237 LYS B N 1
ATOM 4180 C CA . LYS B 1 237 ? -17.188 5.035 18.438 1 98.38 237 LYS B CA 1
ATOM 4181 C C . LYS B 1 237 ? -18.344 5.934 18.875 1 98.38 237 LYS B C 1
ATOM 4183 O O . LYS B 1 237 ? -18.906 5.738 19.953 1 98.38 237 LYS B O 1
ATOM 4188 N N . GLY B 1 238 ? -18.609 6.891 18.016 1 98.62 238 GLY B N 1
ATOM 4189 C CA . GLY B 1 238 ? -19.75 7.754 18.297 1 98.62 238 GLY B CA 1
ATOM 4190 C C . GLY B 1 238 ? -21.062 7.008 18.344 1 98.62 238 GLY B C 1
ATOM 4191 O O . GLY B 1 238 ? -21.859 7.184 19.266 1 98.62 238 GLY B O 1
ATOM 4192 N N . ILE B 1 239 ? -21.312 6.168 17.406 1 98.25 239 ILE B N 1
ATOM 4193 C CA . ILE B 1 239 ? -22.562 5.406 17.344 1 98.25 239 ILE B CA 1
ATOM 4194 C C . ILE B 1 239 ? -22.641 4.473 18.547 1 98.25 239 ILE B C 1
ATOM 4196 O O . ILE B 1 239 ? -23.703 4.344 19.172 1 98.25 239 ILE B O 1
ATOM 4200 N N . VAL B 1 240 ? -21.547 3.799 18.828 1 98.31 240 VAL B N 1
ATOM 4201 C CA . VAL B 1 240 ? -21.5 2.916 20 1 98.31 240 VAL B CA 1
ATOM 4202 C C . VAL B 1 240 ? -21.891 3.697 21.25 1 98.31 240 VAL B C 1
ATOM 4204 O O . VAL B 1 240 ? -22.688 3.229 22.062 1 98.31 240 VAL B O 1
ATOM 4207 N N . ALA B 1 241 ? -21.344 4.863 21.406 1 98.19 241 ALA B N 1
ATOM 4208 C CA . ALA B 1 241 ? -21.641 5.707 22.562 1 98.19 241 ALA B CA 1
ATOM 4209 C C . ALA B 1 241 ? -23.125 6.043 22.625 1 98.19 241 ALA B C 1
ATOM 4211 O O . ALA B 1 241 ? -23.734 6 23.688 1 98.19 241 ALA B O 1
ATOM 4212 N N . ILE B 1 242 ? -23.703 6.344 21.5 1 97.62 242 ILE B N 1
ATOM 4213 C CA . ILE B 1 242 ? -25.125 6.648 21.438 1 97.62 242 ILE B CA 1
ATOM 4214 C C . ILE B 1 242 ? -25.938 5.441 21.906 1 97.62 242 ILE B C 1
ATOM 4216 O O . ILE B 1 242 ? -26.797 5.57 22.781 1 97.62 242 ILE B O 1
ATOM 4220 N N . VAL B 1 243 ? -25.625 4.254 21.438 1 96.94 243 VAL B N 1
ATOM 4221 C CA . VAL B 1 243 ? -26.344 3.023 21.734 1 96.94 243 VAL B CA 1
ATOM 4222 C C . VAL B 1 243 ? -26.156 2.67 23.219 1 96.94 243 VAL B C 1
ATOM 4224 O O . VAL B 1 243 ? -27.078 2.152 23.844 1 96.94 243 VAL B O 1
ATOM 4227 N N . GLU B 1 244 ? -25.031 3.066 23.734 1 96.44 244 GLU B N 1
ATOM 4228 C CA . GLU B 1 244 ? -24.719 2.717 25.109 1 96.44 244 GLU B CA 1
ATOM 4229 C C . GLU B 1 244 ? -25.188 3.809 26.078 1 96.44 244 GLU B C 1
ATOM 4231 O O . GLU B 1 244 ? -24.875 3.756 27.266 1 96.44 244 GLU B O 1
ATOM 4236 N N . GLY B 1 245 ? -25.781 4.852 25.562 1 95.75 245 GLY B N 1
ATOM 4237 C CA . GLY B 1 245 ? -26.453 5.809 26.422 1 95.75 245 GLY B CA 1
ATOM 4238 C C . GLY B 1 245 ? -25.672 7.09 26.609 1 95.75 245 GLY B C 1
ATOM 4239 O O . GLY B 1 245 ? -26.078 7.973 27.375 1 95.75 245 GLY B O 1
ATOM 4240 N N . GLN B 1 246 ? -24.531 7.184 26.047 1 97.44 246 GLN B N 1
ATOM 4241 C CA . GLN B 1 246 ? -23.766 8.43 26.047 1 97.44 246 GLN B CA 1
ATOM 4242 C C . GLN B 1 246 ? -24.094 9.273 24.828 1 97.44 246 GLN B C 1
ATOM 4244 O O . GLN B 1 246 ? -23.219 9.547 24 1 97.44 246 GLN B O 1
ATOM 4249 N N . PHE B 1 247 ? -25.25 9.742 24.797 1 97.5 247 PHE B N 1
ATOM 4250 C CA . PHE B 1 247 ? -25.875 10.266 23.594 1 97.5 247 PHE B CA 1
ATOM 4251 C C . PHE B 1 247 ? -25.141 11.508 23.094 1 97.5 247 PHE B C 1
ATOM 4253 O O . PHE B 1 247 ? -24.688 11.539 21.938 1 97.5 247 PHE B O 1
ATOM 4260 N N . ASP B 1 248 ? -24.906 12.508 23.953 1 97.69 248 ASP B N 1
ATOM 4261 C CA . ASP B 1 248 ? -24.297 13.766 23.531 1 97.69 248 ASP B CA 1
ATOM 4262 C C . ASP B 1 248 ? -22.859 13.555 23.062 1 97.69 248 ASP B C 1
ATOM 4264 O O . ASP B 1 248 ? -22.438 14.133 22.062 1 97.69 248 ASP B O 1
ATOM 4268 N N . ASP B 1 249 ? -22.188 12.75 23.828 1 98.06 249 ASP B N 1
ATOM 4269 C CA . ASP B 1 249 ? -20.812 12.438 23.453 1 98.06 249 ASP B CA 1
ATOM 4270 C C . ASP B 1 249 ? -20.766 11.719 22.109 1 98.06 249 ASP B C 1
ATOM 4272 O O . ASP B 1 249 ? -19.906 12.016 21.281 1 98.06 249 ASP B O 1
ATOM 4276 N N . GLY B 1 250 ? -21.672 10.758 21.969 1 98.44 250 GLY B N 1
ATOM 4277 C CA . GLY B 1 250 ? -21.75 10 20.719 1 98.44 250 GLY B CA 1
ATOM 4278 C C . GLY B 1 250 ? -22.047 10.867 19.516 1 98.44 250 GLY B C 1
ATOM 4279 O O . GLY B 1 250 ? -21.375 10.758 18.484 1 98.44 250 GLY B O 1
ATOM 4280 N N . VAL B 1 251 ? -23 11.727 19.641 1 98.44 251 VAL B N 1
ATOM 4281 C CA . VAL B 1 251 ? -23.391 12.617 18.562 1 98.44 251 VAL B CA 1
ATOM 4282 C C . VAL B 1 251 ? -22.219 13.539 18.203 1 98.44 251 VAL B C 1
ATOM 4284 O O . VAL B 1 251 ? -21.938 13.773 17.016 1 98.44 251 VAL B O 1
ATOM 4287 N N . SER B 1 252 ? -21.594 14 19.234 1 98.56 252 SER B N 1
ATOM 4288 C CA . SER B 1 252 ? -20.453 14.883 19.016 1 98.56 252 SER B CA 1
ATOM 4289 C C . SER B 1 252 ? -19.359 14.188 18.203 1 98.56 252 SER B C 1
ATOM 4291 O O . SER B 1 252 ? -18.812 14.766 17.266 1 98.56 252 SER B O 1
ATOM 4293 N N . LYS B 1 253 ? -19 12.992 18.562 1 98.38 253 LYS B N 1
ATOM 4294 C CA . LYS B 1 253 ? -17.984 12.219 17.844 1 98.38 253 LYS B CA 1
ATOM 4295 C C . LYS B 1 253 ? -18.391 11.984 16.391 1 98.38 253 LYS B C 1
ATOM 4297 O O . LYS B 1 253 ? -17.578 12.141 15.484 1 98.38 253 LYS B O 1
ATOM 4302 N N . CYS B 1 254 ? -19.609 11.594 16.188 1 98.81 254 CYS B N 1
ATOM 4303 C CA . CYS B 1 254 ? -20.109 11.359 14.836 1 98.81 254 CYS B CA 1
ATOM 4304 C C . CYS B 1 254 ? -20.047 12.625 13.992 1 98.81 254 CYS B C 1
ATOM 4306 O O . CYS B 1 254 ? -19.625 12.586 12.836 1 98.81 254 CYS B O 1
ATOM 4308 N N . GLN B 1 255 ? -20.406 13.719 14.578 1 98.62 255 GLN B N 1
ATOM 4309 C CA . GLN B 1 255 ? -20.406 14.984 13.844 1 98.62 255 GLN B CA 1
ATOM 4310 C C . GLN B 1 255 ? -18.984 15.406 13.469 1 98.62 255 GLN B C 1
ATOM 4312 O O . GLN B 1 255 ? -18.75 15.922 12.375 1 98.62 255 GLN B O 1
ATOM 4317 N N . LYS B 1 256 ? -18.078 15.195 14.414 1 98.56 256 LYS B N 1
ATOM 4318 C CA . LYS B 1 256 ? -16.688 15.477 14.102 1 98.56 256 LYS B CA 1
ATOM 4319 C C . LYS B 1 256 ? -16.219 14.648 12.906 1 98.56 256 LYS B C 1
ATOM 4321 O O . LYS B 1 256 ? -15.555 15.172 12 1 98.56 256 LYS B O 1
ATOM 4326 N N . ALA B 1 257 ? -16.531 13.406 12.891 1 98.62 257 ALA B N 1
ATOM 4327 C CA . ALA B 1 257 ? -16.156 12.523 11.789 1 98.62 257 ALA B CA 1
ATOM 4328 C C . ALA B 1 257 ? -16.797 12.977 10.477 1 98.62 257 ALA B C 1
ATOM 4330 O O . ALA B 1 257 ? -16.141 12.984 9.43 1 98.62 257 ALA B O 1
ATOM 4331 N N . ILE B 1 258 ? -18.047 13.344 10.523 1 98.62 258 ILE B N 1
ATOM 4332 C CA . ILE B 1 258 ? -18.797 13.766 9.344 1 98.62 258 ILE B CA 1
ATOM 4333 C C . ILE B 1 258 ? -18.188 15.039 8.773 1 98.62 258 ILE B C 1
ATOM 4335 O O . ILE B 1 258 ? -18.094 15.203 7.551 1 98.62 258 ILE B O 1
ATOM 4339 N N . GLN B 1 259 ? -17.797 15.922 9.648 1 98.12 259 GLN B N 1
ATOM 4340 C CA . GLN B 1 259 ? -17.141 17.141 9.203 1 98.12 259 GLN B CA 1
ATOM 4341 C C . GLN B 1 259 ? -15.875 16.828 8.398 1 98.12 259 GLN B C 1
ATOM 4343 O O . GLN B 1 259 ? -15.578 17.5 7.41 1 98.12 259 GLN B O 1
ATOM 4348 N N . VAL B 1 260 ? -15.125 15.859 8.812 1 98.44 260 VAL B N 1
ATOM 4349 C CA . VAL B 1 260 ? -13.938 15.438 8.086 1 98.44 260 VAL B CA 1
ATOM 4350 C C . VAL B 1 260 ? -14.328 14.875 6.719 1 98.44 260 VAL B C 1
ATOM 4352 O O . VAL B 1 260 ? -13.719 15.211 5.703 1 98.44 260 VAL B O 1
ATOM 4355 N N . PHE B 1 261 ? -15.344 14.008 6.684 1 98 261 PHE B N 1
ATOM 4356 C CA . PHE B 1 261 ? -15.828 13.484 5.414 1 98 261 PHE B CA 1
ATOM 4357 C C . PHE B 1 261 ? -16.25 14.609 4.48 1 98 261 PHE B C 1
ATOM 4359 O O . PHE B 1 261 ? -16.047 14.531 3.268 1 98 261 PHE B O 1
ATOM 4366 N N . GLU B 1 262 ? -16.828 15.641 5.004 1 97.56 262 GLU B N 1
ATOM 4367 C CA . GLU B 1 262 ? -17.281 16.766 4.199 1 97.56 262 GLU B CA 1
ATOM 4368 C C . GLU B 1 262 ? -16.109 17.453 3.486 1 97.56 262 GLU B C 1
ATOM 4370 O O . GLU B 1 262 ? -16.266 17.953 2.369 1 97.56 262 GLU B O 1
ATOM 4375 N N . LEU B 1 263 ? -15.008 17.453 4.168 1 97.25 263 LEU B N 1
ATOM 4376 C CA . LEU B 1 263 ? -13.828 18.109 3.602 1 97.25 263 LEU B CA 1
ATOM 4377 C C . LEU B 1 263 ? -13.281 17.312 2.42 1 97.25 263 LEU B C 1
ATOM 4379 O O . LEU B 1 263 ? -12.797 17.891 1.448 1 97.25 263 LEU B O 1
ATOM 4383 N N . PHE B 1 264 ? -13.391 15.977 2.471 1 96.81 264 PHE B N 1
ATOM 4384 C CA . PHE B 1 264 ? -12.586 15.188 1.546 1 96.81 264 PHE B CA 1
ATOM 4385 C C . PHE B 1 264 ? -13.469 14.281 0.698 1 96.81 264 PHE B C 1
ATOM 4387 O O . PHE B 1 264 ? -13.031 13.758 -0.33 1 96.81 264 PHE B O 1
ATOM 4394 N N . ASP B 1 265 ? -14.648 14.008 1.171 1 95.56 265 ASP B N 1
ATOM 4395 C CA . ASP B 1 265 ? -15.539 13.023 0.548 1 95.56 265 ASP B CA 1
ATOM 4396 C C . ASP B 1 265 ? -17 13.344 0.837 1 95.56 265 ASP B C 1
ATOM 4398 O O . ASP B 1 265 ? -17.625 12.719 1.701 1 95.56 265 ASP B O 1
ATOM 4402 N N . GLU B 1 266 ? -17.625 14.203 0.09 1 94.62 266 GLU B N 1
ATOM 4403 C CA . GLU B 1 266 ? -18.953 14.727 0.36 1 94.62 266 GLU B CA 1
ATOM 4404 C C . GLU B 1 266 ? -20 13.625 0.295 1 94.62 266 GLU B C 1
ATOM 4406 O O . GLU B 1 266 ? -20.875 13.539 1.17 1 94.62 266 GLU B O 1
ATOM 4411 N N . PRO B 1 267 ? -19.891 12.82 -0.659 1 93 267 PRO B N 1
ATOM 4412 C CA . PRO B 1 267 ? -20.875 11.734 -0.683 1 93 267 PRO B CA 1
ATOM 4413 C C . PRO B 1 267 ? -20.812 10.859 0.563 1 93 267 PRO B C 1
ATOM 4415 O O . PRO B 1 267 ? -21.859 10.461 1.099 1 93 267 PRO B O 1
ATOM 4418 N N . PHE B 1 268 ? -19.719 10.594 1.007 1 94.5 268 PHE B N 1
ATOM 4419 C CA . PHE B 1 268 ? -19.547 9.773 2.203 1 94.5 268 PHE B CA 1
ATOM 4420 C C . PHE B 1 268 ? -20.062 10.516 3.436 1 94.5 268 PHE B C 1
ATOM 4422 O O . PHE B 1 268 ? -20.609 9.891 4.355 1 94.5 268 PHE B O 1
ATOM 4429 N N . ALA B 1 269 ? -19.875 11.844 3.459 1 97.38 269 ALA B N 1
ATOM 4430 C CA . ALA B 1 269 ? -20.422 12.664 4.547 1 97.38 269 ALA B CA 1
ATOM 4431 C C . ALA B 1 269 ? -21.938 12.531 4.629 1 97.38 269 ALA B C 1
ATOM 4433 O O . ALA B 1 269 ? -22.484 12.336 5.715 1 97.38 269 ALA B O 1
ATOM 4434 N N . LYS B 1 270 ? -22.547 12.578 3.523 1 97.19 270 LYS B N 1
ATOM 4435 C CA . LYS B 1 270 ? -24 12.477 3.473 1 97.19 270 LYS B CA 1
ATOM 4436 C C . LYS B 1 270 ? -24.469 11.109 3.959 1 97.19 270 LYS B C 1
ATOM 4438 O O . LYS B 1 270 ? -25.422 11.016 4.734 1 97.19 270 LYS B O 1
ATOM 4443 N N . MET B 1 271 ? -23.797 10.078 3.516 1 95.44 271 MET B N 1
ATOM 4444 C CA . MET B 1 271 ? -24.141 8.719 3.924 1 95.44 271 MET B CA 1
ATOM 4445 C C . MET B 1 271 ? -24.047 8.57 5.441 1 95.44 271 MET B C 1
ATOM 4447 O O . MET B 1 271 ? -24.938 8 6.062 1 95.44 271 MET B O 1
ATOM 4451 N N . HIS B 1 272 ? -23.016 9.109 6.004 1 97.44 272 HIS B N 1
ATOM 4452 C CA . HIS B 1 272 ? -22.812 8.984 7.445 1 97.44 272 HIS B CA 1
ATOM 4453 C C . HIS B 1 272 ? -23.797 9.867 8.211 1 97.44 272 HIS B C 1
ATOM 4455 O O . HIS B 1 272 ? -24.234 9.508 9.305 1 97.44 272 HIS B O 1
ATOM 4461 N N . GLN B 1 273 ? -24.109 10.977 7.637 1 98.12 273 GLN B N 1
ATOM 4462 C CA . GLN B 1 273 ? -25.125 11.82 8.258 1 98.12 273 GLN B CA 1
ATOM 4463 C C . GLN B 1 273 ? -26.484 11.109 8.312 1 98.12 273 GLN B C 1
ATOM 4465 O O . GLN B 1 273 ? -27.156 11.148 9.336 1 98.12 273 GLN B O 1
ATOM 4470 N N . ASP B 1 274 ? -26.812 10.461 7.23 1 97.19 274 ASP B N 1
ATOM 4471 C CA . ASP B 1 274 ? -28.062 9.695 7.191 1 97.19 274 ASP B CA 1
ATOM 4472 C C . ASP B 1 274 ? -28.062 8.602 8.258 1 97.19 274 ASP B C 1
ATOM 4474 O O . ASP B 1 274 ? -29.078 8.383 8.93 1 97.19 274 ASP B O 1
ATOM 4478 N N . GLU B 1 275 ? -27 7.945 8.367 1 96.31 275 GLU B N 1
ATOM 4479 C CA . GLU B 1 275 ? -26.844 6.906 9.383 1 96.31 275 GLU B CA 1
ATOM 4480 C C . GLU B 1 275 ? -26.984 7.484 10.789 1 96.31 275 GLU B C 1
ATOM 4482 O O . GLU B 1 275 ? -27.703 6.93 11.625 1 96.31 275 GLU B O 1
ATOM 4487 N N . LEU B 1 276 ? -26.312 8.578 11.047 1 97.88 276 LEU B N 1
ATOM 4488 C CA . LEU B 1 276 ? -26.406 9.227 12.344 1 97.88 276 LEU B CA 1
ATOM 4489 C C . LEU B 1 276 ? -27.844 9.648 12.641 1 97.88 276 LEU B C 1
ATOM 4491 O O . LEU B 1 276 ? -28.328 9.445 13.75 1 97.88 276 LEU B O 1
ATOM 4495 N N . ASP B 1 277 ? -28.516 10.203 11.664 1 97.69 277 ASP B N 1
ATOM 4496 C CA . ASP B 1 277 ? -29.891 10.664 11.828 1 97.69 277 ASP B CA 1
ATOM 4497 C C . ASP B 1 277 ? -30.812 9.516 12.242 1 97.69 277 ASP B C 1
ATOM 4499 O O . ASP B 1 277 ? -31.719 9.703 13.047 1 97.69 277 ASP B O 1
ATOM 4503 N N . THR B 1 278 ? -30.578 8.383 11.734 1 96.06 278 THR B N 1
ATOM 4504 C CA . THR B 1 278 ? -31.375 7.207 12.094 1 96.06 278 THR B CA 1
ATOM 4505 C C . THR B 1 278 ? -31.172 6.855 13.562 1 96.06 278 THR B C 1
ATOM 4507 O O . THR B 1 278 ? -32.156 6.57 14.266 1 96.06 278 THR B O 1
ATOM 4510 N N . TYR B 1 279 ? -29.969 6.938 14.016 1 95.94 279 TYR B N 1
ATOM 4511 C CA . TYR B 1 279 ? -29.703 6.613 15.406 1 95.94 279 TYR B CA 1
ATOM 4512 C C . TYR B 1 279 ? -30.234 7.695 16.344 1 95.94 279 TYR B C 1
ATOM 4514 O O . TYR B 1 279 ? -30.75 7.395 17.422 1 95.94 279 TYR B O 1
ATOM 4522 N N . VAL B 1 280 ? -30.156 8.914 15.906 1 96.44 280 VAL B N 1
ATOM 4523 C CA . VAL B 1 280 ? -30.656 10.023 16.719 1 96.44 280 VAL B CA 1
ATOM 4524 C C . VAL B 1 280 ? -32.156 9.891 16.891 1 96.44 280 VAL B C 1
ATOM 4526 O O . VAL B 1 280 ? -32.688 10.086 17.984 1 96.44 280 VAL B O 1
ATOM 4529 N N . LYS B 1 281 ? -32.844 9.508 15.891 1 95.62 281 LYS B N 1
ATOM 4530 C CA . LYS B 1 281 ? -34.281 9.328 15.938 1 95.62 281 LYS B CA 1
ATOM 4531 C C . LYS B 1 281 ? -34.656 8.18 16.875 1 95.62 281 LYS B C 1
ATOM 4533 O O . LYS B 1 281 ? -35.656 8.273 17.594 1 95.62 281 LYS B O 1
ATOM 4538 N N . ASN B 1 282 ? -33.875 7.176 16.906 1 93.88 282 ASN B N 1
ATOM 4539 C CA . ASN B 1 282 ? -34.188 5.969 17.656 1 93.88 282 ASN B CA 1
ATOM 4540 C C . ASN B 1 282 ? -33.781 6.094 19.125 1 93.88 282 ASN B C 1
ATOM 4542 O O . ASN B 1 282 ? -34.344 5.406 19.984 1 93.88 282 ASN B O 1
ATOM 4546 N N . TYR B 1 283 ? -32.812 6.926 19.453 1 91.56 283 TYR B N 1
ATOM 4547 C CA . TYR B 1 283 ? -32.25 6.895 20.797 1 91.56 283 TYR B CA 1
ATOM 4548 C C . TYR B 1 283 ? -32.406 8.234 21.5 1 91.56 283 TYR B C 1
ATOM 4550 O O . TYR B 1 283 ? -32.156 8.352 22.703 1 91.56 283 TYR B O 1
ATOM 4558 N N . ALA B 1 284 ? -32.781 9.219 20.781 1 83.5 284 ALA B N 1
ATOM 4559 C CA . ALA B 1 284 ? -33.094 10.484 21.438 1 83.5 284 ALA B CA 1
ATOM 4560 C C . ALA B 1 284 ? -34.375 10.367 22.266 1 83.5 284 ALA B C 1
ATOM 4562 O O . ALA B 1 284 ? -35.281 9.609 21.922 1 83.5 284 ALA B O 1
#

pLDDT: mean 92.76, std 5.27, range [69.31, 98.81]

Organism: Aerococcus viridans (strain ATCC 11563 / DSM 20340 / CCUG 4311 / JCM 20461 / NBRC 12219 / NCTC 8251 / M1) (NCBI:txid655812)

Sequence (568 aa):
MNIGISYRDLRRERGLTLMDVTTTGEVSYSQLSKFERGETSITIHHLVNLVHNLGISFAEFMTAIEEFNNPYTFYIEEIDRAYKKGDIDALSAIAQTQENLYGETNQILFKYNAIMTKLLLNDLTEVEIPEADKHLISEYILKCSVWTSYEVILLGNSLRGLTKSLQDVLVADMIAKLPTIQEGNPLKVHILSILINVCFDRLRSEETDEVNDIMAAIQPQLSTNAYYFKNRLLFLKGIVAIVEGQFDDGVSKCQKAIQVFELFDEPFAKMHQDELDTYVKNYAMNIGISYRDLRRERGLTLMDVTTTGEVSYSQLSKFERGETSITIHHLVNLVHNLGISFAEFMTAIEEFNNPYTFYIEEIDRAYKKGDIDALSAIAQTQENLYGETNQILFKYNAIMTKLLLNDLTEVEIPEADKHLISEYILKCSVWTSYEVILLGNSLRGLTKSLQDVLVADMIAKLPTIQEGNPLKVHILSILINVCFDRLRSEETDEVNDIMAAIQPQLSTNAYYFKNRLLFLKGIVAIVEGQFDDGVSKCQKAIQVFELFDEPFAKMHQDELDTYVKNYA

Nearest PDB structur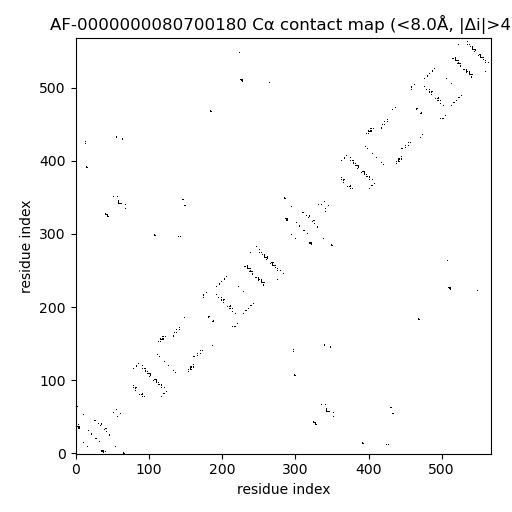es (foldseek):
  4yv6-assembly2_D  TM=8.182E-01  e=3.466E-10  Streptococcus dysgalactiae
  4yv6-assembly2_C  TM=7.876E-01  e=2.143E-10  Streptococcus dysgalactiae
  4ryk-assembly1_A-2  TM=7.752E-01  e=4.004E-09  Listeria monocytogenes EGD-e
  7zcv-assembly1_A  TM=7.534E-01  e=1.694E-08  Streptococcus pneumoniae
  6dql-assembly1_B  TM=4.130E-01  e=1.260E-04  Streptococcus pyogenes